Protein AF-0000000065923092 (afdb_homodimer)

Solvent-accessible surface area (backbone atoms only — not comparable to full-atom values): 33185 Å² total; per-residue (Å²): 132,82,70,46,32,33,22,30,41,27,70,40,55,56,29,47,23,50,46,35,48,32,35,73,61,62,29,48,36,31,28,31,28,88,49,64,67,55,29,46,29,29,58,73,66,19,21,47,64,90,73,34,79,93,42,71,47,54,75,78,42,38,46,36,75,44,67,52,71,42,37,71,68,36,48,34,37,33,41,34,46,55,70,88,48,45,65,62,51,51,54,52,44,68,72,51,46,84,55,50,18,37,37,31,40,52,51,65,46,61,24,73,88,78,59,45,56,33,67,61,52,52,52,55,73,48,56,94,51,77,45,68,68,45,60,33,33,52,35,35,25,66,56,31,70,48,46,59,68,57,30,48,29,44,29,31,31,24,14,82,40,58,67,57,14,46,54,50,27,64,57,51,40,60,98,28,36,38,53,41,62,34,54,50,45,48,20,31,39,43,30,46,22,49,33,32,34,49,4,21,52,37,15,34,42,56,62,67,65,44,54,62,29,33,49,23,40,48,55,25,52,45,52,34,42,45,47,53,59,16,45,75,65,66,24,52,76,53,40,53,53,30,34,18,19,38,9,25,33,50,43,39,39,71,30,82,84,26,64,27,13,45,46,17,28,39,21,53,77,63,65,29,36,64,62,33,54,69,68,45,91,61,91,49,68,16,60,59,37,22,49,43,49,40,51,37,26,62,74,68,66,45,82,58,64,58,50,46,48,53,30,34,23,62,75,64,62,40,61,63,65,52,50,79,76,46,54,75,55,86,68,71,73,113,132,83,72,47,34,34,22,29,40,28,71,41,55,56,29,47,22,50,45,35,47,32,36,73,62,61,29,48,36,30,27,30,28,88,49,63,68,54,30,46,29,29,59,73,67,18,21,48,63,90,74,34,79,95,43,70,47,54,76,76,42,38,47,36,74,43,68,52,70,42,36,70,69,38,48,35,38,33,41,34,45,55,70,88,49,45,65,61,50,51,54,52,44,67,71,50,47,82,54,52,18,34,36,30,39,54,50,66,44,59,24,72,86,77,58,46,56,33,67,60,51,53,53,53,73,48,55,93,50,77,43,67,69,44,62,33,33,52,33,34,24,66,56,31,70,48,44,58,67,56,29,49,28,43,28,32,31,22,14,84,40,58,68,58,14,47,55,49,28,65,58,51,40,60,96,28,36,38,52,41,61,34,53,51,46,47,20,32,39,45,30,48,23,49,33,31,35,48,4,22,51,34,15,34,40,56,62,67,63,44,53,62,30,34,50,23,40,47,56,26,52,44,51,33,42,46,46,54,58,15,46,75,65,68,23,52,76,52,42,53,54,29,35,18,18,38,10,24,33,51,43,39,39,70,30,82,84,26,63,27,13,46,46,17,27,38,21,53,76,64,66,29,34,63,63,33,53,69,69,44,91,62,90,49,69,17,60,59,38,22,49,44,49,40,52,36,26,61,74,69,66,46,81,58,64,58,50,46,49,52,30,35,22,63,72,64,62,41,61,64,65,53,49,78,76,46,56,76,56,87,67,72,71,114

Nearest PDB structures (foldseek):
  3k96-assembly1_B  TM=9.159E-01  e=2.584E-31  Coxiella burnetii RSA 493
  1z82-assembly1_B  TM=9.042E-01  e=8.616E-29  Thermotoga maritima MSB8
  6e90-assembly1_A  TM=8.801E-01  e=1.101E-26  Homo sapiens
  1n1e-assembly1_B  TM=8.848E-01  e=2.592E-25  Leishmania mexicana
  1txg-assembly1_B  TM=8.579E-01  e=2.770E-24  Archaeoglobus fulgidus

pLDDT: mean 95.69, std 4.14, range [61.91, 98.88]

Foldseek 3Di:
DDAFQEEEEELDLQSQLQQQLLVVVVHQYEYAYQDVVQQCCCQPVQDRCVHAPPFHGDNNYHYDNDPLVRQVRHAEYEYPDELVCLLVVLVSCLVRHDAAHAYEYEYQAADLVVLGRSQVVNVVSCPPGRHHDWYKYKAFDDDRNCSSVLAADETEIETCDQVVRVVVQVSRDDDRYGYDYDPQRLLLNLQSQQLLLLLLLLLQCVLVVVDPVVLVLSLQLSLQLSVLLSVVVPGDPVSCVDRSHNRNSCNQNPDPVHPSSVLSNQCQVVQWSVVSVVVDPDDRSNLVSLVSVVVSCVVVVGDDDQSVLSNCVNPVVDGSCVCVVGVNPPRDGD/DDAFQEEEEELDLQSQLQQQLLVVLVHQYEYAYQDPVQQCCCQPVQDRCVHAPPFHGDNNYHYDNDLLVRQVRHAEYEYPDELVCLLVVLVSCLVRHDAAHAYEYEYQAADLVVLGRSQVVNVVSCPPGRHHDWYKYKAFDCDRNCSSVLAADETEIETCDQVVRVVVQVSRDDDRYGYDYDNQRLLLNLQRQQLLLLLLLLLQCVLVVVDPVVNVLSLQLSLQLSVLLSVVVPGDPVSCVDRSHNRNSCNQNPDPVHPSSVLSNQCQVVQWSVVSVVVDPDDRSNLVSLVSVVVSCVVVVGDDDQSVLSNCCNPVVDGSCVCVVGVNPPRDGD

Structure (mmCIF, N/CA/C/O backbone):
data_AF-0000000065923092-model_v1
#
loop_
_entity.id
_entity.type
_entity.pdbx_description
1 polymer 'Glycerol-3-phosphate dehydrogenase'
#
loop_
_atom_site.group_PDB
_atom_site.id
_atom_site.type_symbol
_atom_site.label_atom_id
_atom_site.label_alt_id
_atom_site.label_comp_id
_atom_site.label_asym_id
_atom_site.label_entity_id
_atom_site.label_seq_id
_atom_site.pdbx_PDB_ins_code
_atom_site.Cartn_x
_atom_site.Cartn_y
_atom_site.Cartn_z
_atom_site.occupancy
_atom_site.B_iso_or_equiv
_atom_site.auth_seq_id
_atom_site.auth_comp_id
_atom_site.auth_asym_id
_atom_site.auth_atom_id
_atom_site.pdbx_PDB_model_num
ATOM 1 N N . MET A 1 1 ? 18.859 28.266 7.562 1 61.91 1 MET A N 1
ATOM 2 C CA . MET A 1 1 ? 17.734 29.031 7.047 1 61.91 1 MET A CA 1
ATOM 3 C C . MET A 1 1 ? 17.234 30.047 8.086 1 61.91 1 MET A C 1
ATOM 5 O O . MET A 1 1 ? 17.391 29.828 9.289 1 61.91 1 MET A O 1
ATOM 9 N N . SER A 1 2 ? 16.734 31.188 7.609 1 80.88 2 SER A N 1
ATOM 10 C CA . SER A 1 2 ? 16.25 32.219 8.508 1 80.88 2 SER A CA 1
ATOM 11 C C . SER A 1 2 ? 15.016 31.766 9.273 1 80.88 2 SER A C 1
ATOM 13 O O . SER A 1 2 ? 14.156 31.078 8.727 1 80.88 2 SER A O 1
ATOM 15 N N . LYS A 1 3 ? 14.938 32 10.461 1 93.12 3 LYS A N 1
ATOM 16 C CA . LYS A 1 3 ? 13.844 31.703 11.383 1 93.12 3 LYS A CA 1
ATOM 17 C C . LYS A 1 3 ? 12.531 32.312 10.883 1 93.12 3 LYS A C 1
ATOM 19 O O . LYS A 1 3 ? 12.516 33.438 10.398 1 93.12 3 LYS A O 1
ATOM 24 N N . LYS A 1 4 ? 11.523 31.484 10.859 1 97.88 4 LYS A N 1
ATOM 25 C CA . LYS A 1 4 ? 10.195 31.953 10.477 1 97.88 4 LYS A CA 1
ATOM 26 C C . LYS A 1 4 ? 9.289 32.094 11.695 1 97.88 4 LYS A C 1
ATOM 28 O O . LYS A 1 4 ? 9.477 31.406 12.695 1 97.88 4 LYS A O 1
ATOM 33 N N . ASN A 1 5 ? 8.43 33.094 11.648 1 98.56 5 ASN A N 1
ATOM 34 C CA . ASN A 1 5 ? 7.32 33.188 12.586 1 98.56 5 ASN A CA 1
ATOM 35 C C . ASN A 1 5 ? 6.117 32.375 12.094 1 98.56 5 ASN A C 1
ATOM 37 O O . ASN A 1 5 ? 5.473 32.75 11.117 1 98.56 5 ASN A O 1
ATOM 41 N N . ILE A 1 6 ? 5.809 31.297 12.836 1 98.81 6 ILE A N 1
ATOM 42 C CA . ILE A 1 6 ? 4.785 30.375 12.367 1 98.81 6 ILE A CA 1
ATOM 43 C C . ILE A 1 6 ? 3.627 30.344 13.367 1 98.81 6 ILE A C 1
ATOM 45 O O . ILE A 1 6 ? 3.842 30.156 14.562 1 98.81 6 ILE A O 1
ATOM 49 N N . THR A 1 7 ? 2.469 30.578 12.875 1 98.88 7 THR A N 1
ATOM 50 C CA . THR A 1 7 ? 1.257 30.438 13.672 1 98.88 7 THR A CA 1
ATOM 51 C C . THR A 1 7 ? 0.482 29.188 13.273 1 98.88 7 THR A C 1
ATOM 53 O O . THR A 1 7 ? 0.265 28.938 12.086 1 98.88 7 THR A O 1
ATOM 56 N N . ILE A 1 8 ? 0.073 28.391 14.211 1 98.88 8 ILE A N 1
ATOM 57 C CA . ILE A 1 8 ? -0.774 27.219 13.984 1 98.88 8 ILE A CA 1
ATOM 58 C C . ILE A 1 8 ? -2.146 27.453 14.617 1 98.88 8 ILE A C 1
ATOM 60 O O . ILE A 1 8 ? -2.256 27.672 15.82 1 98.88 8 ILE A O 1
ATOM 64 N N . ILE A 1 9 ? -3.109 27.453 13.758 1 98.69 9 ILE A N 1
ATOM 65 C CA . ILE A 1 9 ? -4.484 27.562 14.234 1 98.69 9 ILE A CA 1
ATOM 66 C C . ILE A 1 9 ? -4.984 26.188 14.68 1 98.69 9 ILE A C 1
ATOM 68 O O . ILE A 1 9 ? -5.156 25.297 13.859 1 98.69 9 ILE A O 1
ATOM 72 N N . GLY A 1 10 ? -5.25 26.016 15.953 1 97.69 10 GLY A N 1
ATOM 73 C CA . GLY A 1 10 ? -5.68 24.75 16.516 1 97.69 10 GLY A CA 1
ATOM 74 C C . GLY A 1 10 ? -4.641 24.125 17.422 1 97.69 10 GLY A C 1
ATOM 75 O O . GLY A 1 10 ? -3.475 23.984 17.047 1 97.69 10 GLY A O 1
ATOM 76 N N . THR A 1 11 ? -5.062 23.781 18.641 1 97.94 11 THR A N 1
ATOM 77 C CA . THR A 1 11 ? -4.203 23.078 19.594 1 97.94 11 THR A CA 1
ATOM 78 C C . THR A 1 11 ? -4.555 21.594 19.641 1 97.94 11 THR A C 1
ATOM 80 O O . THR A 1 11 ? -4.469 20.953 20.688 1 97.94 11 THR A O 1
ATOM 83 N N . GLY A 1 12 ? -5.008 21.078 18.5 1 96.19 12 GLY A N 1
ATOM 84 C CA . GLY A 1 12 ? -5.281 19.656 18.406 1 96.19 12 GLY A CA 1
ATOM 85 C C . GLY A 1 12 ? -4.02 18.812 18.312 1 96.19 12 GLY A C 1
ATOM 86 O O . GLY A 1 12 ? -2.908 19.344 18.359 1 96.19 12 GLY A O 1
ATOM 87 N N . ALA A 1 13 ? -4.199 17.516 18.203 1 95.88 13 ALA A N 1
ATOM 88 C CA . ALA A 1 13 ? -3.09 16.578 18.203 1 95.88 13 ALA A CA 1
ATOM 89 C C . ALA A 1 13 ? -2.119 16.875 17.062 1 95.88 13 ALA A C 1
ATOM 91 O O . ALA A 1 13 ? -0.913 17 17.281 1 95.88 13 ALA A O 1
ATOM 92 N N . TYR A 1 14 ? -2.656 17 15.844 1 97 14 TYR A N 1
ATOM 93 C CA . TYR A 1 14 ? -1.78 17.156 14.688 1 97 14 TYR A CA 1
ATOM 94 C C . TYR A 1 14 ? -1.131 18.547 14.688 1 97 14 TYR A C 1
ATOM 96 O O . TYR A 1 14 ? 0.041 18.688 14.328 1 97 14 TYR A O 1
ATOM 104 N N . GLY A 1 15 ? -1.931 19.562 15.023 1 98 15 GLY A N 1
ATOM 105 C CA . GLY A 1 15 ? -1.333 20.875 15.18 1 98 15 GLY A CA 1
ATOM 106 C C . GLY A 1 15 ? -0.168 20.891 16.156 1 98 15 GLY A C 1
ATOM 107 O O . GLY A 1 15 ? 0.873 21.484 15.875 1 98 15 GLY A O 1
ATOM 108 N N . THR A 1 16 ? -0.336 20.203 17.266 1 98.25 16 THR A N 1
ATOM 109 C CA . THR A 1 16 ? 0.713 20.109 18.266 1 98.25 16 THR A CA 1
ATOM 110 C C . THR A 1 16 ? 1.937 19.391 17.719 1 98.25 16 THR A C 1
ATOM 112 O O . THR A 1 16 ? 3.072 19.797 17.969 1 98.25 16 THR A O 1
ATOM 115 N N . ALA A 1 17 ? 1.703 18.344 16.984 1 98.31 17 ALA A N 1
ATOM 116 C CA . ALA A 1 17 ? 2.801 17.609 16.375 1 98.31 17 ALA A CA 1
ATOM 117 C C . ALA A 1 17 ? 3.605 18.484 15.43 1 98.31 17 ALA A C 1
ATOM 119 O O . ALA A 1 17 ? 4.84 18.484 15.469 1 98.31 17 ALA A O 1
ATOM 120 N N . LEU A 1 18 ? 2.914 19.234 14.609 1 98.69 18 LEU A N 1
ATOM 121 C CA . LEU A 1 18 ? 3.588 20.109 13.664 1 98.69 18 LEU A CA 1
ATOM 122 C C . LEU A 1 18 ? 4.332 21.219 14.391 1 98.69 18 LEU A C 1
ATOM 124 O O . LEU A 1 18 ? 5.418 21.625 13.969 1 98.69 18 LEU A O 1
ATOM 128 N N . ALA A 1 19 ? 3.725 21.719 15.461 1 98.75 19 ALA A N 1
ATOM 129 C CA . ALA A 1 19 ? 4.398 22.734 16.266 1 98.75 19 ALA A CA 1
ATOM 130 C C . ALA A 1 19 ? 5.75 22.234 16.766 1 98.75 19 ALA A C 1
ATOM 132 O O . ALA A 1 19 ? 6.742 22.953 16.734 1 98.75 19 ALA A O 1
ATOM 133 N N . ASN A 1 20 ? 5.73 21.047 17.203 1 98.44 20 ASN A N 1
ATOM 134 C CA . ASN A 1 20 ? 6.957 20.438 17.703 1 98.44 20 ASN A CA 1
ATOM 135 C C . ASN A 1 20 ? 8.023 20.328 16.625 1 98.44 20 ASN A C 1
ATOM 137 O O . ASN A 1 20 ? 9.188 20.656 16.859 1 98.44 20 ASN A O 1
ATOM 141 N N . VAL A 1 21 ? 7.656 19.875 15.445 1 98.56 21 VAL A N 1
ATOM 142 C CA . VAL A 1 21 ? 8.562 19.75 14.305 1 98.56 21 VAL A CA 1
ATOM 143 C C . VAL A 1 21 ? 9.18 21.109 13.984 1 98.56 21 VAL A C 1
ATOM 145 O O . VAL A 1 21 ? 10.398 21.234 13.844 1 98.56 21 VAL A O 1
ATOM 148 N N . LEU A 1 22 ? 8.336 22.109 13.883 1 98.81 22 LEU A N 1
ATOM 149 C CA . LEU A 1 22 ? 8.758 23.438 13.445 1 98.81 22 LEU A CA 1
ATOM 150 C C . LEU A 1 22 ? 9.609 24.125 14.516 1 98.81 22 LEU A C 1
ATOM 152 O O . LEU A 1 22 ? 10.57 24.828 14.195 1 98.81 22 LEU A O 1
ATOM 156 N N . ALA A 1 23 ? 9.242 23.891 15.781 1 98.69 23 ALA A N 1
ATOM 157 C CA . ALA A 1 23 ? 10.047 24.422 16.875 1 98.69 23 ALA A CA 1
ATOM 158 C C . ALA A 1 23 ? 11.414 23.75 16.938 1 98.69 23 ALA A C 1
ATOM 160 O O . ALA A 1 23 ? 12.422 24.391 17.219 1 98.69 23 ALA A O 1
ATOM 161 N N . ASP A 1 24 ? 11.422 22.469 16.719 1 98.25 24 ASP A N 1
ATOM 162 C CA . ASP A 1 24 ? 12.68 21.734 16.688 1 98.25 24 ASP A CA 1
ATOM 163 C C . ASP A 1 24 ? 13.602 22.266 15.594 1 98.25 24 ASP A C 1
ATOM 165 O O . ASP A 1 24 ? 14.82 22.109 15.672 1 98.25 24 ASP A O 1
ATOM 169 N N . ASN A 1 25 ? 12.992 22.875 14.602 1 98.25 25 ASN A N 1
ATOM 170 C CA . ASN A 1 25 ? 13.75 23.484 13.523 1 98.25 25 ASN A CA 1
ATOM 171 C C . ASN A 1 25 ? 14.086 24.938 13.82 1 98.25 25 ASN A C 1
ATOM 173 O O . ASN A 1 25 ? 14.414 25.703 12.914 1 98.25 25 ASN A O 1
ATOM 177 N N . ASP A 1 26 ? 13.883 25.375 15.031 1 97.62 26 ASP A N 1
ATOM 178 C CA . ASP A 1 26 ? 14.305 26.656 15.586 1 97.62 26 ASP A CA 1
ATOM 179 C C . ASP A 1 26 ? 13.422 27.797 15.086 1 97.62 26 ASP A C 1
ATOM 181 O O . ASP A 1 26 ? 13.836 28.969 15.078 1 97.62 26 ASP A O 1
ATOM 185 N N . ASN A 1 27 ? 12.219 27.5 14.562 1 98.62 27 ASN A N 1
ATOM 186 C CA . ASN A 1 27 ? 11.258 28.547 14.203 1 98.62 27 ASN A CA 1
ATOM 187 C C . ASN A 1 27 ? 10.539 29.078 15.43 1 98.62 27 ASN A C 1
ATOM 189 O O . ASN A 1 27 ? 10.547 28.453 16.484 1 98.62 27 ASN A O 1
ATOM 193 N N . ASN A 1 28 ? 10.07 30.312 15.336 1 98.5 28 ASN A N 1
ATOM 194 C CA . ASN A 1 28 ? 9.156 30.844 16.344 1 98.5 28 ASN A CA 1
ATOM 195 C C . ASN A 1 28 ? 7.73 30.344 16.125 1 98.5 28 ASN A C 1
ATOM 197 O O . ASN A 1 28 ? 7.086 30.719 15.148 1 98.5 28 ASN A O 1
ATOM 201 N N . VAL A 1 29 ? 7.23 29.547 17.094 1 98.81 29 VAL A N 1
ATOM 202 C CA . VAL A 1 29 ? 5.945 28.891 16.875 1 98.81 29 VAL A CA 1
ATOM 203 C C . VAL A 1 29 ? 4.941 29.359 17.922 1 98.81 29 VAL A C 1
ATOM 205 O O . VAL A 1 29 ? 5.215 29.297 19.125 1 98.81 29 VAL A O 1
ATOM 208 N N . ILE A 1 30 ? 3.838 29.859 17.484 1 98.81 30 ILE A N 1
ATOM 209 C CA . ILE A 1 30 ? 2.729 30.219 18.359 1 98.81 30 ILE A CA 1
ATOM 210 C C . ILE A 1 30 ? 1.47 29.469 17.938 1 98.81 30 ILE A C 1
ATOM 212 O O . ILE A 1 30 ? 1.119 29.453 16.75 1 98.81 30 ILE A O 1
ATOM 216 N N . MET A 1 31 ? 0.827 28.828 18.875 1 98.81 31 MET A N 1
ATOM 217 C CA . MET A 1 31 ? -0.431 28.141 18.609 1 98.81 31 MET A CA 1
ATOM 218 C C . MET A 1 31 ? -1.616 28.938 19.125 1 98.81 31 MET A C 1
ATOM 220 O O . MET A 1 31 ? -1.547 29.531 20.203 1 98.81 31 MET A O 1
ATOM 224 N N . TYR A 1 32 ? -2.643 28.953 18.297 1 98.75 32 TYR A N 1
ATOM 225 C CA . TYR A 1 32 ? -3.926 29.484 18.75 1 98.75 32 TYR A CA 1
ATOM 226 C C . TYR A 1 32 ? -4.863 28.359 19.172 1 98.75 32 TYR A C 1
ATOM 228 O O . TYR A 1 32 ? -5.113 27.438 18.391 1 98.75 32 TYR A O 1
ATOM 236 N N . GLY A 1 33 ? -5.336 28.422 20.359 1 97.75 33 GLY A N 1
ATOM 237 C CA . GLY A 1 33 ? -6.293 27.453 20.875 1 97.75 33 GLY A CA 1
ATOM 238 C C . GLY A 1 33 ? -7.477 28.109 21.578 1 97.75 33 GLY A C 1
ATOM 239 O O . GLY A 1 33 ? -7.336 29.156 22.188 1 97.75 33 GLY A O 1
ATOM 240 N N . ILE A 1 34 ? -8.57 27.359 21.578 1 96.25 34 ILE A N 1
ATOM 241 C CA . ILE A 1 34 ? -9.773 27.938 22.156 1 96.25 34 ILE A CA 1
ATOM 242 C C . ILE A 1 34 ? -10.023 27.344 23.531 1 96.25 34 ILE A C 1
ATOM 244 O O . ILE A 1 34 ? -10.82 27.875 24.312 1 96.25 34 ILE A O 1
ATOM 248 N N . VAL A 1 35 ? -9.383 26.281 23.828 1 96.56 35 VAL A N 1
ATOM 249 C CA . VAL A 1 35 ? -9.516 25.641 25.125 1 96.56 35 VAL A CA 1
ATOM 250 C C . VAL A 1 35 ? -8.414 26.125 26.062 1 96.56 35 VAL A C 1
ATOM 252 O O . VAL A 1 35 ? -7.242 25.781 25.875 1 96.56 35 VAL A O 1
ATOM 255 N N . GLU A 1 36 ? -8.781 26.781 27.109 1 96.75 36 GLU A N 1
ATOM 256 C CA . GLU A 1 36 ? -7.836 27.422 28.016 1 96.75 36 GLU A CA 1
ATOM 257 C C . GLU A 1 36 ? -6.891 26.406 28.641 1 96.75 36 GLU A C 1
ATOM 259 O O . GLU A 1 36 ? -5.695 26.656 28.781 1 96.75 36 GLU A O 1
ATOM 264 N N . GLN A 1 37 ? -7.438 25.312 28.969 1 96.19 37 GLN A N 1
ATOM 265 C CA . GLN A 1 37 ? -6.625 24.281 29.594 1 96.19 37 GLN A CA 1
ATOM 266 C C . GLN A 1 37 ? -5.504 23.812 28.672 1 96.19 37 GLN A C 1
ATOM 268 O O . GLN A 1 37 ? -4.387 23.562 29.125 1 96.19 37 GLN A O 1
ATOM 273 N N . GLN A 1 38 ? -5.781 23.703 27.406 1 97.25 38 GLN A N 1
ATOM 274 C CA . GLN A 1 38 ? -4.766 23.281 26.438 1 97.25 38 GLN A CA 1
ATOM 275 C C . GLN A 1 38 ? -3.695 24.359 26.266 1 97.25 38 GLN A C 1
ATOM 277 O O . GLN A 1 38 ? -2.506 24.047 26.172 1 97.25 38 GLN A O 1
ATOM 282 N N . VAL A 1 39 ? -4.109 25.609 26.25 1 98.06 39 VAL A N 1
ATOM 283 C CA . VAL A 1 39 ? -3.191 26.734 26.141 1 98.06 39 VAL A CA 1
ATOM 284 C C . VAL A 1 39 ? -2.252 26.766 27.344 1 98.06 39 VAL A C 1
ATOM 286 O O . VAL A 1 39 ? -1.036 26.891 27.188 1 98.06 39 VAL A O 1
ATOM 289 N N . ASP A 1 40 ? -2.826 26.562 28.516 1 97.69 40 ASP A N 1
ATOM 290 C CA . ASP A 1 40 ? -2.035 26.547 29.734 1 97.69 40 ASP A CA 1
ATOM 291 C C . ASP A 1 40 ? -1.065 25.375 29.766 1 97.69 40 ASP A C 1
ATOM 293 O O . ASP A 1 40 ? 0.095 25.516 30.141 1 97.69 40 ASP A O 1
ATOM 297 N N . ASP A 1 41 ? -1.552 24.25 29.359 1 97.44 41 ASP A N 1
ATOM 298 C CA . ASP A 1 41 ? -0.729 23.047 29.312 1 97.44 41 ASP A CA 1
ATOM 299 C C . ASP A 1 41 ? 0.523 23.266 28.469 1 97.44 41 ASP A C 1
ATOM 301 O O . ASP A 1 41 ? 1.624 22.891 28.859 1 97.44 41 ASP A O 1
ATOM 305 N N . ILE A 1 42 ? 0.331 23.906 27.359 1 98.25 42 ILE A N 1
ATOM 306 C CA . ILE A 1 42 ? 1.422 24.125 26.422 1 98.25 42 ILE A CA 1
ATOM 307 C C . ILE A 1 42 ? 2.396 25.156 26.984 1 98.25 42 ILE A C 1
ATOM 309 O O . ILE A 1 42 ? 3.613 24.953 26.938 1 98.25 42 ILE A O 1
ATOM 313 N N . ASN A 1 43 ? 1.9 26.219 27.609 1 98.38 43 ASN A N 1
ATOM 314 C CA . ASN A 1 43 ? 2.738 27.312 28.078 1 98.38 43 ASN A CA 1
ATOM 315 C C . ASN A 1 43 ? 3.467 26.953 29.375 1 98.38 43 ASN A C 1
ATOM 317 O O . ASN A 1 43 ? 4.617 27.344 29.578 1 98.38 43 ASN A O 1
ATOM 321 N N . ILE A 1 44 ? 2.809 26.188 30.203 1 97.88 44 ILE A N 1
ATOM 322 C CA . ILE A 1 44 ? 3.312 25.984 31.562 1 97.88 44 ILE A CA 1
ATOM 323 C C . ILE A 1 44 ? 4.066 24.656 31.625 1 97.88 44 ILE A C 1
ATOM 325 O O . ILE A 1 44 ? 5.168 24.594 32.188 1 97.88 44 ILE A O 1
ATOM 329 N N . TYR A 1 45 ? 3.492 23.641 31.031 1 97.25 45 TYR A N 1
ATOM 330 C CA . TYR A 1 45 ? 4.035 22.312 31.25 1 97.25 45 TYR A CA 1
ATOM 331 C C . TYR A 1 45 ? 4.734 21.797 29.984 1 97.25 45 TYR A C 1
ATOM 333 O O . TYR A 1 45 ? 5.375 20.75 30.016 1 97.25 45 TYR A O 1
ATOM 341 N N . HIS A 1 46 ? 4.625 22.578 28.891 1 98.12 46 HIS A N 1
ATOM 342 C CA . HIS A 1 46 ? 5.211 22.156 27.625 1 98.12 46 HIS A CA 1
ATOM 343 C C . HIS A 1 46 ? 4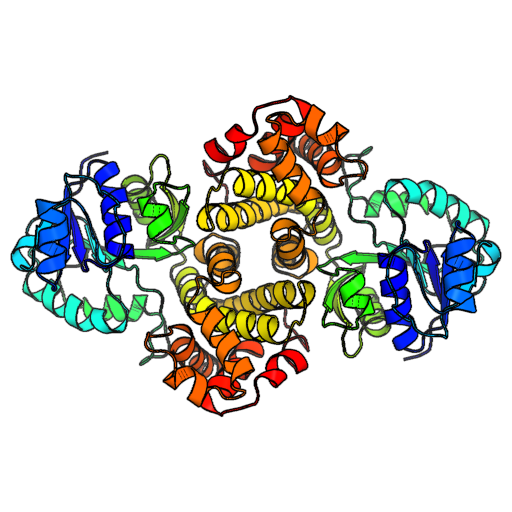.746 20.75 27.25 1 98.12 46 HIS A C 1
ATOM 345 O O . HIS A 1 46 ? 5.562 19.891 26.922 1 98.12 46 HIS A O 1
ATOM 351 N N . GLN A 1 47 ? 3.391 20.672 27.391 1 97.25 47 GLN A N 1
ATOM 352 C CA . GLN A 1 47 ? 2.686 19.453 27.047 1 97.25 47 GLN A CA 1
ATOM 353 C C . GLN A 1 47 ? 1.3 19.75 26.484 1 97.25 47 GLN A C 1
ATOM 355 O O . GLN A 1 47 ? 0.791 20.859 26.625 1 97.25 47 GLN A O 1
ATOM 360 N N . ASN A 1 48 ? 0.81 18.844 25.719 1 97.5 48 ASN A N 1
ATOM 361 C CA . ASN A 1 48 ? -0.612 18.781 25.406 1 97.5 48 ASN A CA 1
ATOM 362 C C . ASN A 1 48 ? -1.248 17.5 25.922 1 97.5 48 ASN A C 1
ATOM 364 O O . ASN A 1 48 ? -1.45 16.547 25.172 1 97.5 48 ASN A O 1
ATOM 368 N N . SER A 1 49 ? -1.685 17.484 27.141 1 95.94 49 SER A N 1
ATOM 369 C CA . SER A 1 49 ? -2.043 16.281 27.891 1 95.94 49 SER A CA 1
ATOM 370 C C . SER A 1 49 ? -3.367 15.703 27.406 1 95.94 49 SER A C 1
ATOM 372 O O . SER A 1 49 ? -3.658 14.523 27.625 1 95.94 49 SER A O 1
ATOM 374 N N . VAL A 1 50 ? -4.102 16.547 26.781 1 94.69 50 VAL A N 1
ATOM 375 C CA . VAL A 1 50 ? -5.383 16.078 26.266 1 94.69 50 VAL A CA 1
ATOM 376 C C . VAL A 1 50 ? -5.152 15.023 25.188 1 94.69 50 VAL A C 1
ATOM 378 O O . VAL A 1 50 ? -5.887 14.039 25.109 1 94.69 50 VAL A O 1
ATOM 381 N N . PHE A 1 51 ? -4.074 15.203 24.406 1 95.06 51 PHE A N 1
ATOM 382 C CA . PHE A 1 51 ? -3.896 14.344 23.25 1 95.06 51 PHE A CA 1
ATOM 383 C C . PHE A 1 51 ? -2.688 13.43 23.422 1 95.06 51 PHE A C 1
ATOM 385 O O . PHE A 1 51 ? -2.602 12.375 22.797 1 95.06 51 PHE A O 1
ATOM 392 N N . PHE A 1 52 ? -1.722 13.898 24.188 1 96.06 52 PHE A N 1
ATOM 393 C CA . PHE A 1 52 ? -0.485 13.148 24.359 1 96.06 52 PHE A CA 1
ATOM 394 C C . PHE A 1 52 ? -0.163 12.969 25.828 1 96.06 52 PHE A C 1
ATOM 396 O O . PHE A 1 52 ? 0.305 13.906 26.484 1 96.06 52 PHE A O 1
ATOM 403 N N . ASP A 1 53 ? -0.283 11.742 26.234 1 90.94 53 ASP A N 1
ATOM 404 C CA . ASP A 1 53 ? -0.054 11.469 27.656 1 90.94 53 ASP A CA 1
ATOM 405 C C . ASP A 1 53 ? 1.438 11.461 27.984 1 90.94 53 ASP A C 1
ATOM 407 O O . ASP A 1 53 ? 2.197 10.664 27.438 1 90.94 53 ASP A O 1
ATOM 411 N N . ASN A 1 54 ? 1.794 12.375 28.844 1 90.69 54 ASN A N 1
ATOM 412 C CA . ASN A 1 54 ? 3.129 12.422 29.422 1 90.69 54 ASN A CA 1
ATOM 413 C C . ASN A 1 54 ? 4.203 12.633 28.359 1 90.69 54 ASN A C 1
ATOM 415 O O . ASN A 1 54 ? 5.262 12.008 28.406 1 90.69 54 ASN A O 1
ATOM 419 N N . LYS A 1 55 ? 3.824 13.344 27.359 1 95.44 55 LYS A N 1
ATOM 420 C CA . LYS A 1 55 ? 4.816 13.719 26.359 1 95.44 55 LYS A CA 1
ATOM 421 C C . LYS A 1 55 ? 5.156 15.203 26.453 1 95.44 55 LYS A C 1
ATOM 423 O O . LYS A 1 55 ? 4.27 16.047 26.594 1 95.44 55 LYS A O 1
ATOM 428 N N . LYS A 1 56 ? 6.402 15.43 26.438 1 96.75 56 LYS A N 1
ATOM 429 C CA . LYS A 1 56 ? 6.848 16.828 26.422 1 96.75 56 LYS A CA 1
ATOM 430 C C . LYS A 1 56 ? 7.035 17.312 24.984 1 96.75 56 LYS A C 1
ATOM 432 O O . LYS A 1 56 ? 7.461 16.547 24.109 1 96.75 56 LYS A O 1
ATOM 437 N N . ILE A 1 57 ? 6.719 18.516 24.781 1 98 57 ILE A N 1
ATOM 438 C CA . ILE A 1 57 ? 6.977 19.156 23.5 1 98 57 ILE A CA 1
ATOM 439 C C . ILE A 1 57 ? 8.031 20.25 23.672 1 98 57 ILE A C 1
ATOM 441 O O . ILE A 1 57 ? 8.445 20.547 24.797 1 98 57 ILE A O 1
ATOM 445 N N . ASN A 1 58 ? 8.555 20.734 22.578 1 98.38 58 ASN A N 1
ATOM 446 C CA . ASN A 1 58 ? 9.586 21.766 22.594 1 98.38 58 ASN A CA 1
ATOM 447 C C . ASN A 1 58 ? 9.164 22.953 23.469 1 98.38 58 ASN A C 1
ATOM 449 O O . ASN A 1 58 ? 8.086 23.516 23.281 1 98.38 58 ASN A O 1
ATOM 453 N N . LYS A 1 59 ? 10 23.391 24.344 1 98.06 59 LYS A N 1
ATOM 454 C CA . LYS A 1 59 ? 9.68 24.375 25.391 1 98.06 59 LYS A CA 1
ATOM 455 C C . LYS A 1 59 ? 9.5 25.766 24.781 1 98.06 59 LYS A C 1
ATOM 457 O O . LYS A 1 59 ? 8.969 26.672 25.438 1 98.06 59 LYS A O 1
ATOM 462 N N . THR A 1 60 ? 9.938 25.953 23.609 1 98.38 60 THR A N 1
ATOM 463 C CA . THR A 1 60 ? 9.891 27.281 23 1 98.38 60 THR A CA 1
ATOM 464 C C . THR A 1 60 ? 8.516 27.547 22.406 1 98.38 60 THR A C 1
ATOM 466 O O . THR A 1 60 ? 8.195 28.688 22.062 1 98.38 60 THR A O 1
ATOM 469 N N . ILE A 1 61 ? 7.676 26.516 22.312 1 98.75 61 ILE A N 1
ATOM 470 C CA . ILE A 1 61 ? 6.34 26.672 21.734 1 98.75 61 ILE A CA 1
ATOM 471 C C . ILE A 1 61 ? 5.473 27.5 22.688 1 98.75 61 ILE A C 1
ATOM 473 O O . ILE A 1 61 ? 5.48 27.266 23.906 1 98.75 61 ILE A O 1
ATOM 477 N N . ARG A 1 62 ? 4.781 28.438 22.141 1 98.62 62 ARG A N 1
ATOM 478 C CA . ARG A 1 62 ? 3.826 29.219 22.906 1 98.62 62 ARG A CA 1
ATOM 479 C C . ARG A 1 62 ? 2.41 29.031 22.375 1 98.62 62 ARG A C 1
ATOM 481 O O . ARG A 1 62 ? 2.223 28.656 21.219 1 98.62 62 ARG A O 1
ATOM 488 N N . ALA A 1 63 ? 1.452 29.281 23.25 1 98.75 63 ALA A N 1
ATOM 489 C CA . ALA A 1 63 ? 0.045 29.203 22.875 1 98.75 63 ALA A CA 1
ATOM 490 C C . ALA A 1 63 ? -0.734 30.391 23.422 1 98.75 63 ALA A C 1
ATOM 492 O O . ALA A 1 63 ? -0.332 31 24.422 1 98.75 63 ALA A O 1
ATOM 493 N N . THR A 1 64 ? -1.771 30.812 22.75 1 98.75 64 THR A N 1
ATOM 494 C CA . THR A 1 64 ? -2.623 31.922 23.172 1 98.75 64 THR A CA 1
ATOM 495 C C . THR A 1 64 ? -4.062 31.703 22.719 1 98.75 64 THR A C 1
ATOM 497 O O . THR A 1 64 ? -4.316 30.906 21.797 1 98.75 64 THR A O 1
ATOM 500 N N . ASN A 1 65 ? -4.969 32.281 23.406 1 98.06 65 ASN A N 1
ATOM 501 C CA . ASN A 1 65 ? -6.367 32.281 22.984 1 98.06 65 ASN A CA 1
ATOM 502 C C . ASN A 1 65 ? -6.75 33.594 22.297 1 98.06 65 ASN A C 1
ATOM 504 O O . ASN A 1 65 ? -7.922 33.781 21.969 1 98.06 65 ASN A O 1
ATOM 508 N N . SER A 1 66 ? -5.816 34.406 22.062 1 98.06 66 SER A N 1
ATOM 509 C CA . SER A 1 66 ? -6.027 35.656 21.328 1 98.06 66 SER A CA 1
ATOM 510 C C . SER A 1 66 ? -5.582 35.531 19.875 1 98.06 66 SER A C 1
ATOM 512 O O . SER A 1 66 ? -4.387 35.375 19.594 1 98.06 66 SER A O 1
ATOM 514 N N . MET A 1 67 ? -6.539 35.625 19.016 1 97.81 67 MET A N 1
ATOM 515 C CA . MET A 1 67 ? -6.246 35.562 17.594 1 97.81 67 MET A CA 1
ATOM 516 C C . MET A 1 67 ? -5.32 36.688 17.156 1 97.81 67 MET A C 1
ATOM 518 O O . MET A 1 67 ? -4.387 36.469 16.375 1 97.81 67 MET A O 1
ATOM 522 N N . ALA A 1 68 ? -5.594 37.812 17.672 1 97.56 68 ALA A N 1
ATOM 523 C CA . ALA A 1 68 ? -4.781 39 17.344 1 97.56 68 ALA A CA 1
ATOM 524 C C . ALA A 1 68 ? -3.328 38.781 17.75 1 97.56 68 ALA A C 1
ATOM 526 O O . ALA A 1 68 ? -2.408 39.094 17 1 97.56 68 ALA A O 1
ATOM 527 N N . ALA A 1 69 ? -3.166 38.25 18.922 1 97.81 69 ALA A N 1
ATOM 528 C CA . ALA A 1 69 ? -1.82 38 19.422 1 97.81 69 ALA A CA 1
ATOM 529 C C . ALA A 1 69 ? -1.12 36.906 18.609 1 97.81 69 ALA A C 1
ATOM 531 O O . ALA A 1 69 ? 0.077 37 18.328 1 97.81 69 ALA A O 1
ATOM 532 N N . ALA A 1 70 ? -1.832 35.906 18.25 1 98.25 70 ALA A N 1
ATOM 533 C CA . ALA A 1 70 ? -1.271 34.812 17.5 1 98.25 70 ALA A CA 1
ATOM 534 C C . ALA A 1 70 ? -0.796 35.25 16.125 1 98.25 70 ALA A C 1
ATOM 536 O O . ALA A 1 70 ? 0.2 34.719 15.602 1 98.25 70 ALA A O 1
ATOM 537 N N . LEU A 1 71 ? -1.462 36.25 15.523 1 98.25 71 LEU A N 1
ATOM 538 C CA . LEU A 1 71 ? -1.249 36.594 14.117 1 98.25 71 LEU A CA 1
ATOM 539 C C . LEU A 1 71 ? -0.298 37.781 13.984 1 98.25 71 LEU A C 1
ATOM 541 O O . LEU A 1 71 ? 0.029 38.188 12.875 1 98.25 71 LEU A O 1
ATOM 545 N N . GLU A 1 72 ? 0.168 38.375 15.016 1 95.81 72 GLU A N 1
ATOM 546 C CA . GLU A 1 72 ? 0.879 39.656 15.039 1 95.81 72 GLU A CA 1
ATOM 547 C C . GLU A 1 72 ? 2.062 39.625 14.07 1 95.81 72 GLU A C 1
ATOM 549 O O . GLU A 1 72 ? 2.273 40.594 13.336 1 95.81 72 GLU A O 1
ATOM 554 N N . ASN A 1 73 ? 2.889 38.594 14 1 95 73 ASN A N 1
ATOM 555 C CA . ASN A 1 73 ? 4.086 38.531 13.172 1 95 73 ASN A CA 1
ATOM 556 C C . ASN A 1 73 ? 4.16 37.25 12.367 1 95 73 ASN A C 1
ATOM 558 O O . ASN A 1 73 ? 5.242 36.688 12.203 1 95 73 ASN A O 1
ATOM 562 N N . THR A 1 74 ? 3.1 36.875 11.812 1 97.94 74 THR A N 1
ATOM 563 C CA . THR A 1 74 ? 3.027 35.562 11.211 1 97.94 74 THR A CA 1
ATOM 564 C C . THR A 1 74 ? 3.551 35.594 9.773 1 97.94 74 THR A C 1
ATOM 566 O O . THR A 1 74 ? 3.068 36.344 8.945 1 97.94 74 THR A O 1
ATOM 569 N N . ASP A 1 75 ? 4.582 34.75 9.453 1 98 75 ASP A N 1
ATOM 570 C CA . ASP A 1 75 ? 5.055 34.5 8.094 1 98 75 ASP A CA 1
ATOM 571 C C . ASP A 1 75 ? 4.289 33.344 7.445 1 98 75 ASP A C 1
ATOM 573 O O . ASP A 1 75 ? 3.912 33.438 6.273 1 98 75 ASP A O 1
ATOM 577 N N . ILE A 1 76 ? 4.117 32.281 8.156 1 98.62 76 ILE A N 1
ATOM 578 C CA . ILE A 1 76 ? 3.439 31.062 7.723 1 98.62 76 ILE A CA 1
ATOM 579 C C . ILE A 1 76 ? 2.287 30.75 8.672 1 98.62 76 ILE A C 1
ATOM 581 O O . ILE A 1 76 ? 2.467 30.75 9.898 1 98.62 76 ILE A O 1
ATOM 585 N N . LEU A 1 77 ? 1.153 30.562 8.133 1 98.75 77 LEU A N 1
ATOM 586 C CA . LEU A 1 77 ? -0.03 30.203 8.906 1 98.75 77 LEU A CA 1
ATOM 587 C C . LEU A 1 77 ? -0.49 28.797 8.562 1 98.75 77 LEU A C 1
ATOM 589 O O . LEU A 1 77 ? -0.791 28.5 7.406 1 98.75 77 LEU A O 1
ATOM 593 N N . ILE A 1 78 ? -0.574 27.906 9.586 1 98.81 78 ILE A N 1
ATOM 594 C CA . ILE A 1 78 ? -1.01 26.531 9.406 1 98.81 78 ILE A CA 1
ATOM 595 C C . ILE A 1 78 ? -2.426 26.359 9.953 1 98.81 78 ILE A C 1
ATOM 597 O O . ILE A 1 78 ? -2.68 26.625 11.125 1 98.81 78 ILE A O 1
ATOM 601 N N . LEU A 1 79 ? -3.275 25.984 9.07 1 98.56 79 LEU A N 1
ATOM 602 C CA . LEU A 1 79 ? -4.633 25.641 9.492 1 98.56 79 LEU A CA 1
ATOM 603 C C . LEU A 1 79 ? -4.691 24.219 10.039 1 98.56 79 LEU A C 1
ATOM 605 O O . LEU A 1 79 ? -4.879 23.266 9.281 1 98.56 79 LEU A O 1
ATOM 609 N N . GLY A 1 80 ? -4.633 24.078 11.328 1 97.69 80 GLY A N 1
ATOM 610 C CA . GLY A 1 80 ? -4.656 22.781 11.992 1 97.69 80 GLY A CA 1
ATOM 611 C C . GLY A 1 80 ? -6.012 22.438 12.57 1 97.69 80 GLY A C 1
ATOM 612 O O . GLY A 1 80 ? -6.102 21.906 13.68 1 97.69 80 GLY A O 1
ATOM 613 N N . VAL A 1 81 ? -7.07 22.812 11.914 1 95.69 81 VAL A N 1
ATOM 614 C CA . VAL A 1 81 ? -8.438 22.578 12.375 1 95.69 81 VAL A CA 1
ATOM 615 C C . VAL A 1 81 ? -9.172 21.688 11.391 1 95.69 81 VAL A C 1
ATOM 617 O O . VAL A 1 81 ? -8.766 21.562 10.227 1 95.69 81 VAL A O 1
ATOM 620 N N . PRO A 1 82 ? -10.211 21.031 11.781 1 91.12 82 PRO A N 1
ATOM 621 C CA . PRO A 1 82 ? -11.008 20.203 10.867 1 91.12 82 PRO A CA 1
ATOM 622 C C . PRO A 1 82 ? -11.688 21.031 9.773 1 91.12 82 PRO A C 1
ATOM 624 O O . PRO A 1 82 ? -11.836 22.25 9.914 1 91.12 82 PRO A O 1
ATOM 627 N N . THR A 1 83 ? -12.07 20.328 8.797 1 91.38 83 THR A N 1
ATOM 628 C CA . THR A 1 83 ? -12.68 20.953 7.633 1 91.38 83 THR A CA 1
ATOM 629 C C . THR A 1 83 ? -13.859 21.828 8.047 1 91.38 83 THR A C 1
ATOM 631 O O . THR A 1 83 ? -14.023 22.938 7.539 1 91.38 83 THR A O 1
ATOM 634 N N . ALA A 1 84 ? -14.633 21.406 9.008 1 88.5 84 ALA A N 1
ATOM 635 C CA . ALA A 1 84 ? -15.867 22.078 9.398 1 88.5 84 ALA A CA 1
ATOM 636 C C . ALA A 1 84 ? -15.578 23.422 10.047 1 88.5 84 ALA A C 1
ATOM 638 O O . ALA A 1 84 ? -16.422 24.328 10.031 1 88.5 84 ALA A O 1
ATOM 639 N N . ALA A 1 85 ? -14.422 23.641 10.555 1 93.56 85 ALA A N 1
ATOM 640 C CA . ALA A 1 85 ? -14.086 24.844 11.297 1 93.56 85 ALA A CA 1
ATOM 641 C C . ALA A 1 85 ? -13.391 25.875 10.398 1 93.56 85 ALA A C 1
ATOM 643 O O . ALA A 1 85 ? -13.25 27.031 10.766 1 93.56 85 ALA A O 1
ATOM 644 N N . ILE A 1 86 ? -13.031 25.562 9.203 1 96.19 86 ILE A N 1
ATOM 645 C CA . ILE A 1 86 ? -12.117 26.344 8.375 1 96.19 86 ILE A CA 1
ATOM 646 C C . ILE A 1 86 ? -12.766 27.672 8.016 1 96.19 86 ILE A C 1
ATOM 648 O O . ILE A 1 86 ? -12.117 28.719 8.102 1 96.19 86 ILE A O 1
ATOM 652 N N . LYS A 1 87 ? -14.023 27.656 7.68 1 95.81 87 LYS A N 1
ATOM 653 C CA . LYS A 1 87 ? -14.672 28.906 7.27 1 95.81 87 LYS A CA 1
ATOM 654 C C . LYS A 1 87 ? -14.625 29.938 8.383 1 95.81 87 LYS A C 1
ATOM 656 O O . LYS A 1 87 ? -14.25 31.094 8.156 1 95.81 87 LYS A O 1
ATOM 661 N N . HIS A 1 88 ? -15.023 29.469 9.516 1 96.62 88 HIS A N 1
ATOM 662 C CA . HIS A 1 88 ? -15.055 30.359 10.664 1 96.62 88 HIS A CA 1
ATOM 663 C C . HIS A 1 88 ? -13.656 30.891 10.977 1 96.62 88 HIS A C 1
ATOM 665 O O . HIS A 1 88 ? -13.492 32.094 11.25 1 96.62 88 HIS A O 1
ATOM 671 N N . VAL A 1 89 ? -12.711 30.094 10.945 1 96.94 89 VAL A N 1
ATOM 672 C CA . VAL A 1 89 ? -11.328 30.438 11.266 1 96.94 89 VAL A CA 1
ATOM 673 C C . VAL A 1 89 ? -10.789 31.438 10.242 1 96.94 89 VAL A C 1
ATOM 675 O O . VAL A 1 89 ? -10.109 32.406 10.594 1 96.94 89 VAL A O 1
ATOM 678 N N . VAL A 1 90 ? -11.086 31.156 8.992 1 97.62 90 VAL A N 1
ATOM 679 C CA . VAL A 1 90 ? -10.609 32.031 7.93 1 97.62 90 VAL A CA 1
ATOM 680 C C . VAL A 1 90 ? -11.188 33.438 8.117 1 97.62 90 VAL A C 1
ATOM 682 O O . VAL A 1 90 ? -10.492 34.438 7.93 1 97.62 90 VAL A O 1
ATOM 685 N N . ASN A 1 91 ? -12.453 33.5 8.508 1 97.19 91 ASN A N 1
ATOM 686 C CA . ASN A 1 91 ? -13.07 34.812 8.781 1 97.19 91 ASN A CA 1
ATOM 687 C C . ASN A 1 91 ? -12.328 35.562 9.891 1 97.19 91 ASN A C 1
ATOM 689 O O . ASN A 1 91 ? -12.094 36.75 9.781 1 97.19 91 ASN A O 1
ATOM 693 N N . ASP A 1 92 ? -12 34.844 10.906 1 97.38 92 ASP A N 1
ATOM 694 C CA . ASP A 1 92 ? -11.266 35.438 12.016 1 97.38 92 ASP A CA 1
ATOM 695 C C . ASP A 1 92 ? -9.875 35.906 11.57 1 97.38 92 ASP A C 1
ATOM 697 O O . ASP A 1 92 ? -9.406 36.969 11.984 1 97.38 92 ASP A O 1
ATOM 701 N N . ILE A 1 93 ? -9.242 35.125 10.781 1 97.88 93 ILE A N 1
ATOM 702 C CA . ILE A 1 93 ? -7.906 35.438 10.281 1 97.88 93 ILE A CA 1
ATOM 703 C C . ILE A 1 93 ? -7.957 36.75 9.469 1 97.88 93 ILE A C 1
ATOM 705 O O . ILE A 1 93 ? -7.117 37.625 9.656 1 97.88 93 ILE A O 1
ATOM 709 N N . ILE A 1 94 ? -8.898 36.844 8.578 1 97.25 94 ILE A N 1
ATOM 710 C CA . ILE A 1 94 ? -9.047 38 7.73 1 97.25 94 ILE A CA 1
ATOM 711 C C . ILE A 1 94 ? -9.266 39.25 8.594 1 97.25 94 ILE A C 1
ATOM 713 O O . ILE A 1 94 ? -8.727 40.312 8.305 1 97.25 94 ILE A O 1
ATOM 717 N N . LYS A 1 95 ? -9.969 39.094 9.688 1 96.56 95 LYS A N 1
ATOM 718 C CA . LYS A 1 95 ? -10.312 40.188 10.578 1 96.56 95 LYS A CA 1
ATOM 719 C C . LYS A 1 95 ? -9.07 40.719 11.305 1 96.56 95 LYS A C 1
ATOM 721 O O . LYS A 1 95 ? -8.945 41.906 11.523 1 96.56 95 LYS A O 1
ATOM 726 N N . TYR A 1 96 ? -8.156 39.812 11.625 1 96.94 96 TYR A N 1
ATOM 727 C CA . TYR A 1 96 ? -7.125 40.219 12.586 1 96.94 96 TYR A CA 1
ATOM 728 C C . TYR A 1 96 ? -5.758 40.281 11.922 1 96.94 96 TYR A C 1
ATOM 730 O O . TYR A 1 96 ? -4.828 40.906 12.453 1 96.94 96 TYR A O 1
ATOM 738 N N . ALA A 1 97 ? -5.594 39.656 10.797 1 95.38 97 ALA A N 1
ATOM 739 C CA . ALA A 1 97 ? -4.281 39.594 10.156 1 95.38 97 ALA A CA 1
ATOM 740 C C . ALA A 1 97 ? -3.869 40.969 9.633 1 95.38 97 ALA A C 1
ATOM 742 O O . ALA A 1 97 ? -4.703 41.719 9.125 1 95.38 97 ALA A O 1
ATOM 743 N N . LYS A 1 98 ? -2.564 41.281 9.664 1 91.56 98 LYS A N 1
ATOM 744 C CA . LYS A 1 98 ? -2.078 42.594 9.297 1 91.56 98 LYS A CA 1
ATOM 745 C C . LYS A 1 98 ? -1.205 42.531 8.047 1 91.56 98 LYS A C 1
ATOM 747 O O . LYS A 1 98 ? -0.868 43.594 7.469 1 91.56 98 LYS A O 1
ATOM 752 N N . LYS A 1 99 ? -0.742 41.406 7.664 1 94.56 99 LYS A N 1
ATOM 753 C CA . LYS A 1 99 ? 0.113 41.25 6.492 1 94.56 99 LYS A CA 1
ATOM 754 C C . LYS A 1 99 ? -0.197 39.938 5.77 1 94.56 99 LYS A C 1
ATOM 756 O O . LYS A 1 99 ? -0.835 39.031 6.336 1 94.56 99 LYS A O 1
ATOM 761 N N . PRO A 1 100 ? 0.295 39.875 4.535 1 96.44 100 PRO A N 1
ATOM 762 C CA . PRO A 1 100 ? 0.129 38.594 3.824 1 96.44 100 PRO A CA 1
ATOM 763 C C . PRO A 1 100 ? 0.969 37.469 4.422 1 96.44 100 PRO A C 1
ATOM 765 O O . PRO A 1 100 ? 2.09 37.719 4.879 1 96.44 100 PRO A O 1
ATOM 768 N N . MET A 1 101 ? 0.386 36.281 4.406 1 97.38 101 MET A N 1
ATOM 769 C CA . MET A 1 101 ? 1.069 35.125 4.957 1 97.38 101 MET A CA 1
ATOM 770 C C . MET A 1 101 ? 0.931 33.906 4.031 1 97.38 101 MET A C 1
ATOM 772 O O . MET A 1 101 ? 0.007 33.875 3.217 1 97.38 101 MET A O 1
ATOM 776 N N . ASP A 1 102 ? 1.881 33 4.094 1 97.81 102 ASP A N 1
ATOM 777 C CA . ASP A 1 102 ? 1.748 31.688 3.434 1 97.81 102 ASP A CA 1
ATOM 778 C C . ASP A 1 102 ? 0.805 30.766 4.211 1 97.81 102 ASP A C 1
ATOM 780 O O . ASP A 1 102 ? 1.042 30.484 5.383 1 97.81 102 ASP A O 1
ATOM 784 N N . ILE A 1 103 ? -0.246 30.297 3.537 1 98.38 103 ILE A N 1
ATOM 785 C CA . ILE A 1 103 ? -1.247 29.469 4.188 1 98.38 103 ILE A CA 1
ATOM 786 C C . ILE A 1 103 ? -0.946 28 3.912 1 98.38 103 ILE A C 1
ATOM 788 O O . ILE A 1 103 ? -0.714 27.609 2.764 1 98.38 103 ILE A O 1
ATOM 792 N N . ILE A 1 104 ? -0.927 27.188 4.949 1 98.75 104 ILE A N 1
ATOM 793 C CA . ILE A 1 104 ? -0.765 25.75 4.812 1 98.75 104 ILE A CA 1
ATOM 794 C C . ILE A 1 104 ? -1.956 25.031 5.449 1 98.75 104 ILE A C 1
ATOM 796 O O . ILE A 1 104 ? -2.182 25.141 6.656 1 98.75 104 ILE A O 1
ATOM 800 N N . ASN A 1 105 ? -2.705 24.344 4.668 1 98.44 105 ASN A N 1
ATOM 801 C CA . ASN A 1 105 ? -3.832 23.562 5.164 1 98.44 105 ASN A CA 1
ATOM 802 C C . ASN A 1 105 ? -3.406 22.141 5.559 1 98.44 105 ASN A C 1
ATOM 804 O O . ASN A 1 105 ? -2.574 21.531 4.883 1 98.44 105 ASN A O 1
ATOM 808 N N . THR A 1 106 ? -4.027 21.609 6.648 1 97.88 106 THR A N 1
ATOM 809 C CA . THR A 1 106 ? -3.719 20.25 7.066 1 97.88 106 THR A CA 1
ATOM 810 C C . THR A 1 106 ? -4.977 19.375 7.043 1 97.88 106 THR A C 1
ATOM 812 O O . THR A 1 106 ? -4.898 18.156 7.238 1 97.88 106 THR A O 1
ATOM 815 N N . ALA A 1 107 ? -6.129 20.016 6.82 1 95.19 107 ALA A N 1
ATOM 816 C CA . ALA A 1 107 ? -7.375 19.266 6.785 1 95.19 107 ALA A CA 1
ATOM 817 C C . ALA A 1 107 ? -7.43 18.359 5.559 1 95.19 107 ALA A C 1
ATOM 819 O O . ALA A 1 107 ? -6.992 18.75 4.473 1 95.19 107 ALA A O 1
ATOM 820 N N . LYS A 1 108 ? -7.938 17.141 5.766 1 92.88 108 LYS A N 1
ATOM 821 C CA . LYS A 1 108 ? -8.047 16.156 4.699 1 92.88 108 LYS A CA 1
ATOM 822 C C . LYS A 1 108 ? -9.5 15.906 4.324 1 92.88 108 LYS A C 1
ATOM 824 O O . LYS A 1 108 ? -10.188 15.102 4.957 1 92.88 108 LYS A O 1
ATOM 829 N N . GLY A 1 109 ? -9.984 16.719 3.385 1 93.44 109 GLY A N 1
ATOM 830 C CA . GLY A 1 109 ? -11.367 16.609 2.955 1 93.44 109 GLY A CA 1
ATOM 831 C C . GLY A 1 109 ? -11.617 17.203 1.578 1 93.44 109 GLY A C 1
ATOM 832 O O . GLY A 1 109 ? -10.672 17.531 0.858 1 93.44 109 GLY A O 1
ATOM 833 N N . LEU A 1 110 ? -12.883 17.172 1.249 1 96.38 110 LEU A N 1
ATOM 834 C CA . LEU A 1 110 ? -13.328 17.719 -0.026 1 96.38 110 LEU A CA 1
ATOM 835 C C . LEU A 1 110 ? -14.398 18.781 0.187 1 96.38 110 LEU A C 1
ATOM 837 O O . LEU A 1 110 ? -14.852 19 1.312 1 96.38 110 LEU A O 1
ATOM 841 N N . ASP A 1 111 ? -14.672 19.531 -0.851 1 96.25 111 ASP A N 1
ATOM 842 C CA . ASP A 1 111 ? -15.734 20.531 -0.827 1 96.25 111 ASP A CA 1
ATOM 843 C C . ASP A 1 111 ? -17.109 19.891 -1.01 1 96.25 111 ASP A C 1
ATOM 845 O O . ASP A 1 111 ? -17.5 19.562 -2.131 1 96.25 111 ASP A O 1
ATOM 849 N N . GLU A 1 112 ? -17.859 19.75 0.055 1 93.12 112 GLU A N 1
ATOM 850 C CA . GLU A 1 112 ? -19.141 19.062 0.021 1 93.12 112 GLU A CA 1
ATOM 851 C C . GLU A 1 112 ? -20.188 19.906 -0.7 1 93.12 112 GLU A C 1
ATOM 853 O O . GLU A 1 112 ? -21.141 19.359 -1.271 1 93.12 112 GLU A O 1
ATOM 858 N N . GLU A 1 113 ? -20.062 21.141 -0.606 1 93.38 113 GLU A N 1
ATOM 859 C CA . GLU A 1 113 ? -21.062 22.031 -1.183 1 93.38 113 GLU A CA 1
ATOM 860 C C . GLU A 1 113 ? -20.922 22.109 -2.701 1 93.38 113 GLU A C 1
ATOM 862 O O . GLU A 1 113 ? -21.922 22 -3.422 1 93.38 113 GLU A O 1
ATOM 867 N N . ASN A 1 114 ? -19.734 22.234 -3.172 1 95.38 114 ASN A N 1
ATOM 868 C CA . ASN A 1 114 ? -19.516 22.406 -4.602 1 95.38 114 ASN A CA 1
ATOM 869 C C . ASN A 1 114 ? -19.031 21.125 -5.258 1 95.38 114 ASN A C 1
ATOM 871 O O . ASN A 1 114 ? -18.812 21.078 -6.473 1 95.38 114 ASN A O 1
ATOM 875 N N . LEU A 1 115 ? -18.891 20.078 -4.484 1 96.19 115 LEU A N 1
ATOM 876 C CA . LEU A 1 115 ? -18.453 18.781 -4.973 1 96.19 115 LEU A CA 1
ATOM 877 C C . LEU A 1 115 ? -17.125 18.891 -5.719 1 96.19 115 LEU A C 1
ATOM 879 O O . LEU A 1 115 ? -17.016 18.453 -6.867 1 96.19 115 LEU A O 1
ATOM 883 N N . GLY A 1 116 ? -16.141 19.531 -5.027 1 96.38 116 GLY A N 1
ATOM 884 C CA . GLY A 1 116 ? -14.828 19.766 -5.59 1 96.38 116 GLY A CA 1
ATOM 885 C C . GLY A 1 116 ? -13.719 19.703 -4.551 1 96.38 116 GLY A C 1
ATOM 886 O O . GLY A 1 116 ? -13.852 19.031 -3.531 1 96.38 116 GLY A O 1
ATOM 887 N N . LEU A 1 117 ? -12.664 20.406 -4.887 1 97.62 117 LEU A N 1
ATOM 888 C CA . LEU A 1 117 ? -11.484 20.375 -4.031 1 97.62 117 LEU A CA 1
ATOM 889 C C . LEU A 1 117 ? -11.641 21.328 -2.857 1 97.62 117 LEU A C 1
ATOM 891 O O . LEU A 1 117 ? -12.164 22.438 -3.018 1 97.62 117 LEU A O 1
ATOM 895 N N . LEU A 1 118 ? -11.227 20.891 -1.687 1 97.25 118 LEU A N 1
ATOM 896 C CA . LEU A 1 118 ? -11.227 21.719 -0.49 1 97.25 118 LEU A CA 1
ATOM 897 C C . LEU A 1 118 ? -10.305 22.922 -0.667 1 97.25 118 LEU A C 1
ATOM 899 O O . LEU A 1 118 ? -10.594 24.016 -0.162 1 97.25 118 LEU A O 1
ATOM 903 N N . SER A 1 119 ? -9.164 22.719 -1.327 1 97.94 119 SER A N 1
ATOM 904 C CA . SER A 1 119 ? -8.211 23.797 -1.58 1 97.94 119 SER A CA 1
ATOM 905 C C . SER A 1 119 ? -8.867 24.953 -2.314 1 97.94 119 SER A C 1
ATOM 907 O O . SER A 1 119 ? -8.641 26.125 -1.972 1 97.94 119 SER A O 1
ATOM 909 N N . ASP A 1 120 ? -9.656 24.641 -3.301 1 97.19 120 ASP A N 1
ATOM 910 C CA . ASP A 1 120 ? -10.367 25.672 -4.039 1 97.19 120 ASP A CA 1
ATOM 911 C C . ASP A 1 120 ? -11.32 26.453 -3.123 1 97.19 120 ASP A C 1
ATOM 913 O O . ASP A 1 120 ? -11.414 27.672 -3.211 1 97.19 120 ASP A O 1
ATOM 917 N N . LYS A 1 121 ? -11.969 25.703 -2.318 1 97.38 121 LYS A N 1
ATOM 918 C CA . LYS A 1 121 ? -12.914 26.312 -1.38 1 97.38 121 LYS A CA 1
ATOM 919 C C . LYS A 1 121 ? -12.195 27.234 -0.398 1 97.38 121 LYS A C 1
ATOM 921 O O . LYS A 1 121 ? -12.656 28.344 -0.139 1 97.38 121 LYS A O 1
ATOM 926 N N . ILE A 1 122 ? -11.086 26.812 0.135 1 97.69 122 ILE A N 1
ATOM 927 C CA . ILE A 1 122 ? -10.328 27.594 1.104 1 97.69 122 ILE A CA 1
ATOM 928 C C . ILE A 1 122 ? -9.789 28.859 0.438 1 97.69 122 ILE A C 1
ATOM 930 O O . ILE A 1 122 ? -9.875 29.953 1.005 1 97.69 122 ILE A O 1
ATOM 934 N N . LYS A 1 123 ? -9.234 28.734 -0.746 1 96.94 123 LYS A N 1
ATOM 935 C CA . LYS A 1 123 ? -8.75 29.891 -1.485 1 96.94 123 LYS A CA 1
ATOM 936 C C . LYS A 1 123 ? -9.867 30.906 -1.708 1 96.94 123 LYS A C 1
ATOM 938 O O . LYS A 1 123 ? -9.641 32.125 -1.611 1 96.94 123 LYS A O 1
ATOM 943 N N . LYS A 1 124 ? -11.016 30.375 -1.966 1 96.44 124 LYS A N 1
ATOM 944 C CA . LYS A 1 124 ? -12.164 31.25 -2.186 1 96.44 124 LYS A CA 1
ATOM 945 C C . LYS A 1 124 ? -12.523 32.031 -0.917 1 96.44 124 LYS A C 1
ATOM 947 O O . LYS A 1 124 ? -12.93 33.188 -0.985 1 96.44 124 LYS A O 1
ATOM 952 N N . TYR A 1 125 ? -12.43 31.359 0.23 1 96.62 125 TYR A N 1
ATOM 953 C CA . TYR A 1 125 ? -12.703 32.031 1.493 1 96.62 125 TYR A CA 1
ATOM 954 C C . TYR A 1 125 ? -11.805 33.25 1.671 1 96.62 125 TYR A C 1
ATOM 956 O O . TYR A 1 125 ? -12.203 34.25 2.287 1 96.62 125 TYR A O 1
ATOM 964 N N . PHE A 1 126 ? -10.562 33.188 1.141 1 96.62 126 PHE A N 1
ATOM 965 C CA . PHE A 1 126 ? -9.586 34.25 1.338 1 96.62 126 PHE A CA 1
ATOM 966 C C . PHE A 1 126 ? -9.68 35.281 0.223 1 96.62 126 PHE A C 1
ATOM 968 O O . PHE A 1 126 ? -9 36.312 0.262 1 96.62 126 PHE A O 1
ATOM 975 N N . GLU A 1 127 ? -10.453 34.938 -0.772 1 93.81 127 GLU A N 1
ATOM 976 C CA . GLU A 1 127 ? -10.531 35.812 -1.932 1 93.81 127 GLU A CA 1
ATOM 977 C C . GLU A 1 127 ? -10.922 37.219 -1.521 1 93.81 127 GLU A C 1
ATOM 979 O O . GLU A 1 127 ? -11.828 37.406 -0.708 1 93.81 127 GLU A O 1
ATOM 984 N N . GLY A 1 128 ? -10.281 38.156 -2.123 1 91.56 128 GLY A N 1
ATOM 985 C CA . GLY A 1 128 ? -10.57 39.562 -1.848 1 91.56 128 GLY A CA 1
ATOM 986 C C . GLY A 1 128 ? -9.859 40.062 -0.615 1 91.56 128 GLY A C 1
ATOM 987 O O . GLY A 1 128 ? -9.875 41.281 -0.345 1 91.56 128 GLY A O 1
ATOM 988 N N . SER A 1 129 ? -9.273 39.062 0.039 1 90.5 129 SER A N 1
ATOM 989 C CA . SER A 1 129 ? -8.492 39.5 1.199 1 90.5 129 SER A CA 1
ATOM 990 C C . SER A 1 129 ? -7.035 39.719 0.828 1 90.5 129 SER A C 1
ATOM 992 O O . SER A 1 129 ? -6.582 39.312 -0.236 1 90.5 129 SER A O 1
ATOM 994 N N . ASN A 1 130 ? -6.328 40.625 1.453 1 91.38 130 ASN A N 1
ATOM 995 C CA . ASN A 1 130 ? -4.91 40.875 1.22 1 91.38 130 ASN A CA 1
ATOM 996 C C . ASN A 1 130 ? -4.043 40.125 2.232 1 91.38 130 ASN A C 1
ATOM 998 O O . ASN A 1 130 ? -2.904 40.5 2.49 1 91.38 130 ASN A O 1
ATOM 1002 N N . VAL A 1 131 ? -4.598 38.906 2.666 1 95.19 131 VAL A N 1
ATOM 1003 C CA . VAL A 1 131 ? -3.871 38.312 3.783 1 95.19 131 VAL A CA 1
ATOM 1004 C C . VAL A 1 131 ? -3.229 37 3.344 1 95.19 131 VAL A C 1
ATOM 1006 O O . VAL A 1 131 ? -2.502 36.375 4.117 1 95.19 131 VAL A O 1
ATOM 1009 N N . ILE A 1 132 ? -3.461 36.531 2.133 1 95.25 132 ILE A N 1
ATOM 1010 C CA . ILE A 1 132 ? -2.889 35.281 1.647 1 95.25 132 ILE A CA 1
ATOM 1011 C C . ILE A 1 132 ? -1.827 35.594 0.59 1 95.25 132 ILE A C 1
ATOM 1013 O O . ILE A 1 132 ? -2.086 36.312 -0.374 1 95.25 132 ILE A O 1
ATOM 1017 N N . SER A 1 133 ? -0.66 35.062 0.788 1 96 133 SER A N 1
ATOM 1018 C CA . SER A 1 133 ? 0.411 35.156 -0.2 1 96 133 SER A CA 1
ATOM 1019 C C . SER A 1 133 ? 0.44 33.906 -1.084 1 96 133 SER A C 1
ATOM 1021 O O . SER A 1 133 ? 0.543 34 -2.309 1 96 133 SER A O 1
ATOM 1023 N N . THR A 1 134 ? 0.442 32.75 -0.512 1 97 134 THR A N 1
ATOM 1024 C CA . THR A 1 134 ? 0.421 31.453 -1.201 1 97 134 THR A CA 1
ATOM 1025 C C . THR A 1 134 ? -0.438 30.453 -0.441 1 97 134 THR A C 1
ATOM 1027 O O . THR A 1 134 ? -0.728 30.641 0.742 1 97 134 THR A O 1
ATOM 1030 N N . TYR A 1 135 ? -0.906 29.469 -1.173 1 98 135 TYR A N 1
ATOM 1031 C CA . TYR A 1 135 ? -1.615 28.344 -0.571 1 98 135 TYR A CA 1
ATOM 1032 C C . TYR A 1 135 ? -0.833 27.062 -0.748 1 98 135 TYR A C 1
ATOM 1034 O O . TYR A 1 135 ? -0.362 26.75 -1.847 1 98 135 TYR A O 1
ATOM 1042 N N . SER A 1 136 ? -0.65 26.312 0.293 1 98.69 136 SER A N 1
ATOM 1043 C CA . SER A 1 136 ? -0.058 24.984 0.318 1 98.69 136 SER A CA 1
ATOM 1044 C C . SER A 1 136 ? -0.83 24.047 1.248 1 98.69 136 SER A C 1
ATOM 1046 O O . SER A 1 136 ? -1.76 24.484 1.934 1 98.69 136 SER A O 1
ATOM 1048 N N . ALA A 1 137 ? -0.538 22.797 1.159 1 98.69 137 ALA A N 1
ATOM 1049 C CA . ALA A 1 137 ?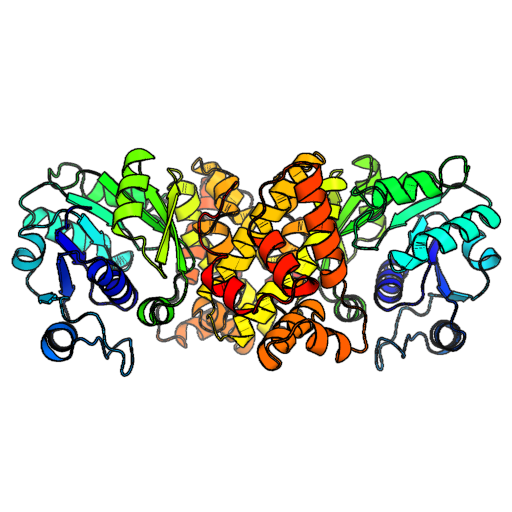 -1.187 21.812 2.025 1 98.69 137 ALA A CA 1
ATOM 1050 C C . ALA A 1 137 ? -0.264 20.625 2.301 1 98.69 137 ALA A C 1
ATOM 1052 O O . ALA A 1 137 ? 0.611 20.312 1.489 1 98.69 137 ALA A O 1
ATOM 1053 N N . LEU A 1 138 ? -0.465 20 3.455 1 98.56 138 LEU A N 1
ATOM 1054 C CA . LEU A 1 138 ? 0.317 18.844 3.875 1 98.56 138 LEU A CA 1
ATOM 1055 C C . LEU A 1 138 ? -0.491 17.562 3.729 1 98.56 138 LEU A C 1
ATOM 1057 O O . LEU A 1 138 ? -1.664 17.516 4.105 1 98.56 138 LEU A O 1
ATOM 1061 N N . TYR A 1 139 ? 0.172 16.609 3.117 1 98 139 TYR A N 1
ATOM 1062 C CA . TYR A 1 139 ? -0.479 15.312 2.938 1 98 139 TYR A CA 1
ATOM 1063 C C . TYR A 1 139 ? 0.502 14.172 3.176 1 98 139 TYR A C 1
ATOM 1065 O O . TYR A 1 139 ? 1.689 14.289 2.861 1 98 139 TYR A O 1
ATOM 1073 N N . GLY A 1 140 ? -0.019 13.055 3.701 1 97.25 140 GLY A N 1
ATOM 1074 C CA . GLY A 1 140 ? 0.827 11.883 3.852 1 97.25 140 GLY A CA 1
ATOM 1075 C C . GLY A 1 140 ? 0.649 11.188 5.188 1 97.25 140 GLY A C 1
ATOM 1076 O O . GLY A 1 140 ? -0.068 11.68 6.062 1 97.25 140 GLY A O 1
ATOM 1077 N N . PRO A 1 141 ? 1.256 10.055 5.324 1 96.12 141 PRO A N 1
ATOM 1078 C CA . PRO A 1 141 ? 1.173 9.289 6.57 1 96.12 141 PRO A CA 1
ATOM 1079 C C . PRO A 1 141 ? 1.93 9.953 7.719 1 96.12 141 PRO A C 1
ATOM 1081 O O . PRO A 1 141 ? 3.164 9.969 7.727 1 96.12 141 PRO A O 1
ATOM 1084 N N . SER A 1 142 ? 1.139 10.492 8.727 1 95.75 142 SER A N 1
ATOM 1085 C CA . SER A 1 142 ? 1.781 11.234 9.797 1 95.75 142 SER A CA 1
ATOM 1086 C C . SER A 1 142 ? 0.932 11.227 11.062 1 95.75 142 SER A C 1
ATOM 1088 O O . SER A 1 142 ? 0.566 12.281 11.586 1 95.75 142 SER A O 1
ATOM 1090 N N . ILE A 1 143 ? 0.856 10.023 11.602 1 94.69 143 ILE A N 1
ATOM 1091 C CA . ILE A 1 143 ? 0.195 9.922 12.898 1 94.69 143 ILE A CA 1
ATOM 1092 C C . ILE A 1 143 ? 0.853 10.875 13.891 1 94.69 143 ILE A C 1
ATOM 1094 O O . ILE A 1 143 ? 2.072 10.844 14.07 1 94.69 143 ILE A O 1
ATOM 1098 N N . ALA A 1 144 ? 0.073 11.617 14.633 1 95.75 144 ALA A N 1
ATOM 1099 C CA . ALA A 1 144 ? 0.549 12.75 15.43 1 95.75 144 ALA A CA 1
ATOM 1100 C C . ALA A 1 144 ? 1.466 12.273 16.547 1 95.75 144 ALA A C 1
ATOM 1102 O O . ALA A 1 144 ? 2.533 12.852 16.781 1 95.75 144 ALA A O 1
ATOM 1103 N N . ILE A 1 145 ? 1.099 11.242 17.281 1 95.38 145 ILE A N 1
ATOM 1104 C CA . ILE A 1 145 ? 1.863 10.797 18.438 1 95.38 145 ILE A CA 1
ATOM 1105 C C . ILE A 1 145 ? 3.244 10.32 18 1 95.38 145 ILE A C 1
ATOM 1107 O O . ILE A 1 145 ? 4.234 10.523 18.703 1 95.38 145 ILE A O 1
ATOM 1111 N N . GLU A 1 146 ? 3.326 9.727 16.828 1 95.12 146 GLU A N 1
ATOM 1112 C CA . GLU A 1 146 ? 4.617 9.266 16.328 1 95.12 146 GLU A CA 1
ATOM 1113 C C . GLU A 1 146 ? 5.5 10.438 15.914 1 95.12 146 GLU A C 1
ATOM 1115 O O . GLU A 1 146 ? 6.723 10.383 16.062 1 95.12 146 GLU A O 1
ATOM 1120 N N . VAL A 1 147 ? 4.871 11.477 15.43 1 96.81 147 VAL A N 1
ATOM 1121 C CA . VAL A 1 147 ? 5.609 12.688 15.078 1 96.81 147 VAL A CA 1
ATOM 1122 C C . VAL A 1 147 ? 6.137 13.359 16.344 1 96.81 147 VAL A C 1
ATOM 1124 O O . VAL A 1 147 ? 7.293 13.789 16.391 1 96.81 147 VAL A O 1
ATOM 1127 N N . VAL A 1 148 ? 5.312 13.414 17.359 1 97.44 148 VAL A N 1
ATOM 1128 C CA . VAL A 1 148 ? 5.711 14.016 18.625 1 97.44 148 VAL A CA 1
ATOM 1129 C C . VAL A 1 148 ? 6.871 13.219 19.234 1 97.44 148 VAL A C 1
ATOM 1131 O O . VAL A 1 148 ? 7.766 13.797 19.859 1 97.44 148 VAL A O 1
ATOM 1134 N N . ASP A 1 149 ? 6.852 11.938 18.984 1 96.12 149 ASP A N 1
ATOM 1135 C CA . ASP A 1 149 ? 7.906 11.055 19.484 1 96.12 149 ASP A CA 1
ATOM 1136 C C . ASP A 1 149 ? 9.141 11.125 18.578 1 96.12 149 ASP A C 1
ATOM 1138 O O . ASP A 1 149 ? 10.094 10.367 18.781 1 96.12 149 ASP A O 1
ATOM 1142 N N . ARG A 1 150 ? 9.094 11.969 17.594 1 96 150 ARG A N 1
ATOM 1143 C CA . ARG A 1 150 ? 10.203 12.219 16.672 1 96 150 ARG A CA 1
ATOM 1144 C C . ARG A 1 150 ? 10.586 10.945 15.93 1 96 150 ARG A C 1
ATOM 1146 O O . ARG A 1 150 ? 11.773 10.656 15.758 1 96 150 ARG A O 1
ATOM 1153 N N . GLN A 1 151 ? 9.586 10.148 15.625 1 94.94 151 GLN A N 1
ATOM 1154 C CA . GLN A 1 151 ? 9.781 8.984 14.773 1 94.94 151 GLN A CA 1
ATOM 1155 C C . GLN A 1 151 ? 9.852 9.383 13.297 1 94.94 151 GLN A C 1
ATOM 1157 O O . GLN A 1 151 ? 9.234 10.375 12.891 1 94.94 151 GLN A O 1
ATOM 1162 N N . PRO A 1 152 ? 10.555 8.602 12.477 1 94.94 152 PRO A N 1
ATOM 1163 C CA . PRO A 1 152 ? 10.68 8.953 11.062 1 94.94 152 PRO A CA 1
ATOM 1164 C C . PRO A 1 152 ? 9.328 9.078 10.359 1 94.94 152 PRO A C 1
ATOM 1166 O O . PRO A 1 152 ? 8.5 8.164 10.445 1 94.94 152 PRO A O 1
ATOM 1169 N N . THR A 1 153 ? 9.148 10.203 9.703 1 95.94 153 THR A N 1
ATOM 1170 C CA . THR A 1 153 ? 7.902 10.523 9.023 1 95.94 153 THR A CA 1
ATOM 1171 C C . THR A 1 153 ? 8.18 11.258 7.711 1 95.94 153 THR A C 1
ATOM 1173 O O . THR A 1 153 ? 8.906 12.25 7.688 1 95.94 153 THR A O 1
ATOM 1176 N N . ALA A 1 154 ? 7.684 10.703 6.609 1 96.62 154 ALA A N 1
ATOM 1177 C CA . ALA A 1 154 ? 7.805 11.359 5.312 1 96.62 154 ALA A CA 1
ATOM 1178 C C . ALA A 1 154 ? 6.438 11.742 4.762 1 96.62 154 ALA A C 1
ATOM 1180 O O . ALA A 1 154 ? 5.516 10.922 4.727 1 96.62 154 ALA A O 1
ATOM 1181 N N . ILE A 1 155 ? 6.281 13.008 4.398 1 96.94 155 ILE A N 1
ATOM 1182 C CA . ILE A 1 155 ? 4.996 13.445 3.859 1 96.94 155 ILE A CA 1
ATOM 1183 C C . ILE A 1 155 ? 5.227 14.43 2.713 1 96.94 155 ILE A C 1
ATOM 1185 O O . ILE A 1 155 ? 6.367 14.789 2.418 1 96.94 155 ILE A O 1
ATOM 1189 N N . MET A 1 156 ? 4.156 14.742 2.021 1 98.12 156 MET A N 1
ATOM 1190 C CA . MET A 1 156 ? 4.203 15.672 0.894 1 98.12 156 MET A CA 1
ATOM 1191 C C . MET A 1 156 ? 3.762 17.062 1.319 1 98.12 156 MET A C 1
ATOM 1193 O O . MET A 1 156 ? 2.879 17.219 2.166 1 98.12 156 MET A O 1
ATOM 1197 N N . ILE A 1 157 ? 4.352 18.031 0.759 1 98.56 157 ILE A N 1
ATOM 1198 C CA . ILE A 1 157 ? 3.791 19.375 0.76 1 98.56 157 ILE A CA 1
ATOM 1199 C C . ILE A 1 157 ? 3.434 19.781 -0.667 1 98.56 157 ILE A C 1
ATOM 1201 O O . ILE A 1 157 ? 4.273 19.719 -1.566 1 98.56 157 ILE A O 1
ATOM 1205 N N . ALA A 1 158 ? 2.199 20.125 -0.897 1 98.62 158 ALA A N 1
ATOM 1206 C CA . ALA A 1 158 ? 1.696 20.531 -2.207 1 98.62 158 ALA A CA 1
ATOM 1207 C C . ALA A 1 158 ? 1.457 22.047 -2.26 1 98.62 158 ALA A C 1
ATOM 1209 O O . ALA A 1 158 ? 0.806 22.609 -1.376 1 98.62 158 ALA A O 1
ATOM 1210 N N . SER A 1 159 ? 2.031 22.703 -3.256 1 98.38 159 SER A N 1
ATOM 1211 C CA . SER A 1 159 ? 1.857 24.141 -3.457 1 98.38 159 SER A CA 1
ATOM 1212 C C . SER A 1 159 ? 1.583 24.469 -4.922 1 98.38 159 SER A C 1
ATOM 1214 O O . SER A 1 159 ? 1.601 23.578 -5.773 1 98.38 159 SER A O 1
ATOM 1216 N N . GLU A 1 160 ? 1.3 25.719 -5.125 1 96.31 160 GLU A N 1
ATOM 1217 C CA . GLU A 1 160 ? 0.985 26.172 -6.477 1 96.31 160 GLU A CA 1
ATOM 1218 C C . GLU A 1 160 ? 2.227 26.156 -7.367 1 96.31 160 GLU A C 1
ATOM 1220 O O . GLU A 1 160 ? 2.129 25.938 -8.578 1 96.31 160 GLU A O 1
ATOM 1225 N N . THR A 1 161 ? 3.359 26.438 -6.812 1 97.88 161 THR A N 1
ATOM 1226 C CA . THR A 1 161 ? 4.621 26.375 -7.547 1 97.88 161 THR A CA 1
ATOM 1227 C C . THR A 1 161 ? 5.602 25.438 -6.855 1 97.88 161 THR A C 1
ATOM 1229 O O . THR A 1 161 ? 5.566 25.281 -5.633 1 97.88 161 THR A O 1
ATOM 1232 N N . ILE A 1 162 ? 6.43 24.844 -7.668 1 98.31 162 ILE A N 1
ATOM 1233 C CA . ILE A 1 162 ? 7.402 23.906 -7.129 1 98.31 162 ILE A CA 1
ATOM 1234 C C . ILE A 1 162 ? 8.422 24.641 -6.266 1 98.31 162 ILE A C 1
ATOM 1236 O O . ILE A 1 162 ? 8.906 24.109 -5.27 1 98.31 162 ILE A O 1
ATOM 1240 N N . GLU A 1 163 ? 8.703 25.859 -6.598 1 98.31 163 GLU A N 1
ATOM 1241 C CA . GLU A 1 163 ? 9.641 26.688 -5.836 1 98.31 163 GLU A CA 1
ATOM 1242 C C . GLU A 1 163 ? 9.141 26.922 -4.418 1 98.31 163 GLU A C 1
ATOM 1244 O O . GLU A 1 163 ? 9.891 26.781 -3.451 1 98.31 163 GLU A O 1
ATOM 1249 N N . LYS A 1 164 ? 7.902 27.25 -4.336 1 98.19 164 LYS A N 1
ATOM 1250 C CA . LYS A 1 164 ? 7.316 27.469 -3.016 1 98.19 164 LYS A CA 1
ATOM 1251 C C . LYS A 1 164 ? 7.281 26.188 -2.207 1 98.19 164 LYS A C 1
ATOM 1253 O O . LYS A 1 164 ? 7.582 26.188 -1.011 1 98.19 164 LYS A O 1
ATOM 1258 N N . ALA A 1 165 ? 6.867 25.125 -2.848 1 98.56 165 ALA A N 1
ATOM 1259 C CA . ALA A 1 165 ? 6.852 23.828 -2.172 1 98.56 165 ALA A CA 1
ATOM 1260 C C . ALA A 1 165 ? 8.227 23.484 -1.611 1 98.56 165 ALA A C 1
ATOM 1262 O O . ALA A 1 165 ? 8.352 23.047 -0.466 1 98.56 165 ALA A O 1
ATOM 1263 N N . LYS A 1 166 ? 9.242 23.719 -2.396 1 98.19 166 LYS A N 1
ATOM 1264 C CA . LYS A 1 166 ? 10.617 23.422 -1.978 1 98.19 166 LYS A CA 1
ATOM 1265 C C . LYS A 1 166 ? 11.031 24.328 -0.817 1 98.19 166 LYS A C 1
ATOM 1267 O O . LYS A 1 166 ? 11.711 23.875 0.11 1 98.19 166 LYS A O 1
ATOM 1272 N N . GLU A 1 167 ? 10.695 25.547 -0.917 1 97.81 167 GLU A N 1
ATOM 1273 C CA . GLU A 1 167 ? 10.984 26.469 0.174 1 97.81 167 GLU A CA 1
ATOM 1274 C C . GLU A 1 167 ? 10.391 25.984 1.489 1 97.81 167 GLU A C 1
ATOM 1276 O O . GLU A 1 167 ? 11.062 25.984 2.523 1 97.81 167 GLU A O 1
ATOM 1281 N N . LEU A 1 168 ? 9.18 25.562 1.391 1 98.12 168 LEU A N 1
ATOM 1282 C CA . LEU A 1 168 ? 8.492 25.109 2.592 1 98.12 168 LEU A CA 1
ATOM 1283 C C . LEU A 1 168 ? 9.078 23.797 3.092 1 98.12 168 LEU A C 1
ATOM 1285 O O . LEU A 1 168 ? 9.109 23.547 4.297 1 98.12 168 LEU A O 1
ATOM 1289 N N . CYS A 1 169 ? 9.523 22.938 2.184 1 97.5 169 CYS A N 1
ATOM 1290 C CA . CYS A 1 169 ? 10.219 21.734 2.594 1 97.5 169 CYS A CA 1
ATOM 1291 C C . CYS A 1 169 ? 11.391 22.062 3.514 1 97.5 169 CYS A C 1
ATOM 1293 O O . CYS A 1 169 ? 11.609 21.375 4.512 1 97.5 169 CYS A O 1
ATOM 1295 N N . ASN A 1 170 ? 12.078 23.094 3.189 1 97.31 170 ASN A N 1
ATOM 1296 C CA . ASN A 1 170 ? 13.242 23.484 3.98 1 97.31 170 ASN A CA 1
ATOM 1297 C C . ASN A 1 170 ? 12.836 23.953 5.375 1 97.31 170 ASN A C 1
ATOM 1299 O O . ASN A 1 170 ? 13.594 23.797 6.332 1 97.31 170 ASN A O 1
ATOM 1303 N N . VAL A 1 171 ? 11.68 24.438 5.484 1 98.12 171 VAL A N 1
ATOM 1304 C CA . VAL A 1 171 ? 11.172 24.938 6.754 1 98.12 171 VAL A CA 1
ATOM 1305 C C . VAL A 1 171 ? 10.828 23.766 7.676 1 98.12 171 VAL A C 1
ATOM 1307 O O . VAL A 1 171 ? 11.062 23.844 8.883 1 98.12 171 VAL A O 1
ATOM 1310 N N . PHE A 1 172 ? 10.367 22.656 7.137 1 98 172 PHE A N 1
ATOM 1311 C CA . PHE A 1 172 ? 9.789 21.578 7.926 1 98 172 PHE A CA 1
ATOM 1312 C C . PHE A 1 172 ? 10.805 20.453 8.133 1 98 172 PHE A C 1
ATOM 1314 O O . PHE A 1 172 ? 10.797 19.797 9.172 1 98 172 PHE A O 1
ATOM 1321 N N . SER A 1 173 ? 11.664 20.234 7.172 1 97 173 SER A N 1
ATOM 1322 C CA . SER A 1 173 ? 12.477 19.016 7.156 1 97 173 SER A CA 1
ATOM 1323 C C . SER A 1 173 ? 13.539 19.047 8.258 1 97 173 SER A C 1
ATOM 1325 O O . SER A 1 173 ? 14.125 20.094 8.523 1 97 173 SER A O 1
ATOM 1327 N N . ASN A 1 174 ? 13.789 17.969 8.852 1 96.44 174 ASN A N 1
ATOM 1328 C CA . ASN A 1 174 ? 14.852 17.781 9.836 1 96.44 174 ASN A CA 1
ATOM 1329 C C . ASN A 1 174 ? 15.242 16.312 9.945 1 96.44 174 ASN A C 1
ATOM 1331 O O . ASN A 1 174 ? 15.195 15.57 8.961 1 96.44 174 ASN A O 1
ATOM 1335 N N . GLU A 1 175 ? 15.672 15.844 11.094 1 94.44 175 GLU A N 1
ATOM 1336 C CA . GLU A 1 175 ? 16.266 14.516 11.219 1 94.44 175 GLU A CA 1
ATOM 1337 C C . GLU A 1 175 ? 15.211 13.422 11.234 1 94.44 175 GLU A C 1
ATOM 1339 O O . GLU A 1 175 ? 15.508 12.25 11 1 94.44 175 GLU A O 1
ATOM 1344 N N . TYR A 1 176 ? 13.906 13.805 11.523 1 95.12 176 TYR A N 1
ATOM 1345 C CA . TYR A 1 176 ? 12.906 12.75 11.656 1 95.12 176 TYR A CA 1
ATOM 1346 C C . TYR A 1 176 ? 11.672 13.07 10.828 1 95.12 176 TYR A C 1
ATOM 1348 O O . TYR A 1 176 ? 10.781 12.227 10.68 1 95.12 176 TYR A O 1
ATOM 1356 N N . PHE A 1 177 ? 11.602 14.25 10.32 1 97 177 PHE A N 1
ATOM 1357 C CA . PHE A 1 177 ? 10.461 14.695 9.523 1 97 177 PHE A CA 1
ATOM 1358 C C . PHE A 1 177 ? 10.914 15.102 8.125 1 97 177 PHE A C 1
ATOM 1360 O O . PHE A 1 177 ? 11.469 16.188 7.934 1 97 177 PHE A O 1
ATOM 1367 N N . TYR A 1 178 ? 10.594 14.25 7.129 1 96.69 178 TYR A N 1
ATOM 1368 C CA . TYR A 1 178 ? 11.062 14.422 5.762 1 96.69 178 TYR A CA 1
ATOM 1369 C C . TYR A 1 178 ? 9.953 14.953 4.863 1 96.69 178 TYR A C 1
ATOM 1371 O O . TYR A 1 178 ? 8.906 14.312 4.715 1 96.69 178 TYR A O 1
ATOM 1379 N N . MET A 1 179 ? 10.195 16.109 4.328 1 96.94 179 MET A N 1
ATOM 1380 C CA . MET A 1 179 ? 9.188 16.734 3.471 1 96.94 179 MET A CA 1
ATOM 1381 C C . MET A 1 179 ? 9.586 16.625 2.002 1 96.94 179 MET A C 1
ATOM 1383 O O . MET A 1 179 ? 10.75 16.812 1.654 1 96.94 179 MET A O 1
ATOM 1387 N N . TYR A 1 180 ? 8.633 16.328 1.167 1 97.69 180 TYR A N 1
ATOM 1388 C CA . TYR A 1 180 ? 8.836 16.234 -0.275 1 97.69 180 TYR A CA 1
ATOM 1389 C C . TYR A 1 180 ? 7.855 17.141 -1.016 1 97.69 180 TYR A C 1
ATOM 1391 O O . TYR A 1 180 ? 6.672 17.188 -0.68 1 97.69 180 TYR A O 1
ATOM 1399 N N . PRO A 1 181 ? 8.336 17.859 -2.031 1 97.88 181 PRO A N 1
ATOM 1400 C CA . PRO A 1 181 ? 7.523 18.891 -2.693 1 97.88 181 PRO A CA 1
ATOM 1401 C C . PRO A 1 181 ? 6.727 18.328 -3.871 1 97.88 181 PRO A C 1
ATOM 1403 O O . PRO A 1 181 ? 7.18 17.406 -4.543 1 97.88 181 PRO A O 1
ATOM 1406 N N . THR A 1 182 ? 5.551 18.859 -4.117 1 98.38 182 THR A N 1
ATOM 1407 C CA . THR A 1 182 ? 4.754 18.578 -5.309 1 98.38 182 THR A CA 1
ATOM 1408 C C . THR A 1 182 ? 3.871 19.766 -5.664 1 98.38 182 THR A C 1
ATOM 1410 O O . THR A 1 182 ? 3.686 20.672 -4.848 1 98.38 182 THR A O 1
ATOM 1413 N N . THR A 1 183 ? 3.469 19.844 -6.895 1 98.5 183 THR A N 1
ATOM 1414 C CA . THR A 1 183 ? 2.52 20.875 -7.32 1 98.5 183 THR A CA 1
ATOM 1415 C C . THR A 1 183 ? 1.136 20.266 -7.539 1 98.5 183 THR A C 1
ATOM 1417 O O . THR A 1 183 ? 0.204 20.969 -7.938 1 98.5 183 THR A O 1
ATOM 1420 N N . ASP A 1 184 ? 1.014 18.953 -7.285 1 98.5 184 ASP A N 1
ATOM 1421 C CA . ASP A 1 184 ? -0.23 18.25 -7.586 1 98.5 184 ASP A CA 1
ATOM 1422 C C . ASP A 1 184 ? -1.183 18.281 -6.391 1 98.5 184 ASP A C 1
ATOM 1424 O O . ASP A 1 184 ? -1.512 17.25 -5.82 1 98.5 184 ASP A O 1
ATOM 1428 N N . ILE A 1 185 ? -1.762 19.406 -6.117 1 98.38 185 ILE A N 1
ATOM 1429 C CA . ILE A 1 185 ? -2.658 19.594 -4.984 1 98.38 185 ILE A CA 1
ATOM 1430 C C . ILE A 1 185 ? -3.891 18.703 -5.145 1 98.38 185 ILE A C 1
ATOM 1432 O O . ILE A 1 185 ? -4.32 18.062 -4.188 1 98.38 185 ILE A O 1
ATOM 1436 N N . ALA A 1 186 ? -4.402 18.656 -6.301 1 98.31 186 ALA A N 1
ATOM 1437 C CA . ALA A 1 186 ? -5.625 17.891 -6.559 1 98.31 186 ALA A CA 1
ATOM 1438 C C . ALA A 1 186 ? -5.43 16.422 -6.219 1 98.31 186 ALA A C 1
ATOM 1440 O O . ALA A 1 186 ? -6.254 15.828 -5.52 1 98.31 186 ALA A O 1
ATOM 1441 N N . GLY A 1 187 ? -4.332 15.805 -6.762 1 98.38 187 GLY A N 1
ATOM 1442 C CA . GLY A 1 187 ? -4.059 14.406 -6.484 1 98.38 187 GLY A CA 1
ATOM 1443 C C . GLY A 1 187 ? -3.879 14.109 -5.008 1 98.38 187 GLY A C 1
ATOM 1444 O O . GLY A 1 187 ? -4.426 13.133 -4.488 1 98.38 187 GLY A O 1
ATOM 1445 N N . CYS A 1 188 ? -3.15 14.977 -4.344 1 98.56 188 CYS A N 1
ATOM 1446 C CA . CYS A 1 188 ? -2.896 14.797 -2.916 1 98.56 188 CYS A CA 1
ATOM 1447 C C . CYS A 1 188 ? -4.188 14.914 -2.115 1 98.56 188 CYS A C 1
ATOM 1449 O O . CYS A 1 188 ? -4.445 14.102 -1.224 1 98.56 188 CYS A O 1
ATOM 1451 N N . GLU A 1 189 ? -4.938 15.883 -2.451 1 98.19 189 GLU A N 1
ATOM 1452 C CA . GLU A 1 189 ? -6.164 16.172 -1.713 1 98.19 189 GLU A CA 1
ATOM 1453 C C . GLU A 1 189 ? -7.188 15.055 -1.891 1 98.19 189 GLU A C 1
ATOM 1455 O O . GLU A 1 189 ? -7.797 14.602 -0.919 1 98.19 189 GLU A O 1
ATOM 1460 N N . ILE A 1 190 ? -7.395 14.609 -3.111 1 98.12 190 ILE A N 1
ATOM 1461 C CA . ILE A 1 190 ? -8.32 13.531 -3.412 1 98.12 190 ILE A CA 1
ATOM 1462 C C . ILE A 1 190 ? -7.902 12.266 -2.664 1 98.12 190 ILE A C 1
ATOM 1464 O O . ILE A 1 190 ? -8.734 11.602 -2.041 1 98.12 190 ILE A O 1
ATOM 1468 N N . SER A 1 191 ? -6.656 11.953 -2.729 1 97.94 191 SER A N 1
ATOM 1469 C CA . SER A 1 191 ? -6.137 10.758 -2.068 1 97.94 191 SER A CA 1
ATOM 1470 C C . SER A 1 191 ? -6.348 10.828 -0.559 1 97.94 191 SER A C 1
ATOM 1472 O O . SER A 1 191 ? -6.809 9.867 0.054 1 97.94 191 SER A O 1
ATOM 1474 N N . ALA A 1 192 ? -6.027 11.961 -0.014 1 97.06 192 ALA A N 1
ATOM 1475 C CA . ALA A 1 192 ? -6.105 12.148 1.433 1 97.06 192 ALA A CA 1
ATOM 1476 C C . ALA A 1 192 ? -7.547 12.047 1.921 1 97.06 192 ALA A C 1
ATOM 1478 O O . ALA A 1 192 ? -7.805 11.562 3.025 1 97.06 192 ALA A O 1
ATOM 1479 N N . ALA A 1 193 ? -8.445 12.477 1.139 1 96.94 193 ALA A N 1
ATOM 1480 C CA . ALA A 1 193 ? -9.852 12.484 1.533 1 96.94 193 ALA A CA 1
ATOM 1481 C C . ALA A 1 193 ? -10.477 11.102 1.374 1 96.94 193 ALA A C 1
ATOM 1483 O O . ALA A 1 193 ? -11.125 10.594 2.295 1 96.94 193 ALA A O 1
ATOM 1484 N N . LEU A 1 194 ? -10.203 10.453 0.262 1 98 194 LEU A N 1
ATOM 1485 C CA . LEU A 1 194 ? -10.945 9.25 -0.112 1 98 194 LEU A CA 1
ATOM 1486 C C . LEU A 1 194 ? -10.414 8.031 0.636 1 98 194 LEU A C 1
ATOM 1488 O O . LEU A 1 194 ? -11.125 7.031 0.784 1 98 194 LEU A O 1
ATOM 1492 N N . LYS A 1 195 ? -9.195 8.141 1.111 1 97.75 195 LYS A N 1
ATOM 1493 C CA . LYS A 1 195 ? -8.594 7 1.799 1 97.75 195 LYS A CA 1
ATOM 1494 C C . LYS A 1 195 ? -9.422 6.582 3.01 1 97.75 195 LYS A C 1
ATOM 1496 O O . LYS A 1 195 ? -9.438 5.41 3.385 1 97.75 195 LYS A O 1
ATOM 1501 N N . ASN A 1 196 ? -10.133 7.555 3.617 1 96 196 ASN A N 1
ATOM 1502 C CA . ASN A 1 196 ? -10.922 7.293 4.82 1 96 196 ASN A CA 1
ATOM 1503 C C . ASN A 1 196 ? -12.078 6.34 4.539 1 96 196 ASN A C 1
ATOM 1505 O O . ASN A 1 196 ? -12.406 5.492 5.371 1 96 196 ASN A O 1
ATOM 1509 N N . ALA A 1 197 ? -12.656 6.48 3.395 1 97.44 197 ALA A N 1
ATOM 1510 C CA . ALA A 1 197 ? -13.727 5.566 3.01 1 97.44 197 ALA A CA 1
ATOM 1511 C C . ALA A 1 197 ? -13.188 4.164 2.746 1 97.44 197 ALA A C 1
ATOM 1513 O O . ALA A 1 197 ? -13.828 3.168 3.08 1 97.44 197 ALA A O 1
ATOM 1514 N N . ILE A 1 198 ? -12.047 4.082 2.148 1 97.81 198 ILE A N 1
ATOM 1515 C CA . ILE A 1 198 ? -11.422 2.795 1.856 1 97.81 198 ILE A CA 1
ATOM 1516 C C . ILE A 1 198 ? -11.109 2.066 3.16 1 97.81 198 ILE A C 1
ATOM 1518 O O . ILE A 1 198 ? -11.258 0.845 3.25 1 97.81 198 ILE A O 1
ATOM 1522 N N . ALA A 1 199 ? -10.734 2.861 4.172 1 97.69 199 ALA A N 1
ATOM 1523 C CA . ALA A 1 199 ? -10.43 2.287 5.48 1 97.69 199 ALA A CA 1
ATOM 1524 C C . ALA A 1 199 ? -11.656 1.624 6.094 1 97.69 199 ALA A C 1
ATOM 1526 O O . ALA A 1 199 ? -11.547 0.612 6.789 1 97.69 199 ALA A O 1
ATOM 1527 N N . ILE A 1 200 ? -12.805 2.172 5.863 1 97.38 200 ILE A N 1
ATOM 1528 C CA . ILE A 1 200 ? -14.039 1.539 6.324 1 97.38 200 ILE A CA 1
ATOM 1529 C C . ILE A 1 200 ? -14.188 0.167 5.672 1 97.38 200 ILE A C 1
ATOM 1531 O O . ILE A 1 200 ? -14.516 -0.815 6.344 1 97.38 200 ILE A O 1
ATOM 1535 N N . GLY A 1 201 ? -13.938 0.141 4.363 1 97.5 201 GLY A N 1
ATOM 1536 C CA . GLY A 1 201 ? -13.953 -1.135 3.664 1 97.5 201 GLY A CA 1
ATOM 1537 C C . GLY A 1 201 ? -12.977 -2.143 4.234 1 97.5 201 GLY A C 1
ATOM 1538 O O . GLY A 1 201 ? -13.289 -3.33 4.34 1 97.5 201 GLY A O 1
ATOM 1539 N N . GLY A 1 202 ? -11.812 -1.688 4.559 1 96.75 202 GLY A N 1
ATOM 1540 C CA . GLY A 1 202 ? -10.836 -2.557 5.199 1 96.75 202 GLY A CA 1
ATOM 1541 C C . GLY A 1 202 ? -11.336 -3.17 6.492 1 96.75 202 GLY A C 1
ATOM 1542 O O . GLY A 1 202 ? -11.164 -4.367 6.727 1 96.75 202 GLY A O 1
ATOM 1543 N N . GLY A 1 203 ? -11.953 -2.35 7.34 1 96.69 203 GLY A N 1
ATOM 1544 C CA . GLY A 1 203 ? -12.547 -2.84 8.578 1 96.69 203 GLY A CA 1
ATOM 1545 C C . GLY A 1 203 ? -13.625 -3.879 8.352 1 96.69 203 GLY A C 1
ATOM 1546 O O . GLY A 1 203 ? -13.711 -4.863 9.086 1 96.69 203 GLY A O 1
ATOM 1547 N N . ILE A 1 204 ? -14.414 -3.662 7.34 1 97.19 204 ILE A N 1
ATOM 1548 C CA . ILE A 1 204 ? -15.484 -4.598 7.004 1 97.19 204 ILE A CA 1
ATOM 1549 C C . ILE A 1 204 ? -14.883 -5.949 6.613 1 97.19 204 ILE A C 1
ATOM 1551 O O . ILE A 1 204 ? -15.297 -6.992 7.125 1 97.19 204 ILE A O 1
ATOM 1555 N N . LEU A 1 205 ? -13.906 -5.945 5.758 1 96.06 205 LEU A N 1
ATOM 1556 C CA . LEU A 1 205 ? -13.273 -7.184 5.32 1 96.06 205 LEU A CA 1
ATOM 1557 C C . LEU A 1 205 ? -12.641 -7.914 6.5 1 96.06 205 LEU A C 1
ATOM 1559 O O . LEU A 1 205 ? -12.742 -9.141 6.605 1 96.06 205 LEU A O 1
ATOM 1563 N N . LYS A 1 206 ? -12.016 -7.156 7.328 1 94.62 206 LYS A N 1
ATOM 1564 C CA . LYS A 1 206 ? -11.375 -7.75 8.5 1 94.62 206 LYS A CA 1
ATOM 1565 C C . LYS A 1 206 ? -12.398 -8.445 9.391 1 94.62 206 LYS A C 1
ATOM 1567 O O . LYS A 1 206 ? -12.164 -9.57 9.852 1 94.62 206 LYS A O 1
ATOM 1572 N N . ALA A 1 207 ? -13.453 -7.801 9.641 1 96.06 207 ALA A N 1
ATOM 1573 C CA . ALA A 1 207 ? -14.477 -8.328 10.539 1 96.06 207 ALA A CA 1
ATOM 1574 C C . ALA A 1 207 ? -15.109 -9.594 9.961 1 96.06 207 ALA A C 1
ATOM 1576 O O . ALA A 1 207 ? -15.539 -10.477 10.703 1 96.06 207 ALA A O 1
ATOM 1577 N N . TYR A 1 208 ? -15.117 -9.758 8.641 1 95.81 208 TYR A N 1
ATOM 1578 C CA . TYR A 1 208 ? -15.633 -10.953 7.98 1 95.81 208 TYR A CA 1
ATOM 1579 C C . TYR A 1 208 ? -14.555 -12.016 7.852 1 95.81 208 TYR A C 1
ATOM 1581 O O . TYR A 1 208 ? -14.766 -13.055 7.223 1 95.81 208 TYR A O 1
ATOM 1589 N N . ASN A 1 209 ? -13.367 -11.734 8.305 1 93.69 209 ASN A N 1
ATOM 1590 C CA . ASN A 1 209 ? -12.234 -12.641 8.195 1 93.69 209 ASN A CA 1
ATOM 1591 C C . ASN A 1 209 ? -11.945 -13.016 6.746 1 93.69 209 ASN A C 1
ATOM 1593 O O . ASN A 1 209 ? -11.766 -14.195 6.434 1 93.69 209 ASN A O 1
ATOM 1597 N N . ALA A 1 210 ? -12.055 -12.062 5.801 1 91.94 210 ALA A N 1
ATOM 1598 C CA . ALA A 1 210 ? -11.883 -12.305 4.371 1 91.94 210 ALA A CA 1
ATOM 1599 C C . ALA A 1 210 ? -10.438 -12.656 4.043 1 91.94 210 ALA A C 1
ATOM 1601 O O . ALA A 1 210 ? -10.148 -13.195 2.973 1 91.94 210 ALA A O 1
ATOM 1602 N N . GLY A 1 211 ? -9.469 -12.5 4.965 1 90.56 211 GLY A N 1
ATOM 1603 C CA . GLY A 1 211 ? -8.078 -12.883 4.77 1 90.56 211 GLY A CA 1
ATOM 1604 C C . GLY A 1 211 ? -7.211 -11.742 4.277 1 90.56 211 GLY A C 1
ATOM 1605 O O . GLY A 1 211 ? -7.711 -10.648 3.984 1 90.56 211 GLY A O 1
ATOM 1606 N N . ASP A 1 212 ? -5.914 -11.961 4.129 1 92.94 212 ASP A N 1
ATOM 1607 C CA . ASP A 1 212 ? -4.922 -10.961 3.744 1 92.94 212 ASP A CA 1
ATOM 1608 C C . ASP A 1 212 ? -4.973 -10.688 2.244 1 92.94 212 ASP A C 1
ATOM 1610 O O . ASP A 1 212 ? -4.719 -9.562 1.806 1 92.94 212 ASP A O 1
ATOM 1614 N N . ASN A 1 213 ? -5.328 -11.719 1.426 1 94.62 213 ASN A N 1
ATOM 1615 C CA . ASN A 1 213 ? -5.457 -11.516 -0.013 1 94.62 213 ASN A CA 1
ATOM 1616 C C . ASN A 1 213 ? -6.504 -10.453 -0.339 1 94.62 213 ASN A C 1
ATOM 1618 O O . ASN A 1 213 ? -6.254 -9.555 -1.143 1 94.62 213 ASN A O 1
ATOM 1622 N N . ALA A 1 214 ? -7.602 -10.586 0.358 1 94.56 214 ALA A N 1
ATOM 1623 C CA . ALA A 1 214 ? -8.711 -9.664 0.113 1 94.56 214 ALA A CA 1
ATOM 1624 C C . ALA A 1 214 ? -8.352 -8.242 0.535 1 94.56 214 ALA A C 1
ATOM 1626 O O . ALA A 1 214 ? -8.711 -7.281 -0.145 1 94.56 214 ALA A O 1
ATOM 1627 N N . HIS A 1 215 ? -7.703 -8.125 1.646 1 94.62 215 HIS A N 1
ATOM 1628 C CA . HIS A 1 215 ? -7.316 -6.805 2.137 1 94.62 215 HIS A CA 1
ATOM 1629 C C . HIS A 1 215 ? -6.367 -6.109 1.168 1 94.62 215 HIS A C 1
ATOM 1631 O O . HIS A 1 215 ? -6.547 -4.934 0.847 1 94.62 215 HIS A O 1
ATOM 1637 N N . ALA A 1 216 ? -5.312 -6.816 0.701 1 94.81 216 ALA A N 1
ATOM 1638 C CA . ALA A 1 216 ? -4.375 -6.273 -0.28 1 94.81 216 ALA A CA 1
ATOM 1639 C C . ALA A 1 216 ? -5.098 -5.871 -1.562 1 94.81 216 ALA A C 1
ATOM 1641 O O . ALA A 1 216 ? -4.793 -4.836 -2.156 1 94.81 216 ALA A O 1
ATOM 1642 N N . THR A 1 217 ? -6.039 -6.66 -1.927 1 94.81 217 THR A N 1
ATOM 1643 C CA . THR A 1 217 ? -6.824 -6.402 -3.127 1 94.81 217 THR A CA 1
ATOM 1644 C C . THR A 1 217 ? -7.668 -5.141 -2.961 1 94.81 217 THR A C 1
ATOM 1646 O O . THR A 1 217 ? -7.742 -4.312 -3.871 1 94.81 217 THR A O 1
ATOM 1649 N N . LEU A 1 218 ? -8.234 -5.012 -1.832 1 96.06 218 LEU A N 1
ATOM 1650 C CA . LEU A 1 218 ? -9.07 -3.846 -1.561 1 96.06 218 LEU A CA 1
ATOM 1651 C C . LEU A 1 218 ? -8.25 -2.561 -1.652 1 96.06 218 LEU A C 1
ATOM 1653 O O . LEU A 1 218 ? -8.695 -1.582 -2.258 1 96.06 218 LEU A O 1
ATOM 1657 N N . LEU A 1 219 ? -7.098 -2.572 -1.023 1 96.62 219 LEU A N 1
ATOM 1658 C CA . LEU A 1 219 ? -6.254 -1.384 -1.056 1 96.62 219 LEU A CA 1
ATOM 1659 C C . LEU A 1 219 ? -5.848 -1.043 -2.486 1 96.62 219 LEU A C 1
ATOM 1661 O O . LEU A 1 219 ? -5.824 0.131 -2.865 1 96.62 219 LEU A O 1
ATOM 1665 N N . THR A 1 220 ? -5.574 -2.061 -3.25 1 97.25 220 THR A N 1
ATOM 1666 C CA . THR A 1 220 ? -5.145 -1.867 -4.633 1 97.25 220 THR A CA 1
ATOM 1667 C C . THR A 1 220 ? -6.285 -1.296 -5.473 1 97.25 220 THR A C 1
ATOM 1669 O O . THR A 1 220 ? -6.102 -0.302 -6.18 1 97.25 220 THR A O 1
ATOM 1672 N N . LEU A 1 221 ? -7.441 -1.914 -5.379 1 96.75 221 LEU A N 1
ATOM 1673 C CA . LEU A 1 221 ? -8.57 -1.43 -6.168 1 96.75 221 LEU A CA 1
ATOM 1674 C C . LEU A 1 221 ? -9.023 -0.055 -5.684 1 96.75 221 LEU A C 1
ATOM 1676 O O . LEU A 1 221 ? -9.422 0.79 -6.484 1 96.75 221 LEU A O 1
ATOM 1680 N N . GLY A 1 222 ? -9 0.13 -4.336 1 96.69 222 GLY A N 1
ATOM 1681 C CA . GLY A 1 222 ? -9.336 1.435 -3.789 1 96.69 222 GLY A CA 1
ATOM 1682 C C . GLY A 1 222 ? -8.461 2.551 -4.324 1 96.69 222 GLY A C 1
ATOM 1683 O O . GLY A 1 222 ? -8.953 3.623 -4.672 1 96.69 222 GLY A O 1
ATOM 1684 N N . LEU A 1 223 ? -7.184 2.287 -4.379 1 97.62 223 LEU A N 1
ATOM 1685 C CA . LEU A 1 223 ? -6.242 3.275 -4.891 1 97.62 223 LEU A CA 1
ATOM 1686 C C . LEU A 1 223 ? -6.52 3.582 -6.359 1 97.62 223 LEU A C 1
ATOM 1688 O O . LEU A 1 223 ? -6.391 4.727 -6.793 1 97.62 223 LEU A O 1
ATOM 1692 N N . ASN A 1 224 ? -6.852 2.588 -7.145 1 97.25 224 ASN A N 1
ATOM 1693 C CA . ASN A 1 224 ? -7.18 2.783 -8.555 1 97.25 224 ASN A CA 1
ATOM 1694 C C . ASN A 1 224 ? -8.43 3.639 -8.727 1 97.25 224 ASN A C 1
ATOM 1696 O O . ASN A 1 224 ? -8.469 4.523 -9.586 1 97.25 224 ASN A O 1
ATOM 1700 N N . GLU A 1 225 ? -9.398 3.361 -7.914 1 96.38 225 GLU A N 1
ATOM 1701 C CA . GLU A 1 225 ? -10.609 4.168 -8 1 96.38 225 GLU A CA 1
ATOM 1702 C C . GLU A 1 225 ? -10.352 5.602 -7.551 1 96.38 225 GLU A C 1
ATOM 1704 O O . GLU A 1 225 ? -10.93 6.543 -8.094 1 96.38 225 GLU A O 1
ATOM 1709 N N . MET A 1 226 ? -9.523 5.734 -6.527 1 97 226 MET A N 1
ATOM 1710 C CA . MET A 1 226 ? -9.109 7.07 -6.102 1 97 226 MET A CA 1
ATOM 1711 C C . MET A 1 226 ? -8.523 7.855 -7.273 1 97 226 MET A C 1
ATOM 1713 O O . MET A 1 226 ? -8.828 9.039 -7.441 1 97 226 MET A O 1
ATOM 1717 N N . TYR A 1 227 ? -7.688 7.188 -8.031 1 97.38 227 TYR A N 1
ATOM 1718 C CA . TYR A 1 227 ? -7.066 7.855 -9.164 1 97.38 227 TYR A CA 1
ATOM 1719 C C . TYR A 1 227 ? -8.109 8.289 -10.188 1 97.38 227 TYR A C 1
ATOM 1721 O O . TYR A 1 227 ? -7.98 9.352 -10.805 1 97.38 227 TYR A O 1
ATOM 1729 N N . GLU A 1 228 ? -9.164 7.477 -10.398 1 96.75 228 GLU A N 1
ATOM 1730 C CA . GLU A 1 228 ? -10.227 7.863 -11.32 1 96.75 228 GLU A CA 1
ATOM 1731 C C . GLU A 1 228 ? -10.867 9.188 -10.914 1 96.75 228 GLU A C 1
ATOM 1733 O O . GLU A 1 228 ? -11.172 10.023 -11.766 1 96.75 228 GLU A O 1
ATOM 1738 N N . PHE A 1 229 ? -11.055 9.375 -9.625 1 97.56 229 PHE A N 1
ATOM 1739 C CA . PHE A 1 229 ? -11.57 10.641 -9.125 1 97.56 229 PHE A CA 1
ATOM 1740 C C . PHE A 1 229 ? -10.555 11.758 -9.352 1 97.56 229 PHE A C 1
ATOM 1742 O O . PHE A 1 229 ? -10.914 12.844 -9.812 1 97.56 229 PHE A O 1
ATOM 1749 N N . GLY A 1 230 ? -9.273 11.484 -8.938 1 97.69 230 GLY A N 1
ATOM 1750 C CA . GLY A 1 230 ? -8.227 12.484 -9.086 1 97.69 230 GLY A CA 1
ATOM 1751 C C . GLY A 1 230 ? -8.055 12.953 -10.523 1 97.69 230 GLY A C 1
ATOM 1752 O O . GLY A 1 230 ? -7.855 14.141 -10.773 1 97.69 230 GLY A O 1
ATOM 1753 N N . LYS A 1 231 ? -8.164 12 -11.43 1 97.06 231 LYS A N 1
ATOM 1754 C CA . LYS A 1 231 ? -7.977 12.273 -12.852 1 97.06 231 LYS A CA 1
ATOM 1755 C C . LYS A 1 231 ? -8.953 13.344 -13.336 1 97.06 231 LYS A C 1
ATOM 1757 O O . LYS A 1 231 ? -8.602 14.195 -14.141 1 97.06 231 LYS A O 1
ATOM 1762 N N . HIS A 1 232 ? -10.109 13.297 -12.859 1 96.62 232 HIS A N 1
ATOM 1763 C CA . HIS A 1 232 ? -11.133 14.273 -13.227 1 96.62 232 HIS A CA 1
ATOM 1764 C C . HIS A 1 232 ? -10.703 15.688 -12.844 1 96.62 232 HIS A C 1
ATOM 1766 O O . HIS A 1 232 ? -11.031 16.656 -13.539 1 96.62 232 HIS A O 1
ATOM 1772 N N . PHE A 1 233 ? -9.938 15.812 -11.766 1 97.31 233 PHE A N 1
ATOM 1773 C CA . PHE A 1 233 ? -9.539 17.125 -11.25 1 97.31 233 PHE A CA 1
ATOM 1774 C C . PHE A 1 233 ? -8.125 17.469 -11.688 1 97.31 233 PHE A C 1
ATOM 1776 O O . PHE A 1 233 ? -7.516 18.406 -11.164 1 97.31 233 PHE A O 1
ATOM 1783 N N . GLY A 1 234 ? -7.59 16.641 -12.578 1 97.62 234 GLY A N 1
ATOM 1784 C CA . GLY A 1 234 ? -6.301 16.953 -13.172 1 97.62 234 GLY A CA 1
ATOM 1785 C C . GLY A 1 234 ? -5.133 16.359 -12.398 1 97.62 234 GLY A C 1
ATOM 1786 O O . GLY A 1 234 ? -3.984 16.75 -12.609 1 97.62 234 GLY A O 1
ATOM 1787 N N . ALA A 1 235 ? -5.379 15.422 -11.555 1 98.12 235 ALA A N 1
ATOM 1788 C CA . ALA A 1 235 ? -4.336 14.789 -10.75 1 98.12 235 ALA A CA 1
ATOM 1789 C C . ALA A 1 235 ? -3.402 13.961 -11.625 1 98.12 235 ALA A C 1
ATOM 1791 O O . ALA A 1 235 ? -3.809 13.461 -12.68 1 98.12 235 ALA A O 1
ATOM 1792 N N . LYS A 1 236 ? -2.168 13.859 -11.172 1 97.75 236 LYS A N 1
ATOM 1793 C CA . LYS A 1 236 ? -1.172 13.023 -11.836 1 97.75 236 LYS A CA 1
ATOM 1794 C C . LYS A 1 236 ? -1.145 11.617 -11.242 1 97.75 236 LYS A C 1
ATOM 1796 O O . LYS A 1 236 ? -1.282 11.453 -10.023 1 97.75 236 LYS A O 1
ATOM 1801 N N . LEU A 1 237 ? -0.94 10.633 -12.102 1 97.19 237 LEU A N 1
ATOM 1802 C CA . LEU A 1 237 ? -0.884 9.242 -11.672 1 97.19 237 LEU A CA 1
ATOM 1803 C C . LEU A 1 237 ? 0.21 9.039 -10.633 1 97.19 237 LEU A C 1
ATOM 1805 O O . LEU A 1 237 ? 0.04 8.258 -9.695 1 97.19 237 LEU A O 1
ATOM 1809 N N . GLU A 1 238 ? 1.325 9.734 -10.727 1 97.19 238 GLU A N 1
ATOM 1810 C CA . GLU A 1 238 ? 2.492 9.609 -9.859 1 97.19 238 GLU A CA 1
ATOM 1811 C C . GLU A 1 238 ? 2.139 9.914 -8.406 1 97.19 238 GLU A C 1
ATOM 1813 O O . GLU A 1 238 ? 2.719 9.336 -7.484 1 97.19 238 GLU A O 1
ATOM 1818 N N . THR A 1 239 ? 1.154 10.773 -8.227 1 97.94 239 THR A N 1
ATOM 1819 C CA . THR A 1 239 ? 0.757 11.188 -6.887 1 97.94 239 THR A CA 1
ATOM 1820 C C . THR A 1 239 ? 0.184 10.008 -6.105 1 97.94 239 THR A C 1
ATOM 1822 O O . THR A 1 239 ? 0.349 9.922 -4.887 1 97.94 239 THR A O 1
ATOM 1825 N N . PHE A 1 240 ? -0.338 9.047 -6.754 1 97.94 240 PHE A N 1
ATOM 1826 C CA . PHE A 1 240 ? -0.976 7.91 -6.109 1 97.94 240 PHE A CA 1
ATOM 1827 C C . PHE A 1 240 ? 0.056 6.852 -5.734 1 97.94 240 PHE A C 1
ATOM 1829 O O . PHE A 1 240 ? -0.26 5.887 -5.035 1 97.94 240 PHE A O 1
ATOM 1836 N N . LEU A 1 241 ? 1.315 7.133 -6.121 1 97.12 241 LEU A N 1
ATOM 1837 C CA . LEU A 1 241 ? 2.426 6.273 -5.723 1 97.12 241 LEU A CA 1
ATOM 1838 C C . LEU A 1 241 ? 3.287 6.953 -4.664 1 97.12 241 LEU A C 1
ATOM 1840 O O . LEU A 1 241 ? 4.273 6.379 -4.199 1 97.12 241 LEU A O 1
ATOM 1844 N N . ASN A 1 242 ? 2.977 8.18 -4.297 1 97.69 242 ASN A N 1
ATOM 1845 C CA . ASN A 1 242 ? 3.816 8.867 -3.322 1 97.69 242 ASN A CA 1
ATOM 1846 C C . ASN A 1 242 ? 3.203 8.82 -1.924 1 97.69 242 ASN A C 1
ATOM 1848 O O . ASN A 1 242 ? 2.336 7.992 -1.648 1 97.69 242 ASN A O 1
ATOM 1852 N N . PHE A 1 243 ? 3.674 9.641 -1.031 1 97.88 243 PHE A N 1
ATOM 1853 C CA . PHE A 1 243 ? 3.299 9.555 0.375 1 97.88 243 PHE A CA 1
ATOM 1854 C C . PHE A 1 243 ? 1.861 10.016 0.583 1 97.88 243 PHE A C 1
ATOM 1856 O O . PHE A 1 243 ? 1.156 9.492 1.449 1 97.88 243 PHE A O 1
ATOM 1863 N N . ALA A 1 244 ? 1.394 10.93 -0.228 1 97.88 244 ALA A N 1
ATOM 1864 C CA . ALA A 1 244 ? 0.036 11.453 -0.098 1 97.88 244 ALA A CA 1
ATOM 1865 C C . ALA A 1 244 ? -0.996 10.414 -0.529 1 97.88 244 ALA A C 1
ATOM 1867 O O . ALA A 1 244 ? -2.086 10.344 0.044 1 97.88 244 ALA A O 1
ATOM 1868 N N . GLY A 1 245 ? -0.67 9.688 -1.529 1 97.5 245 GLY A N 1
ATOM 1869 C CA . GLY A 1 245 ? -1.586 8.688 -2.049 1 97.5 245 GLY A CA 1
ATOM 1870 C C . GLY A 1 245 ? -1.414 7.324 -1.396 1 97.5 245 GLY A C 1
ATOM 1871 O O . GLY A 1 245 ? -2.152 6.977 -0.471 1 97.5 245 GLY A O 1
ATOM 1872 N N . LEU A 1 246 ? -0.392 6.668 -1.765 1 97.5 246 LEU A N 1
ATOM 1873 C CA . LEU A 1 246 ? -0.131 5.297 -1.344 1 97.5 246 LEU A CA 1
ATOM 1874 C C . LEU A 1 246 ? 0.196 5.238 0.144 1 97.5 246 LEU A C 1
ATOM 1876 O O . LEU A 1 246 ? -0.41 4.461 0.887 1 97.5 246 LEU A O 1
ATOM 1880 N N . GLY A 1 247 ? 1.12 6.027 0.536 1 96.81 247 GLY A N 1
ATOM 1881 C CA . GLY A 1 247 ? 1.566 5.98 1.919 1 96.81 247 GLY A CA 1
ATOM 1882 C C . GLY A 1 247 ? 0.439 6.172 2.916 1 96.81 247 GLY A C 1
ATOM 1883 O O . GLY A 1 247 ? 0.279 5.375 3.842 1 96.81 247 GLY A O 1
ATOM 1884 N N . ASP A 1 248 ? -0.287 7.191 2.676 1 97 248 ASP A N 1
ATOM 1885 C CA . ASP A 1 248 ? -1.36 7.527 3.607 1 97 248 ASP A CA 1
ATOM 1886 C C . ASP A 1 248 ? -2.473 6.484 3.562 1 97 248 ASP A C 1
ATOM 1888 O O . ASP A 1 248 ? -3.117 6.211 4.578 1 97 248 ASP A O 1
ATOM 1892 N N . LEU A 1 249 ? -2.707 5.926 2.414 1 97.5 249 LEU A N 1
ATOM 1893 C CA . LEU A 1 249 ? -3.717 4.883 2.283 1 97.5 249 LEU A CA 1
ATOM 1894 C C . LEU A 1 249 ? -3.338 3.654 3.105 1 97.5 249 LEU A C 1
ATOM 1896 O O . LEU A 1 249 ? -4.168 3.117 3.842 1 97.5 249 LEU A O 1
ATOM 1900 N N . ILE A 1 250 ? -2.115 3.242 2.967 1 95.94 250 ILE A N 1
ATOM 1901 C CA . ILE A 1 250 ? -1.642 2.062 3.686 1 95.94 250 ILE A CA 1
ATOM 1902 C C . ILE A 1 250 ? -1.783 2.285 5.188 1 95.94 250 ILE A C 1
ATOM 1904 O O . ILE A 1 250 ? -2.318 1.432 5.902 1 95.94 250 ILE A O 1
ATOM 1908 N N . LEU A 1 251 ? -1.378 3.4 5.648 1 94 251 LEU A N 1
ATOM 1909 C CA . LEU A 1 251 ? -1.413 3.723 7.07 1 94 251 LEU A CA 1
ATOM 1910 C C . LEU A 1 251 ? -2.842 3.691 7.598 1 94 251 LEU A C 1
ATOM 1912 O O . LEU A 1 251 ? -3.107 3.102 8.648 1 94 251 LEU A O 1
ATOM 1916 N N . THR A 1 252 ? -3.756 4.25 6.895 1 94.56 252 THR A N 1
ATOM 1917 C CA . THR A 1 252 ? -5.113 4.473 7.383 1 94.56 252 THR A CA 1
ATOM 1918 C C . THR A 1 252 ? -5.953 3.211 7.23 1 94.56 252 THR A C 1
ATOM 1920 O O . THR A 1 252 ? -6.801 2.918 8.078 1 94.56 252 THR A O 1
ATOM 1923 N N . ALA A 1 253 ? -5.688 2.455 6.188 1 94.12 253 ALA A N 1
ATOM 1924 C CA . ALA A 1 253 ? -6.57 1.338 5.863 1 94.12 253 ALA A CA 1
ATOM 1925 C C . ALA A 1 253 ? -6.02 0.025 6.414 1 94.12 253 ALA A C 1
ATOM 1927 O O . ALA A 1 253 ? -6.586 -1.043 6.168 1 94.12 253 ALA A O 1
ATOM 1928 N N . SER A 1 254 ? -4.93 0.056 7.199 1 88.5 254 SER A N 1
ATOM 1929 C CA . SER A 1 254 ? -4.352 -1.176 7.727 1 88.5 254 SER A CA 1
ATOM 1930 C C . SER A 1 254 ? -4.242 -1.128 9.25 1 88.5 254 SER A C 1
ATOM 1932 O O . SER A 1 254 ? -3.803 -2.096 9.875 1 88.5 254 SER A O 1
ATOM 1934 N N . SER A 1 255 ? -4.645 -0.08 9.828 1 82.94 255 SER A N 1
ATOM 1935 C CA . SER A 1 255 ? -4.391 0.087 11.258 1 82.94 255 SER A CA 1
ATOM 1936 C C . SER A 1 255 ? -5.695 0.157 12.047 1 82.94 255 SER A C 1
ATOM 1938 O O . SER A 1 255 ? -6.621 0.869 11.656 1 82.94 255 SER A O 1
ATOM 1940 N N . LYS A 1 256 ? -5.691 -0.532 13.164 1 83.5 256 LYS A N 1
ATOM 1941 C CA . LYS A 1 256 ? -6.832 -0.447 14.07 1 83.5 256 LYS A CA 1
ATOM 1942 C C . LYS A 1 256 ? -6.875 0.906 14.773 1 83.5 256 LYS A C 1
ATOM 1944 O O . LYS A 1 256 ? -7.895 1.271 15.367 1 83.5 256 LYS A O 1
ATOM 1949 N N . LYS A 1 257 ? -5.883 1.702 14.586 1 79.81 257 LYS A N 1
ATOM 1950 C CA . LYS A 1 257 ? -5.863 3.049 15.148 1 79.81 257 LYS A CA 1
ATOM 1951 C C . LYS A 1 257 ? -6.77 3.988 14.359 1 79.81 257 LYS A C 1
ATOM 1953 O O . LYS A 1 257 ? -7.164 5.047 14.859 1 79.81 257 LYS A O 1
ATOM 1958 N N . SER A 1 258 ? -7.023 3.564 13.195 1 88.94 258 SER A N 1
ATOM 1959 C CA . SER A 1 258 ? -7.91 4.352 12.352 1 88.94 258 SER A CA 1
ATOM 1960 C C . SER A 1 258 ? -9.367 4.215 12.797 1 88.94 258 SER A C 1
ATOM 1962 O O . SER A 1 258 ? -9.914 3.113 12.805 1 88.94 258 SER A O 1
ATOM 1964 N N . ARG A 1 259 ? -10.031 5.336 13.07 1 89.94 259 ARG A N 1
ATOM 1965 C CA . ARG A 1 259 ? -11.438 5.348 13.445 1 89.94 259 ARG A CA 1
ATOM 1966 C C . ARG A 1 259 ? -12.312 4.832 12.305 1 89.94 259 ARG A C 1
ATOM 1968 O O . ARG A 1 259 ? -13.344 4.191 12.547 1 89.94 259 ARG A O 1
ATOM 1975 N N . ASN A 1 260 ? -11.898 5.102 11.109 1 94.19 260 ASN A N 1
ATOM 1976 C CA . ASN A 1 260 ? -12.625 4.621 9.938 1 94.19 260 ASN A CA 1
ATOM 1977 C C . ASN A 1 260 ? -12.602 3.096 9.852 1 94.19 260 ASN A C 1
ATOM 1979 O O . ASN A 1 260 ? -13.633 2.471 9.586 1 94.19 260 ASN A O 1
ATOM 1983 N N . PHE A 1 261 ? -11.453 2.506 10.102 1 94.88 261 PHE A N 1
ATOM 1984 C CA . PHE A 1 261 ? -11.281 1.058 10.078 1 94.88 261 PHE A CA 1
ATOM 1985 C C . PHE A 1 261 ? -12.148 0.395 11.141 1 94.88 261 PHE A C 1
ATOM 1987 O O . PHE A 1 261 ? -12.852 -0.579 10.859 1 94.88 261 PHE A O 1
ATOM 1994 N N . ARG A 1 262 ? -12.203 0.978 12.289 1 94.62 262 ARG A N 1
ATOM 1995 C CA . ARG A 1 262 ? -12.977 0.444 13.406 1 94.62 262 ARG A CA 1
ATOM 1996 C C . ARG A 1 262 ? -14.477 0.538 13.125 1 94.62 262 ARG A C 1
ATOM 1998 O O . ARG A 1 262 ? -15.242 -0.329 13.539 1 94.62 262 ARG A O 1
ATOM 2005 N N . LEU A 1 263 ? -14.797 1.575 12.5 1 95.56 263 LEU A N 1
ATOM 2006 C CA . LEU A 1 263 ? -16.203 1.691 12.125 1 95.56 263 LEU A CA 1
ATOM 2007 C C . LEU A 1 263 ? -16.609 0.539 11.211 1 95.56 263 LEU A C 1
ATOM 2009 O O . LEU A 1 263 ? -17.688 -0.03 11.383 1 95.56 263 LEU A O 1
ATOM 2013 N N . GLY A 1 264 ? -15.742 0.237 10.25 1 96.38 264 GLY A N 1
ATOM 2014 C CA . GLY A 1 264 ? -16.031 -0.896 9.383 1 96.38 264 GLY A CA 1
ATOM 2015 C C . GLY A 1 264 ? -16.266 -2.188 10.148 1 96.38 264 GLY A C 1
ATOM 2016 O O . GLY A 1 264 ? -17.203 -2.926 9.859 1 96.38 264 GLY A O 1
ATOM 2017 N N . GLU A 1 265 ? -15.438 -2.434 11.125 1 96.69 265 GLU A N 1
ATOM 2018 C CA . GLU A 1 265 ? -15.586 -3.623 11.961 1 96.69 265 GLU A CA 1
ATOM 2019 C C . GLU A 1 265 ? -16.922 -3.613 12.703 1 96.69 265 GLU A C 1
ATOM 2021 O O . GLU A 1 265 ? -17.609 -4.629 12.758 1 96.69 265 GLU A O 1
ATOM 2026 N N . ARG A 1 266 ? -17.25 -2.455 13.242 1 95.62 266 ARG A N 1
ATOM 2027 C CA . ARG A 1 266 ? -18.469 -2.311 14.031 1 95.62 266 ARG A CA 1
ATOM 2028 C C . ARG A 1 266 ? -19.703 -2.512 13.172 1 95.62 266 ARG A C 1
ATOM 2030 O O . ARG A 1 266 ? -20.703 -3.055 13.633 1 95.62 266 ARG A O 1
ATOM 2037 N N . ILE A 1 267 ? -19.641 -2.057 11.961 1 96.81 267 ILE A N 1
ATOM 2038 C CA . ILE A 1 267 ? -20.75 -2.203 11.039 1 96.81 267 ILE A CA 1
ATOM 2039 C C . ILE A 1 267 ? -21.062 -3.684 10.836 1 96.81 267 ILE A C 1
ATOM 2041 O O . ILE A 1 267 ? -22.234 -4.082 10.812 1 96.81 267 ILE A O 1
ATOM 2045 N N . VAL A 1 268 ? -20.062 -4.508 10.703 1 97.19 268 VAL A N 1
ATOM 2046 C CA . VAL A 1 268 ? -20.25 -5.941 10.516 1 97.19 268 VAL A CA 1
ATOM 2047 C C . VAL A 1 268 ? -20.766 -6.574 11.805 1 97.19 268 VAL A C 1
ATOM 2049 O O . VAL A 1 268 ? -21.672 -7.406 11.773 1 97.19 268 VAL A O 1
ATOM 2052 N N . GLU A 1 269 ? -20.203 -6.203 12.953 1 96.62 269 GLU A N 1
ATOM 2053 C CA . GLU A 1 269 ? -20.609 -6.734 14.25 1 96.62 269 GLU A CA 1
ATOM 2054 C C . GLU A 1 269 ? -22.094 -6.52 14.5 1 96.62 269 GLU A C 1
ATOM 2056 O O . GLU A 1 269 ? -22.781 -7.406 15.016 1 96.62 269 GLU A O 1
ATOM 2061 N N . LEU A 1 270 ? -22.578 -5.348 14.141 1 95.62 270 LEU A N 1
ATOM 2062 C CA . LEU A 1 270 ? -23.969 -4.992 14.406 1 95.62 270 LEU A CA 1
ATOM 2063 C C . LEU A 1 270 ? -24.844 -5.281 13.195 1 95.62 270 LEU A C 1
ATOM 2065 O O . LEU A 1 270 ? -26.078 -5.23 13.289 1 95.62 270 LEU A O 1
ATOM 2069 N N . ASN A 1 271 ? -24.219 -5.578 12.117 1 95.56 271 ASN A N 1
ATOM 2070 C CA . ASN A 1 271 ? -24.859 -5.805 10.828 1 95.56 271 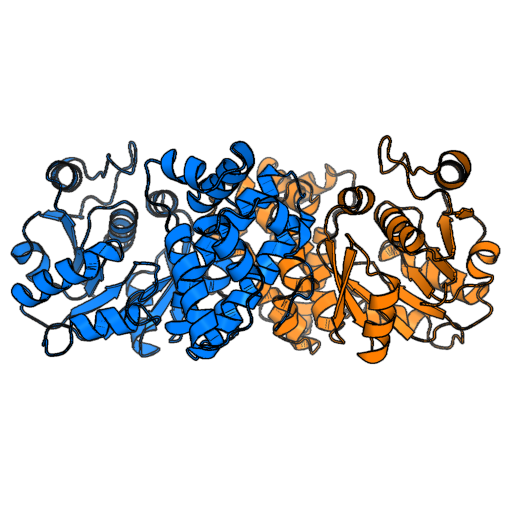ASN A CA 1
ATOM 2071 C C . ASN A 1 271 ? -25.828 -4.672 10.477 1 95.56 271 ASN A C 1
ATOM 2073 O O . ASN A 1 271 ? -26.922 -4.91 9.961 1 95.56 271 ASN A O 1
ATOM 2077 N N . ASP A 1 272 ? -25.375 -3.484 10.906 1 94 272 ASP A N 1
ATOM 2078 C CA . ASP A 1 272 ? -26.188 -2.281 10.742 1 94 272 ASP A CA 1
ATOM 2079 C C . ASP A 1 272 ? -25.328 -1.024 10.805 1 94 272 ASP A C 1
ATOM 2081 O O . ASP A 1 272 ? -24.812 -0.675 11.867 1 94 272 ASP A O 1
ATOM 2085 N N . ALA A 1 273 ? -25.266 -0.364 9.68 1 94.38 273 ALA A N 1
ATOM 2086 C CA . ALA A 1 273 ? -24.391 0.809 9.625 1 94.38 273 ALA A CA 1
ATOM 2087 C C . ALA A 1 273 ? -24.922 1.937 10.5 1 94.38 273 ALA A C 1
ATOM 2089 O O . ALA A 1 273 ? -24.156 2.654 11.141 1 94.38 273 ALA A O 1
ATOM 2090 N N . LYS A 1 274 ? -26.188 2.143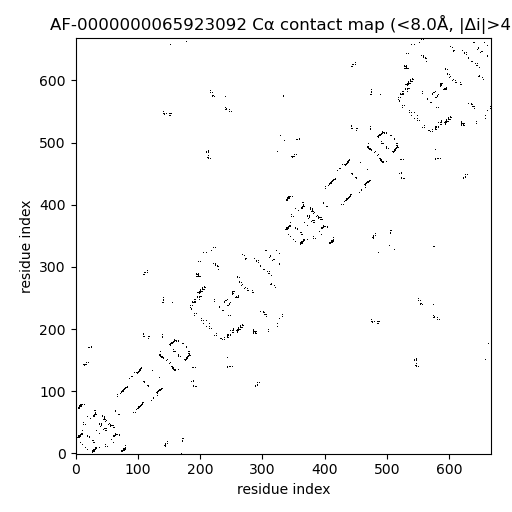 10.508 1 92.81 274 LYS A N 1
ATOM 2091 C CA . LYS A 1 274 ? -26.812 3.197 11.305 1 92.81 274 LYS A CA 1
ATOM 2092 C C . LYS A 1 274 ? -26.547 2.984 12.789 1 92.81 274 LYS A C 1
ATOM 2094 O O . LYS A 1 274 ? -26.141 3.912 13.492 1 92.81 274 LYS A O 1
ATOM 2099 N N . LYS A 1 275 ? -26.781 1.774 13.242 1 94 275 LYS A N 1
ATOM 2100 C CA . LYS A 1 275 ? -26.531 1.445 14.641 1 94 275 LYS A CA 1
ATOM 2101 C C . LYS A 1 275 ? -25.062 1.607 14.984 1 94 275 LYS A C 1
ATOM 2103 O O . LYS A 1 275 ? -24.719 2.051 16.094 1 94 275 LYS A O 1
ATOM 2108 N N . ALA A 1 276 ? -24.219 1.187 14.055 1 94.62 276 ALA A N 1
ATOM 2109 C CA . ALA A 1 276 ? -22.781 1.316 14.273 1 94.62 276 ALA A CA 1
ATOM 2110 C C . ALA A 1 276 ? -22.375 2.779 14.438 1 94.62 276 ALA A C 1
ATOM 2112 O O . ALA A 1 276 ? -21.594 3.117 15.32 1 94.62 276 ALA A O 1
ATOM 2113 N N . LEU A 1 277 ? -22.938 3.648 13.617 1 91.75 277 LEU A N 1
ATOM 2114 C CA . LEU A 1 277 ? -22.625 5.07 13.648 1 91.75 277 LEU A CA 1
ATOM 2115 C C . LEU A 1 277 ? -23.109 5.707 14.945 1 91.75 277 LEU A C 1
ATOM 2117 O O . LEU A 1 277 ? -22.438 6.57 15.516 1 91.75 277 LEU A O 1
ATOM 2121 N N . GLU A 1 278 ? -24.188 5.305 15.383 1 90.56 278 GLU A N 1
ATOM 2122 C CA . GLU A 1 278 ? -24.75 5.82 16.625 1 90.56 278 GLU A CA 1
ATOM 2123 C C . GLU A 1 278 ? -23.906 5.422 17.828 1 90.56 278 GLU A C 1
ATOM 2125 O O . GLU A 1 278 ? -23.859 6.145 18.828 1 90.56 278 GLU A O 1
ATOM 2130 N N . SER A 1 279 ? -23.297 4.352 17.672 1 87.19 279 SER A N 1
ATOM 2131 C CA . SER A 1 279 ? -22.516 3.836 18.797 1 87.19 279 SER A CA 1
ATOM 2132 C C . SER A 1 279 ? -21.156 4.512 18.859 1 87.19 279 SER A C 1
ATOM 2134 O O . SER A 1 279 ? -20.469 4.441 19.891 1 87.19 279 SER A O 1
ATOM 2136 N N . PHE A 1 280 ? -20.75 5.121 17.734 1 82.19 280 PHE A N 1
ATOM 2137 C CA . PHE A 1 280 ? -19.469 5.809 17.688 1 82.19 280 PHE A CA 1
ATOM 2138 C C . PHE A 1 280 ? -19.594 7.227 18.234 1 82.19 280 PHE A C 1
ATOM 2140 O O . PHE A 1 280 ? -20.516 7.957 17.875 1 82.19 280 PHE A O 1
ATOM 2147 N N . ASN A 1 281 ? -19 7.547 19.266 1 74.44 281 ASN A N 1
ATOM 2148 C CA . ASN A 1 281 ? -19.047 8.867 19.875 1 74.44 281 ASN A CA 1
ATOM 2149 C C . ASN A 1 281 ? -18.125 9.859 19.172 1 74.44 281 ASN A C 1
ATOM 2151 O O . ASN A 1 281 ? -18.109 11.039 19.5 1 74.44 281 ASN A O 1
ATOM 2155 N N . LEU A 1 282 ? -17.375 9.422 18.25 1 73.88 282 LEU A N 1
ATOM 2156 C CA . LEU A 1 282 ? -16.406 10.305 17.609 1 73.88 282 LEU A CA 1
ATOM 2157 C C . LEU A 1 282 ? -16.719 10.453 16.125 1 73.88 282 LEU A C 1
ATOM 2159 O O . LEU A 1 282 ? -17.328 9.57 15.516 1 73.88 282 LEU A O 1
ATOM 2163 N N . THR A 1 283 ? -16.375 11.586 15.664 1 76.06 283 THR A N 1
ATOM 2164 C CA . THR A 1 283 ? -16.562 11.844 14.242 1 76.06 283 THR A CA 1
ATOM 2165 C C . THR A 1 283 ? -15.695 10.891 13.406 1 76.06 283 THR A C 1
ATOM 2167 O O . THR A 1 283 ? -14.531 10.656 13.734 1 76.06 283 THR A O 1
ATOM 2170 N N . VAL A 1 284 ? -16.359 10.242 12.383 1 86.69 284 VAL A N 1
ATOM 2171 C CA . VAL A 1 284 ? -15.672 9.375 11.43 1 86.69 284 VAL A CA 1
ATOM 2172 C C . VAL A 1 284 ? -15.664 10.023 10.047 1 86.69 284 VAL A C 1
ATOM 2174 O O . VAL A 1 284 ? -16.688 10.055 9.367 1 86.69 284 VAL A O 1
ATOM 2177 N N . GLU A 1 285 ? -14.547 10.461 9.586 1 87.75 285 GLU A N 1
ATOM 2178 C CA . GLU A 1 285 ? -14.398 11.258 8.375 1 87.75 285 GLU A CA 1
ATOM 2179 C C . GLU A 1 285 ? -14.828 10.469 7.137 1 87.75 285 GLU A C 1
ATOM 2181 O O . GLU A 1 285 ? -15.344 11.047 6.18 1 87.75 285 GLU A O 1
ATOM 2186 N N . GLY A 1 286 ? -14.648 9.18 7.184 1 93 286 GLY A N 1
ATOM 2187 C CA . GLY A 1 286 ? -14.938 8.328 6.043 1 93 286 GLY A CA 1
ATOM 2188 C C . GLY A 1 286 ? -16.406 8.305 5.668 1 93 286 GLY A C 1
ATOM 2189 O O . GLY A 1 286 ? -16.766 8.023 4.52 1 93 286 GLY A O 1
ATOM 2190 N N . VAL A 1 287 ? -17.234 8.57 6.645 1 94.44 287 VAL A N 1
ATOM 2191 C CA . VAL A 1 287 ? -18.688 8.547 6.406 1 94.44 287 VAL A CA 1
ATOM 2192 C C . VAL A 1 287 ? -19.078 9.688 5.473 1 94.44 287 VAL A C 1
ATOM 2194 O O . VAL A 1 287 ? -19.688 9.461 4.43 1 94.44 287 VAL A O 1
ATOM 2197 N N . GLU A 1 288 ? -18.688 10.844 5.828 1 93.12 288 GLU A N 1
ATOM 2198 C CA . GLU A 1 288 ? -19 12.008 5 1 93.12 288 GLU A CA 1
ATOM 2199 C C . GLU A 1 288 ? -18.266 11.93 3.658 1 93.12 288 GLU A C 1
ATOM 2201 O O . GLU A 1 288 ? -18.828 12.32 2.627 1 93.12 288 GLU A O 1
ATOM 2206 N N . THR A 1 289 ? -17.109 11.469 3.695 1 95.25 289 THR A N 1
ATOM 2207 C CA . THR A 1 289 ? -16.312 11.359 2.473 1 95.25 289 THR A CA 1
ATOM 2208 C C . THR A 1 289 ? -16.969 10.406 1.484 1 95.25 289 THR A C 1
ATOM 2210 O O . THR A 1 289 ? -16.953 10.641 0.275 1 95.25 289 THR A O 1
ATOM 2213 N N . ALA A 1 290 ? -17.5 9.336 1.979 1 96.81 290 ALA A N 1
ATOM 2214 C CA . ALA A 1 290 ? -18.188 8.383 1.117 1 96.81 290 ALA A CA 1
ATOM 2215 C C . ALA A 1 290 ? -19.375 9.047 0.412 1 96.81 290 ALA A C 1
ATOM 2217 O O . ALA A 1 290 ? -19.609 8.805 -0.775 1 96.81 290 ALA A O 1
ATOM 2218 N N . ARG A 1 291 ? -20.094 9.82 1.181 1 97.06 291 ARG A N 1
ATOM 2219 C CA . ARG A 1 291 ? -21.219 10.539 0.596 1 97.06 291 ARG A CA 1
ATOM 2220 C C . ARG A 1 291 ? -20.75 11.5 -0.49 1 97.06 291 ARG A C 1
ATOM 2222 O O . ARG A 1 291 ? -21.297 11.508 -1.597 1 97.06 291 ARG A O 1
ATOM 2229 N N . ILE A 1 292 ? -19.766 12.305 -0.176 1 97.06 292 ILE A N 1
ATOM 2230 C CA . ILE A 1 292 ? -19.25 13.305 -1.107 1 97.06 292 ILE A CA 1
ATOM 2231 C C . ILE A 1 292 ? -18.703 12.609 -2.355 1 97.06 292 ILE A C 1
ATOM 2233 O O . ILE A 1 292 ? -18.953 13.062 -3.479 1 97.06 292 ILE A O 1
ATOM 2237 N N . ALA A 1 293 ? -17.984 11.523 -2.189 1 97.56 293 ALA A N 1
ATOM 2238 C CA . ALA A 1 293 ? -17.438 10.766 -3.311 1 97.56 293 ALA A CA 1
ATOM 2239 C C . ALA A 1 293 ? -18.547 10.25 -4.223 1 97.56 293 ALA A C 1
ATOM 2241 O O . ALA A 1 293 ? -18.438 10.328 -5.449 1 97.56 293 ALA A O 1
ATOM 2242 N N . HIS A 1 294 ? -19.562 9.734 -3.607 1 98 294 HIS A N 1
ATOM 2243 C CA . HIS A 1 294 ? -20.688 9.234 -4.387 1 98 294 HIS A CA 1
ATOM 2244 C C . HIS A 1 294 ? -21.312 10.352 -5.215 1 98 294 HIS A C 1
ATOM 2246 O O . HIS A 1 294 ? -21.578 10.172 -6.406 1 98 294 HIS A O 1
ATOM 2252 N N . GLU A 1 295 ? -21.531 11.422 -4.605 1 98.19 295 GLU A N 1
ATOM 2253 C CA . GLU A 1 295 ? -22.156 12.555 -5.293 1 98.19 295 GLU A CA 1
ATOM 2254 C C . GLU A 1 295 ? -21.25 13.07 -6.414 1 98.19 295 GLU A C 1
ATOM 2256 O O . GLU A 1 295 ? -21.734 13.398 -7.5 1 98.19 295 GLU A O 1
ATOM 2261 N N . ILE A 1 296 ? -19.984 13.156 -6.168 1 98 296 ILE A N 1
ATOM 2262 C CA . ILE A 1 296 ? -19.031 13.562 -7.195 1 98 296 ILE A CA 1
ATOM 2263 C C . ILE A 1 296 ? -19.062 12.57 -8.352 1 98 296 ILE A C 1
ATOM 2265 O O . ILE A 1 296 ? -19.094 12.961 -9.516 1 98 296 ILE A O 1
ATOM 2269 N N . GLY A 1 297 ? -18.984 11.281 -7.996 1 97.62 297 GLY A N 1
ATOM 2270 C CA . GLY A 1 297 ? -19.031 10.242 -9.016 1 97.62 297 GLY A CA 1
ATOM 2271 C C . GLY A 1 297 ? -20.266 10.336 -9.906 1 97.62 297 GLY A C 1
ATOM 2272 O O . GLY A 1 297 ? -20.156 10.195 -11.125 1 97.62 297 GLY A O 1
ATOM 2273 N N . VAL A 1 298 ? -21.375 10.594 -9.297 1 97.44 298 VAL A N 1
ATOM 2274 C CA . VAL A 1 298 ? -22.625 10.703 -10.039 1 97.44 298 VAL A CA 1
ATOM 2275 C C . VAL A 1 298 ? -22.594 11.953 -10.906 1 97.44 298 VAL A C 1
ATOM 2277 O O . VAL A 1 298 ? -22.891 11.891 -12.109 1 97.44 298 VAL A O 1
ATOM 2280 N N . LYS A 1 299 ? -22.219 13.016 -10.305 1 97.31 299 LYS A N 1
ATOM 2281 C CA . LYS A 1 299 ? -22.219 14.297 -11 1 97.31 299 LYS A CA 1
ATOM 2282 C C . LYS A 1 299 ? -21.328 14.258 -12.234 1 97.31 299 LYS A C 1
ATOM 2284 O O . LYS A 1 299 ? -21.703 14.75 -13.305 1 97.31 299 LYS A O 1
ATOM 2289 N N . TYR A 1 300 ? -20.203 13.695 -12.094 1 97.19 300 TYR A N 1
ATOM 2290 C CA . TYR A 1 300 ? -19.219 13.773 -13.164 1 97.19 300 TYR A CA 1
ATOM 2291 C C . TYR A 1 300 ? -19.109 12.445 -13.898 1 97.19 300 TYR A C 1
ATOM 2293 O O . TYR A 1 300 ? -18.203 12.258 -14.727 1 97.19 300 TYR A O 1
ATOM 2301 N N . GLN A 1 301 ? -19.922 11.438 -13.555 1 96.81 301 GLN A N 1
ATOM 2302 C CA . GLN A 1 301 ? -19.984 10.133 -14.203 1 96.81 301 GLN A CA 1
ATOM 2303 C C . GLN A 1 301 ? -18.656 9.391 -14.109 1 96.81 301 GLN A C 1
ATOM 2305 O O . GLN A 1 301 ? -18.141 8.898 -15.109 1 96.81 301 GLN A O 1
ATOM 2310 N N . ILE A 1 302 ? -18.125 9.445 -12.984 1 95.75 302 ILE A N 1
ATOM 2311 C CA . ILE A 1 302 ? -16.891 8.703 -12.703 1 95.75 302 ILE A CA 1
ATOM 2312 C C . ILE A 1 302 ? -17.234 7.254 -12.367 1 95.75 302 ILE A C 1
ATOM 2314 O O . ILE A 1 302 ? -18.141 6.992 -11.57 1 95.75 302 ILE A O 1
ATOM 2318 N N . SER A 1 303 ? -16.531 6.309 -13.039 1 91 303 SER A N 1
ATOM 2319 C CA . SER A 1 303 ? -16.703 4.895 -12.719 1 91 303 SER A CA 1
ATOM 2320 C C . SER A 1 303 ? -16.234 4.59 -11.297 1 91 303 SER A C 1
ATOM 2322 O O . SER A 1 303 ? -15.078 4.855 -10.945 1 91 303 SER A O 1
ATOM 2324 N N . MET A 1 304 ? -17.156 4.168 -10.484 1 93.62 304 MET A N 1
ATOM 2325 C CA . MET A 1 304 ? -16.812 3.836 -9.102 1 93.62 304 MET A CA 1
ATOM 2326 C C . MET A 1 304 ? -17.594 2.621 -8.625 1 93.62 304 MET A C 1
ATOM 2328 O O . MET A 1 304 ? -18.828 2.637 -8.617 1 93.62 304 MET A O 1
ATOM 2332 N N . ASN A 1 305 ? -16.953 1.607 -8.352 1 94.81 305 ASN A N 1
ATOM 2333 C CA . ASN A 1 305 ? -17.594 0.413 -7.809 1 94.81 305 ASN A CA 1
ATOM 2334 C C . ASN A 1 305 ? -17.5 0.367 -6.285 1 94.81 305 ASN A C 1
ATOM 2336 O O . ASN A 1 305 ? -18.5 0.182 -5.598 1 94.81 305 ASN A O 1
ATOM 2340 N N . PHE A 1 306 ? -16.344 0.554 -5.824 1 97.25 306 PHE A N 1
ATOM 2341 C CA . PHE A 1 306 ? -16.109 0.489 -4.387 1 97.25 306 PHE A CA 1
ATOM 2342 C C . PHE A 1 306 ? -16.875 1.588 -3.664 1 97.25 306 PHE A C 1
ATOM 2344 O O . PHE A 1 306 ? -17.625 1.315 -2.715 1 97.25 306 PHE A O 1
ATOM 2351 N N . PHE A 1 307 ? -16.719 2.836 -4.055 1 97.62 307 PHE A N 1
ATOM 2352 C CA . PHE A 1 307 ? -17.312 3.969 -3.354 1 97.62 307 PHE A CA 1
ATOM 2353 C C . PHE A 1 307 ? -18.828 3.904 -3.408 1 97.62 307 PHE A C 1
ATOM 2355 O O . PHE A 1 307 ? -19.5 4.32 -2.467 1 97.62 307 PHE A O 1
ATOM 2362 N N . GLU A 1 308 ? -19.312 3.322 -4.449 1 97.12 308 GLU A N 1
ATOM 2363 C CA . GLU A 1 308 ? -20.766 3.121 -4.535 1 97.12 308 GLU A CA 1
ATOM 2364 C C . GLU A 1 308 ? -21.234 2.115 -3.492 1 97.12 308 GLU A C 1
ATOM 2366 O O . GLU A 1 308 ? -22.25 2.334 -2.836 1 97.12 308 GLU A O 1
ATOM 2371 N N . ILE A 1 309 ? -20.516 1.042 -3.355 1 97.44 309 ILE A N 1
ATOM 2372 C CA . ILE A 1 309 ? -20.875 0.004 -2.396 1 97.44 309 ILE A CA 1
ATOM 2373 C C . ILE A 1 309 ? -20.844 0.573 -0.98 1 97.44 309 ILE A C 1
ATOM 2375 O O . ILE A 1 309 ? -21.766 0.372 -0.196 1 97.44 309 ILE A O 1
ATOM 2379 N N . ILE A 1 310 ? -19.797 1.309 -0.647 1 98 310 ILE A N 1
ATOM 2380 C CA . ILE A 1 310 ? -19.641 1.866 0.691 1 98 310 ILE A CA 1
ATOM 2381 C C . ILE A 1 310 ? -20.75 2.879 0.967 1 98 310 ILE A C 1
ATOM 2383 O O . ILE A 1 310 ? -21.297 2.92 2.068 1 98 310 ILE A O 1
ATOM 2387 N N . TYR A 1 311 ? -21.047 3.705 -0.064 1 98.06 311 TYR A N 1
ATOM 2388 C CA . TYR A 1 311 ? -22.141 4.656 0.073 1 98.06 311 TYR A CA 1
ATOM 2389 C C . TYR A 1 311 ? -23.438 3.938 0.405 1 98.06 311 TYR A C 1
ATOM 2391 O O . TYR A 1 311 ? -24.172 4.348 1.313 1 98.06 311 TYR A O 1
ATOM 2399 N N . ASN A 1 312 ? -23.719 2.867 -0.279 1 97.88 312 ASN A N 1
ATOM 2400 C CA . ASN A 1 312 ? -24.969 2.135 -0.08 1 97.88 312 ASN A CA 1
ATOM 2401 C C . ASN A 1 312 ? -25.016 1.456 1.285 1 97.88 312 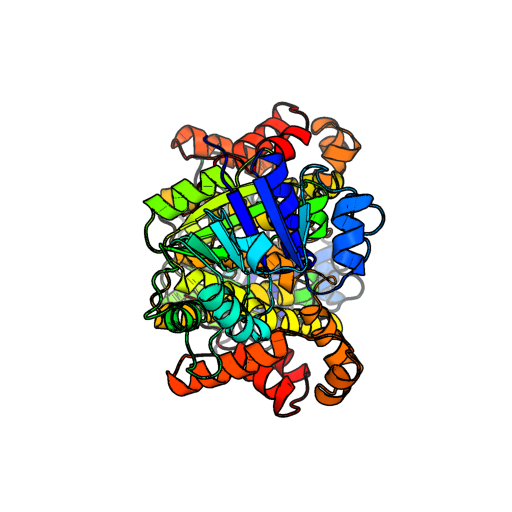ASN A C 1
ATOM 2403 O O . ASN A 1 312 ? -26.078 1.364 1.907 1 97.88 312 ASN A O 1
ATOM 2407 N N . ILE A 1 313 ? -23.906 0.991 1.746 1 97.75 313 ILE A N 1
ATOM 2408 C CA . ILE A 1 313 ? -23.828 0.378 3.068 1 97.75 313 ILE A CA 1
ATOM 2409 C C . ILE A 1 313 ? -24.109 1.43 4.141 1 97.75 313 ILE A C 1
ATOM 2411 O O . ILE A 1 313 ? -24.906 1.197 5.055 1 97.75 313 ILE A O 1
ATOM 2415 N N . LEU A 1 314 ? -23.562 2.631 3.99 1 97.06 314 LEU A N 1
ATOM 2416 C CA . LEU A 1 314 ? -23.594 3.656 5.027 1 97.06 314 LEU A CA 1
ATOM 2417 C C . LEU A 1 314 ? -24.922 4.402 5.008 1 97.06 314 LEU A C 1
ATOM 2419 O O . LEU A 1 314 ? -25.438 4.781 6.059 1 97.06 314 LEU A O 1
ATOM 2423 N N . TYR A 1 315 ? -25.484 4.586 3.809 1 96.69 315 TYR A N 1
ATOM 2424 C CA . TYR A 1 315 ? -26.578 5.547 3.713 1 96.69 315 TYR A CA 1
ATOM 2425 C C . TYR A 1 315 ? -27.875 4.863 3.27 1 96.69 315 TYR A C 1
ATOM 2427 O O . TYR A 1 315 ? -28.969 5.414 3.438 1 96.69 315 TYR A O 1
ATOM 2435 N N . ASN A 1 316 ? -27.719 3.658 2.719 1 95.88 316 ASN A N 1
ATOM 2436 C CA . ASN A 1 316 ? -28.922 2.953 2.264 1 95.88 316 ASN A CA 1
ATOM 2437 C C . ASN A 1 316 ? -29.125 1.646 3.023 1 95.88 316 ASN A C 1
ATOM 2439 O O . ASN A 1 316 ? -29.938 0.814 2.631 1 95.88 316 ASN A O 1
ATOM 2443 N N . ASN A 1 317 ? -28.297 1.41 4.016 1 90.75 317 ASN A N 1
ATOM 2444 C CA . ASN A 1 317 ? -28.391 0.285 4.938 1 90.75 317 ASN A CA 1
ATOM 2445 C C . ASN A 1 317 ? -28.266 -1.05 4.211 1 90.75 317 ASN A C 1
ATOM 2447 O O . ASN A 1 317 ? -28.938 -2.018 4.551 1 90.75 317 ASN A O 1
ATOM 2451 N N . VAL A 1 318 ? -27.594 -1.017 3.121 1 95.5 318 VAL A N 1
ATOM 2452 C CA . VAL A 1 318 ? -27.234 -2.279 2.482 1 95.5 318 VAL A CA 1
ATOM 2453 C C . VAL A 1 318 ? -26.328 -3.09 3.408 1 95.5 318 VAL A C 1
ATOM 2455 O O . VAL A 1 318 ? -25.484 -2.529 4.117 1 95.5 318 VAL A O 1
ATOM 2458 N N . LYS A 1 319 ? -26.547 -4.438 3.455 1 96.5 319 LYS A N 1
ATOM 2459 C CA . LYS A 1 319 ? -25.75 -5.301 4.32 1 96.5 319 LYS A CA 1
ATOM 2460 C C . LYS A 1 319 ? -24.266 -5.238 3.945 1 96.5 319 LYS A C 1
ATOM 2462 O O . LYS A 1 319 ? -23.922 -5.191 2.764 1 96.5 319 LYS A O 1
ATOM 2467 N N . PRO A 1 320 ? -23.453 -5.199 4.949 1 97.12 320 PRO A N 1
ATOM 2468 C CA . PRO A 1 320 ? -22.016 -5.023 4.684 1 97.12 320 PRO A CA 1
ATOM 2469 C C . PRO A 1 320 ? -21.422 -6.18 3.887 1 97.12 320 PRO A C 1
ATOM 2471 O O . PRO A 1 320 ? -20.391 -6.016 3.23 1 97.12 320 PRO A O 1
ATOM 2474 N N . ILE A 1 321 ? -22.047 -7.316 3.865 1 95.12 321 ILE A N 1
ATOM 2475 C CA . ILE A 1 321 ? -21.531 -8.484 3.148 1 95.12 321 ILE A CA 1
ATOM 2476 C C . ILE A 1 321 ? -21.484 -8.188 1.651 1 95.12 321 ILE A C 1
ATOM 2478 O O . ILE A 1 321 ? -20.766 -8.852 0.905 1 95.12 321 ILE A O 1
ATOM 2482 N N . SER A 1 322 ? -22.219 -7.207 1.217 1 94.44 322 SER A N 1
ATOM 2483 C CA . SER A 1 322 ? -22.234 -6.805 -0.185 1 94.44 322 SER A CA 1
ATOM 2484 C C . SER A 1 322 ? -20.844 -6.395 -0.657 1 94.44 322 SER A C 1
ATOM 2486 O O . SER A 1 322 ? -20.516 -6.551 -1.833 1 94.44 322 SER A O 1
ATOM 2488 N N . LEU A 1 323 ? -20.047 -5.82 0.235 1 94.44 323 LEU A N 1
ATOM 2489 C CA . LEU A 1 323 ? -18.688 -5.453 -0.125 1 94.44 323 LEU A CA 1
ATOM 2490 C C . LEU A 1 323 ? -17.891 -6.68 -0.547 1 94.44 323 LEU A C 1
ATOM 2492 O O . LEU A 1 323 ? -17.25 -6.68 -1.604 1 94.44 323 LEU A O 1
ATOM 2496 N N . LEU A 1 324 ? -17.953 -7.688 0.261 1 90.88 324 LEU A N 1
ATOM 2497 C CA . LEU A 1 324 ? -17.219 -8.922 0.015 1 90.88 324 LEU A CA 1
ATOM 2498 C C . LEU A 1 324 ? -17.672 -9.578 -1.287 1 90.88 324 LEU A C 1
ATOM 2500 O O . LEU A 1 324 ? -16.859 -10.102 -2.043 1 90.88 324 LEU A O 1
ATOM 2504 N N . ASN A 1 325 ? -18.922 -9.453 -1.609 1 89.69 325 ASN A N 1
ATOM 2505 C CA . ASN A 1 325 ? -19.516 -10.18 -2.721 1 89.69 325 ASN A CA 1
ATOM 2506 C C . ASN A 1 325 ? -19.297 -9.461 -4.047 1 89.69 325 ASN A C 1
ATOM 2508 O O . ASN A 1 325 ? -19.328 -10.078 -5.109 1 89.69 325 ASN A O 1
ATOM 2512 N N . ASN A 1 326 ? -18.953 -8.141 -3.965 1 90.38 326 ASN A N 1
ATOM 2513 C CA . ASN A 1 326 ? -19.094 -7.398 -5.211 1 90.38 326 ASN A CA 1
ATOM 2514 C C . ASN A 1 326 ? -17.828 -6.602 -5.523 1 90.38 326 ASN A C 1
ATOM 2516 O O . ASN A 1 326 ? -17.609 -6.199 -6.668 1 90.38 326 ASN A O 1
ATOM 2520 N N . VAL A 1 327 ? -17.016 -6.379 -4.605 1 89.88 327 VAL A N 1
ATOM 2521 C CA . VAL A 1 327 ? -16 -5.336 -4.758 1 89.88 327 VAL A CA 1
ATOM 2522 C C . VAL A 1 327 ? -14.883 -5.832 -5.668 1 89.88 327 VAL A C 1
ATOM 2524 O O . VAL A 1 327 ? -14.211 -5.035 -6.332 1 89.88 327 VAL A O 1
ATOM 2527 N N . PHE A 1 328 ? -14.695 -7.117 -5.805 1 90.5 328 PHE A N 1
ATOM 2528 C CA . PHE A 1 328 ? -13.539 -7.652 -6.516 1 90.5 328 PHE A CA 1
ATOM 2529 C C . PHE A 1 328 ? -13.891 -7.945 -7.973 1 90.5 328 PHE A C 1
ATOM 2531 O O . PHE A 1 328 ? -13.016 -8.281 -8.773 1 90.5 328 PHE A O 1
ATOM 2538 N N . ARG A 1 329 ? -15.109 -7.703 -8.273 1 86.19 329 ARG A N 1
ATOM 2539 C CA . ARG A 1 329 ? -15.57 -7.973 -9.633 1 86.19 329 ARG A CA 1
ATOM 2540 C C . ARG A 1 329 ? -15.406 -6.742 -10.523 1 86.19 329 ARG A C 1
ATOM 2542 O O . ARG A 1 329 ? -15.633 -5.613 -10.078 1 86.19 329 ARG A O 1
ATOM 2549 N N . ASP A 1 330 ? -14.891 -6.98 -11.672 1 82.5 330 ASP A N 1
ATOM 2550 C CA . ASP A 1 330 ? -14.82 -5.961 -12.719 1 82.5 330 ASP A CA 1
ATOM 2551 C C . ASP A 1 330 ? -14.023 -4.75 -12.25 1 82.5 330 ASP A C 1
ATOM 2553 O O . ASP A 1 330 ? -14.469 -3.609 -12.391 1 82.5 330 ASP A O 1
ATOM 2557 N N . VAL A 1 331 ? -12.984 -5.062 -11.609 1 87.56 331 VAL A N 1
ATOM 2558 C CA . VAL A 1 331 ? -12.109 -3.99 -11.148 1 87.56 331 VAL A CA 1
ATOM 2559 C C . VAL A 1 331 ? -11.414 -3.338 -12.336 1 87.56 331 VAL A C 1
ATOM 2561 O O . VAL A 1 331 ? -10.891 -4.031 -13.211 1 87.56 331 VAL A O 1
ATOM 2564 N N . LYS A 1 332 ? -11.547 -2.02 -12.406 1 87.12 332 LYS A N 1
ATOM 2565 C CA . LYS A 1 332 ? -10.836 -1.254 -13.422 1 87.12 332 LYS A CA 1
ATOM 2566 C C . LYS A 1 332 ? -9.461 -0.818 -12.922 1 87.12 332 LYS A C 1
ATOM 2568 O O . LYS A 1 332 ? -9.359 0.014 -12.023 1 87.12 332 LYS A O 1
ATOM 2573 N N . LEU A 1 333 ? -8.438 -1.378 -13.461 1 92.75 333 LEU A N 1
ATOM 2574 C CA . LEU A 1 333 ? -7.066 -1.003 -13.141 1 92.75 333 LEU A CA 1
ATOM 2575 C C . LEU A 1 333 ? -6.562 0.086 -14.078 1 92.75 333 LEU A C 1
ATOM 2577 O O . LEU A 1 333 ? -6.945 0.123 -15.25 1 92.75 333 LEU A O 1
ATOM 2581 N N . VAL A 1 334 ? -5.777 0.997 -13.664 1 90.25 334 VAL A N 1
ATOM 2582 C CA . VAL A 1 334 ? -5.266 2.107 -14.461 1 90.25 334 VAL A CA 1
ATOM 2583 C C . VAL A 1 334 ? -4.445 1.569 -15.633 1 90.25 334 VAL A C 1
ATOM 2585 O O . VAL A 1 334 ? -3.9 0.466 -15.562 1 90.25 334 VAL A O 1
ATOM 2588 N N . MET B 1 1 ? -16.906 -22.281 -21.234 1 62.53 1 MET B N 1
ATOM 2589 C CA . MET B 1 1 ? -15.633 -22.484 -21.922 1 62.53 1 MET B CA 1
ATOM 2590 C C . MET B 1 1 ? -15.273 -23.969 -21.969 1 62.53 1 MET B C 1
ATOM 2592 O O . MET B 1 1 ? -15.688 -24.734 -21.109 1 62.53 1 MET B O 1
ATOM 2596 N N . SER B 1 2 ? -14.57 -24.375 -23.047 1 81.25 2 SER B N 1
ATOM 2597 C CA . SER B 1 2 ? -14.188 -25.766 -23.219 1 81.25 2 SER B CA 1
ATOM 2598 C C . SER B 1 2 ? -13.18 -26.203 -22.156 1 81.25 2 SER B C 1
ATOM 2600 O O . SER B 1 2 ? -12.305 -25.422 -21.766 1 81.25 2 SER B O 1
ATOM 2602 N N . LYS B 1 3 ? -13.328 -27.281 -21.609 1 93.31 3 LYS B N 1
ATOM 2603 C CA . LYS B 1 3 ? -12.469 -27.906 -20.609 1 93.31 3 LYS B CA 1
ATOM 2604 C C . LYS B 1 3 ? -11.031 -28.031 -21.109 1 93.31 3 LYS B C 1
ATOM 2606 O O . LYS B 1 3 ? -10.805 -28.375 -22.266 1 93.31 3 LYS B O 1
ATOM 2611 N N . LYS B 1 4 ? -10.117 -27.578 -20.281 1 97.88 4 LYS B N 1
ATOM 2612 C CA . LYS B 1 4 ? -8.703 -27.703 -20.609 1 97.88 4 LYS B CA 1
ATOM 2613 C C . LYS B 1 4 ? -8.047 -28.828 -19.812 1 97.88 4 LYS B C 1
ATOM 2615 O O . LYS B 1 4 ? -8.5 -29.141 -18.703 1 97.88 4 LYS B O 1
ATOM 2620 N N . ASN B 1 5 ? -7.109 -29.5 -20.438 1 98.56 5 ASN B N 1
ATOM 2621 C CA . ASN B 1 5 ? -6.203 -30.391 -19.703 1 98.56 5 ASN B CA 1
ATOM 2622 C C . ASN B 1 5 ? -5.008 -29.625 -19.156 1 98.56 5 ASN B C 1
ATOM 2624 O O . ASN B 1 5 ? -4.148 -29.172 -19.906 1 98.56 5 ASN B O 1
ATOM 2628 N N . ILE B 1 6 ? -4.957 -29.547 -17.812 1 98.81 6 ILE B N 1
ATOM 2629 C CA . ILE B 1 6 ? -3.951 -28.703 -17.172 1 98.81 6 ILE B CA 1
ATOM 2630 C C . ILE B 1 6 ? -3.025 -29.562 -16.312 1 98.81 6 ILE B C 1
ATOM 2632 O O . ILE B 1 6 ? -3.49 -30.359 -15.492 1 98.81 6 ILE B O 1
ATOM 2636 N N . THR B 1 7 ? -1.771 -29.438 -16.578 1 98.88 7 THR B N 1
ATOM 2637 C CA . THR B 1 7 ? -0.76 -30.094 -15.75 1 98.88 7 THR B CA 1
ATOM 2638 C C . THR B 1 7 ? -0.045 -29.078 -14.867 1 98.88 7 THR B C 1
ATOM 2640 O O . THR B 1 7 ? 0.381 -28.016 -15.352 1 98.88 7 THR B O 1
ATOM 2643 N N . ILE B 1 8 ? 0.083 -29.344 -13.594 1 98.88 8 ILE B N 1
ATOM 2644 C CA . ILE B 1 8 ? 0.842 -28.516 -12.664 1 98.88 8 ILE B CA 1
ATOM 2645 C C . ILE B 1 8 ? 2.08 -29.266 -12.188 1 98.88 8 ILE B C 1
ATOM 2647 O O . ILE B 1 8 ? 1.968 -30.359 -11.609 1 98.88 8 ILE B O 1
ATOM 2651 N N . ILE B 1 9 ? 3.189 -28.703 -12.516 1 98.69 9 ILE B N 1
ATOM 2652 C CA . ILE B 1 9 ? 4.445 -29.266 -12.039 1 98.69 9 ILE B CA 1
ATOM 2653 C C . ILE B 1 9 ? 4.715 -28.797 -10.609 1 98.69 9 ILE B C 1
ATOM 2655 O O . ILE B 1 9 ? 4.969 -27.625 -10.375 1 98.69 9 ILE B O 1
ATOM 2659 N N . GLY B 1 10 ? 4.703 -29.703 -9.664 1 97.69 10 GLY B N 1
ATOM 2660 C CA . GLY B 1 10 ? 4.887 -29.391 -8.258 1 97.69 10 GLY B CA 1
ATOM 2661 C C . GLY B 1 10 ? 3.631 -29.578 -7.43 1 97.69 10 GLY B C 1
ATOM 2662 O O . GLY B 1 10 ? 2.557 -29.109 -7.801 1 97.69 10 GLY B O 1
ATOM 2663 N N . THR B 1 11 ? 3.773 -30.344 -6.336 1 97.88 11 THR B N 1
ATOM 2664 C CA . THR B 1 11 ? 2.678 -30.547 -5.395 1 97.88 11 THR B CA 1
ATOM 2665 C C . THR B 1 11 ? 2.871 -29.688 -4.148 1 97.88 11 THR B C 1
ATOM 2667 O O . THR B 1 11 ? 2.514 -30.094 -3.043 1 97.88 11 THR B O 1
ATOM 2670 N N . GLY B 1 12 ? 3.496 -28.531 -4.359 1 96.12 12 GLY B N 1
ATOM 2671 C CA . GLY B 1 12 ? 3.641 -27.594 -3.258 1 96.12 12 GLY B CA 1
ATOM 2672 C C . GLY B 1 12 ? 2.352 -26.875 -2.914 1 96.12 12 GLY B C 1
ATOM 2673 O O . GLY B 1 12 ? 1.308 -27.141 -3.516 1 96.12 12 GLY B O 1
ATOM 2674 N N . ALA B 1 13 ? 2.42 -26.016 -1.947 1 95.88 13 ALA B N 1
ATOM 2675 C CA . ALA B 1 13 ? 1.247 -25.297 -1.439 1 95.88 13 ALA B CA 1
ATOM 2676 C C . ALA B 1 13 ? 0.554 -24.516 -2.551 1 95.88 13 ALA B C 1
ATOM 2678 O O . ALA B 1 13 ? -0.653 -24.656 -2.758 1 95.88 13 ALA B O 1
ATOM 2679 N N . TYR B 1 14 ? 1.332 -23.703 -3.27 1 96.94 14 TYR B N 1
ATOM 2680 C CA . TYR B 1 14 ? 0.721 -22.828 -4.27 1 96.94 14 TYR B CA 1
ATOM 2681 C C . TYR B 1 14 ? 0.219 -23.641 -5.461 1 96.94 14 TYR B C 1
ATOM 2683 O O . TYR B 1 14 ? -0.84 -23.328 -6.02 1 96.94 14 TYR B O 1
ATOM 2691 N N . GLY B 1 15 ? 1.03 -24.609 -5.883 1 98 15 GLY B N 1
ATOM 2692 C CA . GLY B 1 15 ? 0.542 -25.5 -6.922 1 98 15 GLY B CA 1
ATOM 2693 C C . GLY B 1 15 ? -0.785 -26.141 -6.578 1 98 15 GLY B C 1
ATOM 2694 O O . GLY B 1 15 ? -1.688 -26.203 -7.414 1 98 15 GLY B O 1
ATOM 2695 N N . THR B 1 16 ? -0.906 -26.594 -5.352 1 98.25 16 THR B N 1
ATOM 2696 C CA . THR B 1 16 ? -2.139 -27.219 -4.887 1 98.25 16 THR B CA 1
ATOM 2697 C C . THR B 1 16 ? -3.293 -26.219 -4.898 1 98.25 16 THR B C 1
ATOM 2699 O O . THR B 1 16 ? -4.41 -26.562 -5.293 1 98.25 16 THR B O 1
ATOM 2702 N N . ALA B 1 17 ? -3.023 -25.031 -4.488 1 98.31 17 ALA B N 1
ATOM 2703 C CA . ALA B 1 17 ? -4.047 -23.984 -4.496 1 98.31 17 ALA B CA 1
ATOM 2704 C C . ALA B 1 17 ? -4.559 -23.719 -5.91 1 98.31 17 ALA B C 1
ATOM 2706 O O . ALA B 1 17 ? -5.766 -23.641 -6.133 1 98.31 17 ALA B O 1
ATOM 2707 N N . LEU B 1 18 ? -3.648 -23.625 -6.84 1 98.69 18 LEU B N 1
ATOM 2708 C CA . LEU B 1 18 ? -4.031 -23.375 -8.227 1 98.69 18 LEU B CA 1
ATOM 2709 C C . LEU B 1 18 ? -4.797 -24.578 -8.797 1 98.69 18 LEU B C 1
ATOM 2711 O O . LEU B 1 18 ? -5.73 -24.391 -9.578 1 98.69 18 LEU B O 1
ATOM 2715 N N . ALA B 1 19 ? -4.363 -25.766 -8.422 1 98.75 19 ALA B N 1
ATOM 2716 C CA . ALA B 1 19 ? -5.086 -26.969 -8.852 1 98.75 19 ALA B CA 1
ATOM 2717 C C . ALA B 1 19 ? -6.551 -26.906 -8.43 1 98.75 19 ALA B C 1
ATOM 2719 O O . ALA B 1 19 ? -7.441 -27.234 -9.211 1 98.75 19 ALA B O 1
ATOM 2720 N N . ASN B 1 20 ? -6.734 -26.5 -7.242 1 98.44 20 ASN B N 1
ATOM 2721 C CA . ASN B 1 20 ? -8.086 -26.391 -6.711 1 98.44 20 ASN B CA 1
ATOM 2722 C C . ASN B 1 20 ? -8.922 -25.391 -7.5 1 98.44 20 ASN B C 1
ATOM 2724 O O . ASN B 1 20 ? -10.078 -25.656 -7.836 1 98.44 20 ASN B O 1
ATOM 2728 N N . VAL B 1 21 ? -8.375 -24.234 -7.785 1 98.56 21 VAL B N 1
ATOM 2729 C CA . VAL B 1 21 ? -9.047 -23.188 -8.555 1 98.56 21 VAL B CA 1
ATOM 2730 C C . VAL B 1 21 ? -9.461 -23.734 -9.914 1 98.56 21 VAL B C 1
ATOM 2732 O O . VAL B 1 21 ? -10.609 -23.578 -10.336 1 98.56 21 VAL B O 1
ATOM 2735 N N . LEU B 1 22 ? -8.516 -24.359 -10.578 1 98.81 22 LEU B N 1
ATOM 2736 C CA . LEU B 1 22 ? -8.711 -24.812 -11.953 1 98.81 22 LEU B CA 1
ATOM 2737 C C . LEU B 1 22 ? -9.688 -25.984 -12 1 98.81 22 LEU B C 1
ATOM 2739 O O . LEU B 1 22 ? -10.492 -26.094 -12.93 1 98.81 22 LEU B O 1
ATOM 2743 N N . ALA B 1 23 ? -9.602 -26.859 -11 1 98.69 23 ALA B N 1
ATOM 2744 C CA . ALA B 1 23 ? -10.555 -27.969 -10.906 1 98.69 23 ALA B CA 1
ATOM 2745 C C . ALA B 1 23 ? -11.961 -27.453 -10.617 1 98.69 23 ALA B C 1
ATOM 2747 O O . ALA B 1 23 ? -12.945 -27.969 -11.156 1 98.69 23 ALA B O 1
ATOM 2748 N N . ASP B 1 24 ? -12.047 -26.484 -9.766 1 98.25 24 ASP B N 1
ATOM 2749 C CA . ASP B 1 24 ? -13.344 -25.875 -9.469 1 98.25 24 ASP B CA 1
ATOM 2750 C C . ASP B 1 24 ? -13.977 -25.281 -10.727 1 98.25 24 ASP B C 1
ATOM 2752 O O . ASP B 1 24 ? -15.195 -25.125 -10.805 1 98.25 24 ASP B O 1
ATOM 2756 N N . ASN B 1 25 ? -13.125 -24.938 -11.664 1 98.25 25 ASN B N 1
ATOM 2757 C CA . ASN B 1 25 ? -13.586 -24.406 -12.938 1 98.25 25 ASN B CA 1
ATOM 2758 C C . ASN B 1 25 ? -13.836 -25.531 -13.953 1 98.25 25 ASN B C 1
ATOM 2760 O O . ASN B 1 25 ? -13.898 -25.281 -15.156 1 98.25 25 ASN B O 1
ATOM 2764 N N . ASP B 1 26 ? -13.844 -26.75 -13.523 1 97.62 26 ASP B N 1
ATOM 2765 C CA . ASP B 1 26 ? -14.242 -27.938 -14.266 1 97.62 26 ASP B CA 1
ATOM 2766 C C . ASP B 1 26 ? -13.172 -28.359 -15.266 1 97.62 26 ASP B C 1
ATOM 2768 O O . ASP B 1 26 ? -13.461 -29.031 -16.25 1 97.62 26 ASP B O 1
ATOM 2772 N N . ASN B 1 27 ? -11.922 -27.875 -15.117 1 98.62 27 ASN B N 1
ATOM 2773 C CA . ASN B 1 27 ? -10.82 -28.344 -15.945 1 98.62 27 ASN B CA 1
ATOM 2774 C C . ASN B 1 27 ? -10.297 -29.703 -15.469 1 98.62 27 ASN B C 1
ATOM 2776 O O . ASN B 1 27 ? -10.578 -30.125 -14.344 1 98.62 27 ASN B O 1
ATOM 2780 N N . ASN B 1 28 ? -9.703 -30.453 -16.391 1 98.5 28 ASN B N 1
ATOM 2781 C CA . ASN B 1 28 ? -8.961 -31.656 -16.016 1 98.5 28 ASN B CA 1
ATOM 2782 C C . ASN B 1 28 ? -7.574 -31.312 -15.477 1 98.5 28 ASN B C 1
ATOM 2784 O O . ASN B 1 28 ? -6.719 -30.828 -16.219 1 98.5 28 ASN B O 1
ATOM 2788 N N . VAL B 1 29 ? -7.348 -31.609 -14.18 1 98.81 29 VAL B N 1
ATOM 2789 C CA . VAL B 1 29 ? -6.113 -31.156 -13.547 1 98.81 29 VAL B CA 1
ATOM 2790 C C . VAL B 1 29 ? -5.301 -32.344 -13.078 1 98.81 29 VAL B C 1
ATOM 2792 O O . VAL B 1 29 ? -5.812 -33.219 -12.359 1 98.81 29 VAL B O 1
ATOM 2795 N N . ILE B 1 30 ? -4.09 -32.438 -13.508 1 98.81 30 ILE B N 1
ATOM 2796 C CA . ILE B 1 30 ? -3.152 -33.438 -13.031 1 98.81 30 ILE B CA 1
ATOM 2797 C C . ILE B 1 30 ? -1.91 -32.75 -12.461 1 98.81 30 ILE B C 1
ATOM 2799 O O . ILE B 1 30 ? -1.34 -31.859 -13.094 1 98.81 30 ILE B O 1
ATOM 2803 N N . MET B 1 31 ? -1.529 -33.156 -11.273 1 98.81 31 MET B N 1
ATOM 2804 C CA . MET B 1 31 ? -0.316 -32.625 -10.656 1 98.81 31 MET B CA 1
ATOM 2805 C C . MET B 1 31 ? 0.814 -33.656 -10.727 1 98.81 31 MET B C 1
ATOM 2807 O O . MET B 1 31 ? 0.589 -34.844 -10.539 1 98.81 31 MET B O 1
ATOM 2811 N N . TYR B 1 32 ? 1.981 -33.125 -11.023 1 98.75 32 TYR B N 1
ATOM 2812 C CA . TYR B 1 32 ? 3.193 -33.906 -10.906 1 98.75 32 TYR B CA 1
ATOM 2813 C C . TYR B 1 32 ? 3.918 -33.625 -9.602 1 98.75 32 TYR B C 1
ATOM 2815 O O . TYR B 1 32 ? 4.23 -32.469 -9.305 1 98.75 32 TYR B O 1
ATOM 2823 N N . GLY B 1 33 ? 4.145 -34.625 -8.836 1 97.75 33 GLY B N 1
ATOM 2824 C CA . GLY B 1 33 ? 4.883 -34.5 -7.59 1 97.75 33 GLY B CA 1
ATOM 2825 C C . GLY B 1 33 ? 5.961 -35.562 -7.434 1 97.75 33 GLY B C 1
ATOM 2826 O O . GLY B 1 33 ? 5.809 -36.688 -7.902 1 97.75 33 GLY B O 1
ATOM 2827 N N . ILE B 1 34 ? 6.965 -35.188 -6.648 1 96.25 34 ILE B N 1
ATOM 2828 C CA . ILE B 1 34 ? 8.086 -36.125 -6.504 1 96.25 34 ILE B CA 1
ATOM 2829 C C . ILE B 1 34 ? 7.996 -36.844 -5.156 1 96.25 34 ILE B C 1
ATOM 2831 O O . ILE B 1 34 ? 8.664 -37.844 -4.938 1 96.25 34 ILE B O 1
ATOM 2835 N N . VAL B 1 35 ? 7.203 -36.312 -4.285 1 96.62 35 VAL B N 1
ATOM 2836 C CA . VAL B 1 35 ? 7.02 -36.938 -2.977 1 96.62 35 VAL B CA 1
ATOM 2837 C C . VAL B 1 35 ? 5.801 -37.844 -3.008 1 96.62 35 VAL B C 1
ATOM 2839 O O . VAL B 1 35 ? 4.664 -37.406 -3.088 1 96.62 35 VAL B O 1
ATOM 2842 N N . GLU B 1 36 ? 6.02 -39.125 -2.82 1 96.75 36 GLU B N 1
ATOM 2843 C CA . GLU B 1 36 ? 4.977 -40.125 -2.951 1 96.75 36 GLU B CA 1
ATOM 2844 C C . GLU B 1 36 ? 3.836 -39.875 -1.973 1 96.75 36 GLU B C 1
ATOM 2846 O O . GLU B 1 36 ? 2.664 -40.031 -2.322 1 96.75 36 GLU B O 1
ATOM 2851 N N . GLN B 1 37 ? 4.203 -39.5 -0.825 1 96.06 37 GLN B N 1
ATOM 2852 C CA . GLN B 1 37 ? 3.188 -39.281 0.195 1 96.06 37 GLN B CA 1
ATOM 2853 C C . GLN B 1 37 ? 2.23 -38.156 -0.232 1 96.06 37 GLN B C 1
ATOM 2855 O O . GLN B 1 37 ? 1.026 -38.25 0.018 1 96.06 37 GLN B O 1
ATOM 2860 N N . GLN B 1 38 ? 2.73 -37.125 -0.852 1 97.19 38 GLN B N 1
ATOM 2861 C CA . GLN B 1 38 ? 1.889 -36.031 -1.313 1 97.19 38 GLN B CA 1
ATOM 2862 C C . GLN B 1 38 ? 0.982 -36.469 -2.457 1 97.19 38 GLN B C 1
ATOM 2864 O O . GLN B 1 38 ? -0.191 -36.094 -2.51 1 97.19 38 GLN B O 1
ATOM 2869 N N . VAL B 1 39 ? 1.507 -37.281 -3.338 1 98 39 VAL B N 1
ATOM 2870 C CA . VAL B 1 39 ? 0.741 -37.812 -4.461 1 98 39 VAL B CA 1
ATOM 2871 C C . VAL B 1 39 ? -0.411 -38.656 -3.939 1 98 39 VAL B C 1
ATOM 2873 O O . VAL B 1 39 ? -1.555 -38.5 -4.375 1 98 39 VAL B O 1
ATOM 2876 N N . ASP B 1 40 ? -0.099 -39.5 -2.969 1 97.69 40 ASP B N 1
ATOM 2877 C CA . ASP B 1 40 ? -1.113 -40.375 -2.375 1 97.69 40 ASP B CA 1
ATOM 2878 C C . ASP B 1 40 ? -2.176 -39.562 -1.644 1 97.69 40 ASP B C 1
ATOM 2880 O O . ASP B 1 40 ? -3.369 -39.844 -1.756 1 97.69 40 ASP B O 1
ATOM 2884 N N . ASP B 1 41 ? -1.726 -38.594 -0.937 1 97.44 41 ASP B N 1
ATOM 2885 C CA . ASP B 1 41 ? -2.633 -37.719 -0.194 1 97.44 41 ASP B CA 1
ATOM 2886 C C . ASP B 1 41 ? -3.666 -37.094 -1.121 1 97.44 41 ASP B C 1
ATOM 2888 O O . ASP B 1 41 ? -4.855 -37.062 -0.8 1 97.44 41 ASP B O 1
ATOM 2892 N N . ILE B 1 42 ? -3.205 -36.656 -2.246 1 98.25 42 ILE B N 1
ATOM 2893 C CA . ILE B 1 42 ? -4.062 -35.969 -3.199 1 98.25 42 ILE B CA 1
ATOM 2894 C C . ILE B 1 42 ? -5.027 -36.938 -3.848 1 98.25 42 ILE B C 1
ATOM 2896 O O . ILE B 1 42 ? -6.223 -36.656 -3.963 1 98.25 42 ILE B O 1
ATOM 2900 N N . ASN B 1 43 ? -4.57 -38.125 -4.18 1 98.38 43 ASN B N 1
ATOM 2901 C CA . ASN B 1 43 ? -5.375 -39.094 -4.914 1 98.38 43 ASN B CA 1
ATOM 2902 C C . ASN B 1 43 ? -6.379 -39.812 -4.004 1 98.38 43 ASN B C 1
ATOM 2904 O O . ASN B 1 43 ? -7.5 -40.094 -4.422 1 98.38 43 ASN B O 1
ATOM 2908 N N . ILE B 1 44 ? -5.973 -40.031 -2.797 1 97.88 44 ILE B N 1
ATOM 2909 C CA . ILE B 1 44 ? -6.754 -40.906 -1.92 1 97.88 44 ILE B CA 1
ATOM 2910 C C . ILE B 1 44 ? -7.629 -40.062 -1.003 1 97.88 44 ILE B C 1
ATOM 2912 O O . ILE B 1 44 ? -8.82 -40.344 -0.838 1 97.88 44 ILE B O 1
ATOM 2916 N N . TYR B 1 45 ? -7.047 -39.031 -0.458 1 97.25 45 TYR B N 1
ATOM 2917 C CA . TYR B 1 45 ? -7.746 -38.312 0.595 1 97.25 45 TYR B CA 1
ATOM 2918 C C . TYR B 1 45 ? -8.227 -36.938 0.094 1 97.25 45 TYR B C 1
ATOM 2920 O O . TYR B 1 45 ? -8.953 -36.25 0.794 1 97.25 45 TYR B O 1
ATOM 2928 N N . HIS B 1 46 ? -7.828 -36.594 -1.142 1 98.12 46 HIS B N 1
ATOM 2929 C CA . HIS B 1 46 ? -8.188 -35.281 -1.702 1 98.12 46 HIS B CA 1
ATOM 2930 C C . HIS B 1 46 ? -7.793 -34.156 -0.766 1 98.12 46 HIS B C 1
ATOM 2932 O O . HIS B 1 46 ? -8.609 -33.281 -0.465 1 98.12 46 HIS B O 1
ATOM 2938 N N . GLN B 1 47 ? -6.508 -34.344 -0.334 1 97.25 47 GLN B N 1
ATOM 2939 C CA . GLN B 1 47 ? -5.871 -33.375 0.545 1 97.25 47 GLN B CA 1
ATOM 2940 C C . GLN B 1 47 ? -4.375 -33.281 0.254 1 97.25 47 GLN B C 1
ATOM 2942 O O . GLN B 1 47 ? -3.801 -34.125 -0.408 1 97.25 47 GLN B O 1
ATOM 2947 N N . ASN B 1 48 ? -3.83 -32.156 0.578 1 97.5 48 ASN B N 1
ATOM 2948 C CA . ASN B 1 48 ? -2.385 -32.031 0.72 1 97.5 48 ASN B CA 1
ATOM 2949 C C . ASN B 1 48 ? -1.995 -31.688 2.156 1 97.5 48 ASN B C 1
ATOM 2951 O O . ASN B 1 48 ? -1.741 -30.516 2.479 1 97.5 48 ASN B O 1
ATOM 2955 N N . SER B 1 49 ? -1.813 -32.656 2.99 1 96 49 SER B N 1
ATOM 2956 C CA . SER B 1 49 ? -1.725 -32.5 4.438 1 96 49 SER B CA 1
ATOM 2957 C C . SER B 1 49 ? -0.392 -31.891 4.855 1 96 49 SER B C 1
ATOM 2959 O O . SER B 1 49 ? -0.266 -31.359 5.957 1 96 49 SER B O 1
ATOM 2961 N N . VAL B 1 50 ? 0.529 -32 3.973 1 94.69 50 VAL B N 1
ATOM 2962 C CA . VAL B 1 50 ? 1.837 -31.438 4.273 1 94.69 50 VAL B CA 1
ATOM 2963 C C . VAL B 1 50 ? 1.723 -29.922 4.395 1 94.69 50 VAL B C 1
ATOM 2965 O O . VAL B 1 50 ? 2.359 -29.312 5.254 1 94.69 50 VAL B O 1
ATOM 2968 N N . PHE B 1 51 ? 0.853 -29.328 3.561 1 95 51 PHE B N 1
ATOM 2969 C CA . PHE B 1 51 ? 0.829 -27.875 3.488 1 95 51 PHE B CA 1
ATOM 2970 C C . PHE B 1 51 ? -0.471 -27.328 4.062 1 95 51 PHE B C 1
ATOM 2972 O O . PHE B 1 51 ? -0.53 -26.156 4.484 1 95 51 PHE B O 1
ATOM 2979 N N . PHE B 1 52 ? -1.519 -28.109 3.969 1 96.06 52 PHE B N 1
ATOM 2980 C CA . PHE B 1 52 ? -2.83 -27.656 4.414 1 96.06 52 PHE B CA 1
ATOM 2981 C C . PHE B 1 52 ? -3.451 -28.656 5.379 1 96.06 52 PHE B C 1
ATOM 2983 O O . PHE B 1 52 ? -3.932 -29.703 4.961 1 96.06 52 PHE B O 1
ATOM 2990 N N . ASP B 1 53 ? -3.553 -28.188 6.59 1 91.5 53 ASP B N 1
ATOM 2991 C CA . ASP B 1 53 ? -4.082 -29.078 7.613 1 91.5 53 ASP B CA 1
ATOM 2992 C C . ASP B 1 53 ? -5.605 -29.188 7.516 1 91.5 53 ASP B C 1
ATOM 2994 O O . ASP B 1 53 ? -6.312 -28.188 7.648 1 91.5 53 ASP B O 1
ATOM 2998 N N . ASN B 1 54 ? -6.051 -30.391 7.273 1 91.31 54 ASN B N 1
ATOM 2999 C CA . ASN B 1 54 ? -7.469 -30.734 7.32 1 91.31 54 ASN B CA 1
ATOM 3000 C C . ASN B 1 54 ? -8.273 -29.938 6.305 1 91.31 54 ASN B C 1
ATOM 3002 O O . ASN B 1 54 ? -9.367 -29.453 6.613 1 91.31 54 ASN B O 1
ATOM 3006 N N . LYS B 1 55 ? -7.645 -29.688 5.203 1 95.56 55 LYS B N 1
ATOM 3007 C CA . LYS B 1 55 ? -8.367 -29.047 4.109 1 95.56 55 LYS B CA 1
ATOM 3008 C C . LYS B 1 55 ? -8.578 -30.016 2.949 1 95.56 55 LYS B C 1
ATOM 3010 O O . LYS B 1 55 ? -7.66 -30.734 2.561 1 95.56 55 LYS B O 1
ATOM 3015 N N . LYS B 1 56 ? -9.773 -30.031 2.514 1 96.81 56 LYS B N 1
ATOM 3016 C CA . LYS B 1 56 ? -10.078 -30.844 1.338 1 96.81 56 LYS B CA 1
ATOM 3017 C C . LYS B 1 56 ? -9.93 -30.031 0.056 1 96.81 56 LYS B C 1
ATOM 3019 O O . LYS B 1 56 ? -10.25 -28.844 0.03 1 96.81 56 LYS B O 1
ATOM 3024 N N . ILE B 1 57 ? -9.461 -30.656 -0.922 1 98.06 57 ILE B N 1
ATOM 3025 C CA . ILE B 1 57 ? -9.398 -30.047 -2.248 1 98.06 57 ILE B CA 1
ATOM 3026 C C . ILE B 1 57 ? -10.352 -30.781 -3.191 1 98.06 57 ILE B C 1
ATOM 3028 O O . ILE B 1 57 ? -10.945 -31.797 -2.822 1 98.06 57 ILE B O 1
ATOM 3032 N N . ASN B 1 58 ? -10.594 -30.172 -4.34 1 98.38 58 ASN B N 1
ATOM 3033 C CA . ASN B 1 58 ? -11.508 -30.75 -5.324 1 98.38 58 ASN B CA 1
ATOM 3034 C C . ASN B 1 58 ? -11.148 -32.219 -5.637 1 98.38 58 ASN B C 1
ATOM 3036 O O . ASN B 1 58 ? -10 -32.5 -5.965 1 98.38 58 ASN B O 1
ATOM 3040 N N . LYS B 1 59 ? -12.086 -33.094 -5.605 1 98.06 59 LYS B N 1
ATOM 3041 C CA . LYS B 1 59 ? -11.883 -34.531 -5.672 1 98.06 59 LYS B CA 1
ATOM 3042 C C . LYS B 1 59 ? -11.453 -34.969 -7.07 1 98.06 59 LYS B C 1
ATOM 3044 O O . LYS B 1 59 ? -10.977 -36.094 -7.266 1 98.06 59 LYS B O 1
ATOM 3049 N N . THR B 1 60 ? -11.633 -34.125 -8.016 1 98.38 60 THR B N 1
ATOM 3050 C CA . THR B 1 60 ? -11.336 -34.5 -9.391 1 98.38 60 THR B CA 1
ATOM 3051 C C . THR B 1 60 ? -9.844 -34.344 -9.688 1 98.38 60 THR B C 1
ATOM 3053 O O . THR B 1 60 ? -9.352 -34.812 -10.711 1 98.38 60 THR B O 1
ATOM 3056 N N . ILE B 1 61 ? -9.117 -33.688 -8.781 1 98.75 61 ILE B N 1
ATOM 3057 C CA . ILE B 1 61 ? -7.684 -33.5 -8.977 1 98.75 61 ILE B CA 1
ATOM 3058 C C . ILE B 1 61 ? -6.945 -34.812 -8.875 1 98.75 61 ILE B C 1
ATOM 3060 O O . ILE B 1 61 ? -7.219 -35.625 -7.973 1 98.75 61 ILE B O 1
ATOM 3064 N N . ARG B 1 62 ? -6.07 -35.031 -9.789 1 98.62 62 ARG B N 1
ATOM 3065 C CA . ARG B 1 62 ? -5.215 -36.219 -9.75 1 98.62 62 ARG B CA 1
ATOM 3066 C C . ARG B 1 62 ? -3.744 -35.844 -9.641 1 98.62 62 ARG B C 1
ATOM 3068 O O . ARG B 1 62 ? -3.365 -34.719 -10.016 1 98.62 62 ARG B O 1
ATOM 3075 N N . ALA B 1 63 ? -2.965 -36.75 -9.102 1 98.75 63 ALA B N 1
ATOM 3076 C CA . ALA B 1 63 ? -1.522 -36.531 -9 1 98.75 63 ALA B CA 1
ATOM 3077 C C . ALA B 1 63 ? -0.758 -37.781 -9.422 1 98.75 63 ALA B C 1
ATOM 3079 O O . ALA B 1 63 ? -1.289 -38.906 -9.359 1 98.75 63 ALA B O 1
ATOM 3080 N N . THR B 1 64 ? 0.429 -37.625 -9.953 1 98.75 64 THR B N 1
ATOM 3081 C CA . THR B 1 64 ? 1.279 -38.719 -10.383 1 98.75 64 THR B CA 1
ATOM 3082 C C . THR B 1 64 ? 2.754 -38.375 -10.203 1 98.75 64 THR B C 1
ATOM 3084 O O . THR B 1 64 ? 3.109 -37.219 -10.094 1 98.75 64 THR B O 1
ATOM 3087 N N . ASN B 1 65 ? 3.559 -39.375 -10.07 1 98.06 65 ASN B N 1
ATOM 3088 C CA . ASN B 1 65 ? 5.004 -39.188 -10.039 1 98.06 65 ASN B CA 1
ATOM 3089 C C . ASN B 1 65 ? 5.641 -39.5 -11.391 1 98.06 65 ASN B C 1
ATOM 3091 O O . ASN B 1 65 ? 6.863 -39.469 -11.523 1 98.06 65 ASN B O 1
ATOM 3095 N N . SER B 1 66 ? 4.852 -39.719 -12.352 1 98.06 66 SER B N 1
ATOM 3096 C CA . SER B 1 66 ? 5.324 -39.969 -13.711 1 98.06 66 SER B CA 1
ATOM 3097 C C . SER B 1 66 ? 5.164 -38.719 -14.57 1 98.06 66 SER B C 1
ATOM 3099 O O . SER B 1 66 ? 4.039 -38.281 -14.867 1 98.06 66 SER B O 1
ATOM 3101 N N . MET B 1 67 ? 6.273 -38.219 -14.992 1 97.81 67 MET B N 1
ATOM 3102 C CA . MET B 1 67 ? 6.258 -37.031 -15.852 1 97.81 67 MET B CA 1
ATOM 3103 C C . MET B 1 67 ? 5.551 -37.312 -17.172 1 97.81 67 MET B C 1
ATOM 3105 O O . MET B 1 67 ? 4.773 -36.5 -17.656 1 97.81 67 MET B O 1
ATOM 3109 N N . ALA B 1 68 ? 5.816 -38.469 -17.672 1 97.56 68 ALA B N 1
ATOM 3110 C CA . ALA B 1 68 ? 5.203 -38.875 -18.938 1 97.56 68 ALA B CA 1
ATOM 3111 C C . ALA B 1 68 ? 3.684 -38.906 -18.812 1 97.56 68 ALA B C 1
ATOM 3113 O O . ALA B 1 68 ? 2.965 -38.438 -19.703 1 97.56 68 ALA B O 1
ATOM 3114 N N . ALA B 1 69 ? 3.248 -39.469 -17.734 1 97.75 69 ALA B N 1
ATOM 3115 C CA . ALA B 1 69 ? 1.811 -39.562 -17.484 1 97.75 69 ALA B CA 1
ATOM 3116 C C . ALA B 1 69 ? 1.189 -38.188 -17.297 1 97.75 69 ALA B C 1
ATOM 3118 O O . ALA B 1 69 ? 0.087 -37.906 -17.781 1 97.75 69 ALA B O 1
ATOM 3119 N N . ALA B 1 70 ? 1.858 -37.344 -16.609 1 98.25 70 ALA B N 1
ATOM 3120 C CA . ALA B 1 70 ? 1.355 -36.031 -16.297 1 98.25 70 ALA B CA 1
ATOM 3121 C C . ALA B 1 70 ? 1.207 -35.188 -17.578 1 98.25 70 ALA B C 1
ATOM 3123 O O . ALA B 1 70 ? 0.29 -34.375 -17.688 1 98.25 70 ALA B O 1
ATOM 3124 N N . LEU B 1 71 ? 2.074 -35.406 -18.578 1 98.25 71 LEU B N 1
ATOM 3125 C CA . LEU B 1 71 ? 2.176 -34.531 -19.734 1 98.25 71 LEU B CA 1
ATOM 3126 C C . LEU B 1 71 ? 1.386 -35.094 -20.906 1 98.25 71 LEU B C 1
ATOM 3128 O O . LEU B 1 71 ? 1.326 -34.438 -21.969 1 98.25 71 LEU B O 1
ATOM 3132 N N . GLU B 1 72 ? 0.782 -36.219 -20.844 1 95.75 72 GLU B N 1
ATOM 3133 C CA . GLU B 1 72 ? 0.201 -36.969 -21.953 1 95.75 72 GLU B CA 1
ATOM 3134 C C . GLU B 1 72 ? -0.764 -36.094 -22.766 1 95.75 72 GLU B C 1
ATOM 3136 O O . GLU B 1 72 ? -0.738 -36.094 -24 1 95.75 72 GLU B O 1
ATOM 3141 N N . ASN B 1 73 ? -1.657 -35.312 -22.172 1 94.88 73 ASN B N 1
ATOM 3142 C CA . ASN B 1 73 ? -2.666 -34.5 -22.859 1 94.88 73 ASN B CA 1
ATOM 3143 C C . ASN B 1 73 ? -2.701 -33.062 -22.359 1 94.88 73 ASN B C 1
ATOM 3145 O O . ASN B 1 73 ? -3.775 -32.469 -22.219 1 94.88 73 ASN B O 1
ATOM 3149 N N . THR B 1 74 ? -1.588 -32.5 -22.219 1 97.94 74 THR B N 1
ATOM 3150 C CA . THR B 1 74 ? -1.521 -31.219 -21.531 1 97.94 74 THR B CA 1
ATOM 3151 C C . THR B 1 74 ? -1.747 -30.078 -22.516 1 97.94 74 THR B C 1
ATOM 3153 O O . THR B 1 74 ? -1.038 -29.969 -23.531 1 97.94 74 THR B O 1
ATOM 3156 N N . ASP B 1 75 ? -2.764 -29.203 -22.266 1 98 75 ASP B N 1
ATOM 3157 C CA . ASP B 1 75 ? -2.98 -27.953 -23 1 98 75 ASP B CA 1
ATOM 3158 C C . ASP B 1 75 ? -2.215 -26.797 -22.344 1 98 75 ASP B C 1
ATOM 3160 O O . ASP B 1 75 ? -1.607 -25.984 -23.031 1 98 75 ASP B O 1
ATOM 3164 N N . ILE B 1 76 ? -2.287 -26.703 -21.047 1 98.62 76 ILE B N 1
ATOM 3165 C CA . ILE B 1 76 ? -1.656 -25.672 -20.25 1 98.62 76 ILE B CA 1
ATOM 3166 C C . ILE B 1 76 ? -0.752 -26.312 -19.203 1 98.62 76 ILE B C 1
ATOM 3168 O O . ILE B 1 76 ? -1.168 -27.25 -18.484 1 98.62 76 ILE B O 1
ATOM 3172 N N . LEU B 1 77 ? 0.451 -25.891 -19.156 1 98.75 77 LEU B N 1
ATOM 3173 C CA . LEU B 1 77 ? 1.417 -26.375 -18.172 1 98.75 77 LEU B CA 1
ATOM 3174 C C . LEU B 1 77 ? 1.798 -25.281 -17.203 1 98.75 77 LEU B C 1
ATOM 3176 O O . LEU B 1 77 ? 2.293 -24.219 -17.609 1 98.75 77 LEU B O 1
ATOM 3180 N N . ILE B 1 78 ? 1.589 -25.516 -15.875 1 98.81 78 ILE B N 1
ATOM 3181 C CA . ILE B 1 78 ? 1.919 -24.562 -14.836 1 98.81 78 ILE B CA 1
ATOM 3182 C C . ILE B 1 78 ? 3.176 -25 -14.094 1 98.81 78 ILE B C 1
ATOM 3184 O O . ILE B 1 78 ? 3.219 -26.109 -13.547 1 98.81 78 ILE B O 1
ATOM 3188 N N . LEU B 1 79 ? 4.141 -24.172 -14.172 1 98.56 79 LEU B N 1
ATOM 3189 C CA . LEU B 1 79 ? 5.352 -24.406 -13.391 1 98.56 79 LEU B CA 1
ATOM 3190 C C . LEU B 1 79 ? 5.164 -23.953 -11.945 1 98.56 79 LEU B C 1
ATOM 3192 O O . LEU B 1 79 ? 5.402 -22.781 -11.625 1 98.56 79 LEU B O 1
ATOM 3196 N N . GLY B 1 80 ? 4.828 -24.859 -11.07 1 97.62 80 GLY B N 1
ATOM 3197 C CA . GLY B 1 80 ? 4.594 -24.562 -9.672 1 97.62 80 GLY B CA 1
ATOM 3198 C C . GLY B 1 80 ? 5.766 -24.922 -8.781 1 97.62 80 GLY B C 1
ATOM 3199 O O . GLY B 1 80 ? 5.582 -25.453 -7.684 1 97.62 80 GLY B O 1
ATOM 3200 N N . VAL B 1 81 ? 6.973 -24.75 -9.258 1 95.62 81 VAL B N 1
ATOM 3201 C CA . VAL B 1 81 ? 8.188 -25.094 -8.523 1 95.62 81 VAL B CA 1
ATOM 3202 C C . VAL B 1 81 ? 9.016 -23.828 -8.281 1 95.62 81 VAL B C 1
ATOM 3204 O O . VAL B 1 81 ? 8.836 -22.812 -8.969 1 95.62 81 VAL B O 1
ATOM 3207 N N . PRO B 1 82 ? 9.891 -23.828 -7.332 1 91.06 82 PRO B N 1
ATOM 3208 C CA . PRO B 1 82 ? 10.773 -22.672 -7.09 1 91.06 82 PRO B CA 1
ATOM 3209 C C . PRO B 1 82 ? 11.727 -22.406 -8.258 1 91.06 82 PRO B C 1
ATOM 3211 O O . PRO B 1 82 ? 11.953 -23.297 -9.078 1 91.06 82 PRO B O 1
ATOM 3214 N N . THR B 1 83 ? 12.219 -21.25 -8.219 1 91.38 83 THR B N 1
ATOM 3215 C CA . THR B 1 83 ? 13.102 -20.797 -9.297 1 91.38 83 THR B CA 1
ATOM 3216 C C . THR B 1 83 ? 14.258 -21.781 -9.484 1 91.38 83 THR B C 1
ATOM 3218 O O . THR B 1 83 ? 14.625 -22.094 -10.617 1 91.38 83 THR B O 1
ATOM 3221 N N . ALA B 1 84 ? 14.773 -22.328 -8.422 1 88.5 84 ALA B N 1
ATOM 3222 C CA . ALA B 1 84 ? 15.969 -23.172 -8.461 1 88.5 84 ALA B CA 1
ATOM 3223 C C . ALA B 1 84 ? 15.688 -24.5 -9.172 1 88.5 84 ALA B C 1
ATOM 3225 O O . ALA B 1 84 ? 16.609 -25.125 -9.711 1 88.5 84 ALA B O 1
ATOM 3226 N N . ALA B 1 85 ? 14.477 -24.906 -9.258 1 93.56 85 ALA B N 1
ATOM 3227 C CA . ALA B 1 85 ? 14.125 -26.203 -9.812 1 93.56 85 ALA B CA 1
ATOM 3228 C C . ALA B 1 85 ? 13.719 -26.078 -11.281 1 93.56 85 ALA B C 1
ATOM 3230 O O . ALA B 1 85 ? 13.625 -27.094 -11.992 1 93.56 85 ALA B O 1
ATOM 3231 N N . ILE B 1 86 ? 13.578 -24.938 -11.828 1 96.12 86 ILE B N 1
ATOM 3232 C CA . ILE B 1 86 ? 12.93 -24.703 -13.117 1 96.12 86 ILE B CA 1
ATOM 3233 C C . ILE B 1 86 ? 13.758 -25.328 -14.234 1 96.12 86 ILE B C 1
ATOM 3235 O O . ILE B 1 86 ? 13.211 -25.984 -15.125 1 96.12 86 ILE B O 1
ATOM 3239 N N . LYS B 1 87 ? 15.055 -25.172 -14.18 1 95.75 87 LYS B N 1
ATOM 3240 C CA . LYS B 1 87 ? 15.891 -25.688 -15.25 1 95.75 87 LYS B CA 1
ATOM 3241 C C . LYS B 1 87 ? 15.727 -27.203 -15.391 1 95.75 87 LYS B C 1
ATOM 3243 O O . LYS B 1 87 ? 15.508 -27.703 -16.484 1 95.75 87 LYS B O 1
ATOM 3248 N N . HIS B 1 88 ? 15.828 -27.812 -14.258 1 96.62 88 HIS B N 1
ATOM 3249 C CA . HIS B 1 88 ? 15.719 -29.266 -14.25 1 96.62 88 HIS B CA 1
ATOM 3250 C C . HIS B 1 88 ? 14.352 -29.719 -14.75 1 96.62 88 HIS B C 1
ATOM 3252 O O . HIS B 1 88 ? 14.25 -30.656 -15.539 1 96.62 88 HIS B O 1
ATOM 3258 N N . VAL B 1 89 ? 13.352 -29.094 -14.344 1 96.94 89 VAL B N 1
ATOM 3259 C CA . VAL B 1 89 ? 11.977 -29.422 -14.688 1 96.94 89 VAL B CA 1
ATOM 3260 C C . VAL B 1 89 ? 11.75 -29.203 -16.188 1 96.94 89 VAL B C 1
ATOM 3262 O O . VAL B 1 89 ? 11.109 -30.016 -16.844 1 96.94 89 VAL B O 1
ATOM 3265 N N . VAL B 1 90 ? 12.258 -28.094 -16.672 1 97.69 90 VAL B N 1
ATOM 3266 C CA . VAL B 1 90 ? 12.086 -27.781 -18.078 1 97.69 90 VAL B CA 1
ATOM 3267 C C . VAL B 1 90 ? 12.758 -28.859 -18.938 1 97.69 90 VAL B C 1
ATOM 3269 O O . VAL B 1 90 ? 12.203 -29.281 -19.953 1 97.69 90 VAL B O 1
ATOM 3272 N N . ASN B 1 91 ? 13.914 -29.328 -18.516 1 97.19 91 ASN B N 1
ATOM 3273 C CA . ASN B 1 91 ? 14.586 -30.406 -19.219 1 97.19 91 ASN B CA 1
ATOM 3274 C C . ASN B 1 91 ? 13.719 -31.672 -19.281 1 97.19 91 ASN B C 1
ATOM 3276 O O . ASN B 1 91 ? 13.625 -32.312 -20.328 1 97.19 91 ASN B O 1
ATOM 3280 N N . ASP B 1 92 ? 13.125 -31.984 -18.188 1 97.38 92 ASP B N 1
ATOM 3281 C CA . ASP B 1 92 ? 12.25 -33.156 -18.125 1 97.38 92 ASP B CA 1
ATOM 3282 C C . ASP B 1 92 ? 11.023 -32.969 -19.016 1 97.38 92 ASP B C 1
ATOM 3284 O O . ASP B 1 92 ? 10.586 -33.906 -19.688 1 97.38 92 ASP B O 1
ATOM 3288 N N . ILE B 1 93 ? 10.484 -31.797 -19.031 1 97.88 93 ILE B N 1
ATOM 3289 C CA . ILE B 1 93 ? 9.312 -31.5 -19.844 1 97.88 93 ILE B CA 1
ATOM 3290 C C . ILE B 1 93 ? 9.648 -31.688 -21.312 1 97.88 93 ILE B C 1
ATOM 3292 O O . ILE B 1 93 ? 8.883 -32.312 -22.062 1 97.88 93 ILE B O 1
ATOM 3296 N N . ILE B 1 94 ? 10.758 -31.141 -21.734 1 97.25 94 ILE B N 1
ATOM 3297 C CA . ILE B 1 94 ? 11.172 -31.234 -23.125 1 97.25 94 ILE B CA 1
ATOM 3298 C C . ILE B 1 94 ? 11.336 -32.688 -23.516 1 97.25 94 ILE B C 1
ATOM 3300 O O . ILE B 1 94 ? 10.969 -33.094 -24.625 1 97.25 94 ILE B O 1
ATOM 3304 N N . LYS B 1 95 ? 11.789 -33.5 -22.594 1 96.56 95 LYS B N 1
ATOM 3305 C CA . LYS B 1 95 ? 12.055 -34.938 -22.828 1 96.56 95 LYS B CA 1
ATOM 3306 C C . LYS B 1 95 ? 10.75 -35.688 -23.047 1 96.56 95 LYS B C 1
ATOM 3308 O O . LYS B 1 95 ? 10.695 -36.594 -23.875 1 96.56 95 LYS B O 1
ATOM 3313 N N . TYR B 1 96 ? 9.703 -35.281 -22.344 1 96.88 96 TYR B N 1
ATOM 3314 C CA . TYR B 1 96 ? 8.547 -36.188 -22.281 1 96.88 96 TYR B CA 1
ATOM 3315 C C . TYR B 1 96 ? 7.355 -35.562 -23.016 1 96.88 96 TYR B C 1
ATOM 3317 O O . TYR B 1 96 ? 6.402 -36.281 -23.344 1 96.88 96 TYR B O 1
ATOM 3325 N N . ALA B 1 97 ? 7.355 -34.281 -23.234 1 95.25 97 ALA B N 1
ATOM 3326 C CA . ALA B 1 97 ? 6.199 -33.625 -23.844 1 95.25 97 ALA B CA 1
ATOM 3327 C C . ALA B 1 97 ? 6.031 -34.062 -25.297 1 95.25 97 ALA B C 1
ATOM 3329 O O . ALA B 1 97 ? 7.016 -34.219 -26.016 1 95.25 97 ALA B O 1
ATOM 3330 N N . LYS B 1 98 ? 4.789 -34.156 -25.766 1 91.56 98 LYS B N 1
ATOM 3331 C CA . LYS B 1 98 ? 4.508 -34.656 -27.109 1 91.56 98 LYS B CA 1
ATOM 3332 C C . LYS B 1 98 ? 3.904 -33.562 -28 1 91.56 98 LYS B C 1
ATOM 3334 O O . LYS B 1 98 ? 3.781 -33.75 -29.203 1 91.56 98 LYS B O 1
ATOM 3339 N N . LYS B 1 99 ? 3.424 -32.5 -27.453 1 94.5 99 LYS B N 1
ATOM 3340 C CA . LYS B 1 99 ? 2.811 -31.422 -28.188 1 94.5 99 LYS B CA 1
ATOM 3341 C C . LYS B 1 99 ? 3.131 -30.062 -27.547 1 94.5 99 LYS B C 1
ATOM 3343 O O . LYS B 1 99 ? 3.549 -30.016 -26.391 1 94.5 99 LYS B O 1
ATOM 3348 N N . PRO B 1 100 ? 2.891 -29.016 -28.344 1 96.44 100 PRO B N 1
ATOM 3349 C CA . PRO B 1 100 ? 3.072 -27.688 -27.75 1 96.44 100 PRO B CA 1
ATOM 3350 C C . PRO B 1 100 ? 2.023 -27.375 -26.688 1 96.44 100 PRO B C 1
ATOM 3352 O O . PRO B 1 100 ? 0.862 -27.766 -26.828 1 96.44 100 PRO B O 1
ATOM 3355 N N . MET B 1 101 ? 2.48 -26.672 -25.672 1 97.38 101 MET B N 1
ATOM 3356 C CA . MET B 1 101 ? 1.59 -26.297 -24.578 1 97.38 101 MET B CA 1
ATOM 3357 C C . MET B 1 101 ? 1.794 -24.844 -24.172 1 97.38 101 MET B C 1
ATOM 3359 O O . MET B 1 101 ? 2.852 -24.266 -24.438 1 97.38 101 MET B O 1
ATOM 3363 N N . ASP B 1 102 ? 0.764 -24.219 -23.594 1 97.81 102 ASP B N 1
ATOM 3364 C CA . ASP B 1 102 ? 0.902 -22.906 -22.969 1 97.81 102 ASP B CA 1
ATOM 3365 C C . ASP B 1 102 ? 1.583 -23.016 -21.609 1 97.81 102 ASP B C 1
ATOM 3367 O O . ASP B 1 102 ? 1.094 -23.719 -20.719 1 97.81 102 ASP B O 1
ATOM 3371 N N . ILE B 1 103 ? 2.689 -22.312 -21.438 1 98.38 103 ILE B N 1
ATOM 3372 C CA . ILE B 1 103 ? 3.457 -22.391 -20.203 1 98.38 103 ILE B CA 1
ATOM 3373 C C . ILE B 1 103 ? 3.076 -21.219 -19.297 1 98.38 103 ILE B C 1
ATOM 3375 O O . ILE B 1 103 ? 3.041 -20.062 -19.734 1 98.38 103 ILE B O 1
ATOM 3379 N N . ILE B 1 104 ? 2.777 -21.516 -18.062 1 98.75 104 ILE B N 1
ATOM 3380 C CA . ILE B 1 104 ? 2.506 -20.5 -17.047 1 98.75 104 ILE B CA 1
ATOM 3381 C C . ILE B 1 104 ? 3.471 -20.656 -15.883 1 98.75 104 ILE B C 1
ATOM 3383 O O . ILE B 1 104 ? 3.459 -21.672 -15.188 1 98.75 104 ILE B O 1
ATOM 3387 N N . ASN B 1 105 ? 4.289 -19.688 -15.664 1 98.44 105 ASN B N 1
ATOM 3388 C CA . ASN B 1 105 ? 5.215 -19.688 -14.539 1 98.44 105 ASN B CA 1
ATOM 3389 C C . ASN B 1 105 ? 4.59 -19.062 -13.297 1 98.44 105 ASN B C 1
ATOM 3391 O O . ASN B 1 105 ? 3.857 -18.078 -13.398 1 98.44 105 ASN B O 1
ATOM 3395 N N . THR B 1 106 ? 4.926 -19.625 -12.102 1 97.88 106 THR B N 1
ATOM 3396 C CA . THR B 1 106 ? 4.418 -19.062 -10.859 1 97.88 106 THR B CA 1
ATOM 3397 C C . THR B 1 106 ? 5.562 -18.625 -9.953 1 97.88 106 THR B C 1
ATOM 3399 O O . THR B 1 106 ? 5.336 -18 -8.914 1 97.88 106 THR B O 1
ATOM 3402 N N . ALA B 1 107 ? 6.797 -18.969 -10.359 1 95.12 107 ALA B N 1
ATOM 3403 C CA . ALA B 1 107 ? 7.949 -1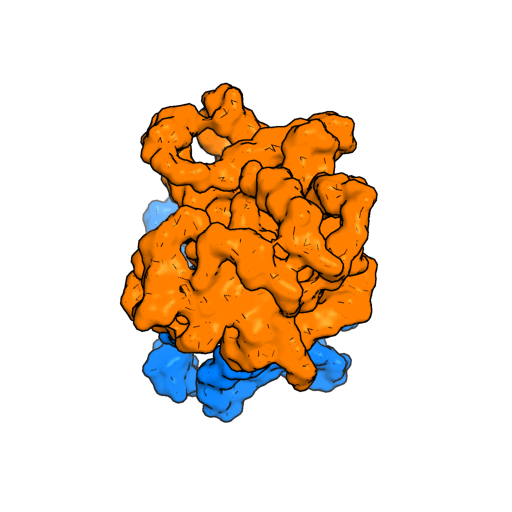8.578 -9.555 1 95.12 107 ALA B CA 1
ATOM 3404 C C . ALA B 1 107 ? 8.164 -17.078 -9.578 1 95.12 107 ALA B C 1
ATOM 3406 O O . ALA B 1 107 ? 7.988 -16.438 -10.625 1 95.12 107 ALA B O 1
ATOM 3407 N N . LYS B 1 108 ? 8.492 -16.531 -8.422 1 92.81 108 LYS B N 1
ATOM 3408 C CA . LYS B 1 108 ? 8.719 -15.094 -8.281 1 92.81 108 LYS B CA 1
ATOM 3409 C C . LYS B 1 108 ? 10.195 -14.797 -8.023 1 92.81 108 LYS B C 1
ATOM 3411 O O . LYS B 1 108 ? 10.664 -14.883 -6.887 1 92.81 108 LYS B O 1
ATOM 3416 N N . GLY B 1 109 ? 10.922 -14.586 -9.125 1 93.31 109 GLY B N 1
ATOM 3417 C CA . GLY B 1 109 ? 12.344 -14.32 -9.016 1 93.31 109 GLY B CA 1
ATOM 3418 C C . GLY B 1 109 ? 12.922 -13.648 -10.25 1 93.31 109 GLY B C 1
ATOM 3419 O O . GLY B 1 109 ? 12.172 -13.219 -11.133 1 93.31 109 GLY B O 1
ATOM 3420 N N . LEU B 1 110 ? 14.203 -13.5 -10.172 1 96.31 110 LEU B N 1
ATOM 3421 C CA . LEU B 1 110 ? 14.953 -12.906 -11.273 1 96.31 110 LEU B CA 1
ATOM 3422 C C . LEU B 1 110 ? 16.047 -13.844 -11.766 1 96.31 110 LEU B C 1
ATOM 3424 O O . LEU B 1 110 ? 16.281 -14.898 -11.156 1 96.31 110 LEU B O 1
ATOM 3428 N N . ASP B 1 111 ? 16.609 -13.539 -12.906 1 96.25 111 ASP B N 1
ATOM 3429 C CA . ASP B 1 111 ? 17.734 -14.289 -13.453 1 96.25 111 ASP B CA 1
ATOM 3430 C C . ASP B 1 111 ? 19.047 -13.875 -12.789 1 96.25 111 ASP B C 1
ATOM 3432 O O . ASP B 1 111 ? 19.625 -12.852 -13.148 1 96.25 111 ASP B O 1
ATOM 3436 N N . GLU B 1 112 ? 19.547 -14.68 -11.898 1 93.12 112 GLU B N 1
ATOM 3437 C CA . GLU B 1 112 ? 20.734 -14.344 -11.133 1 93.12 112 GLU B CA 1
ATOM 3438 C C . GLU B 1 112 ? 21.984 -14.422 -12.008 1 93.12 112 GLU B C 1
ATOM 3440 O O . GLU B 1 112 ? 22.984 -13.734 -11.742 1 93.12 112 GLU B O 1
ATOM 3445 N N . GLU B 1 113 ? 21.969 -15.242 -12.922 1 93.38 113 GLU B N 1
ATOM 3446 C CA . GLU B 1 113 ? 23.141 -15.461 -13.773 1 93.38 113 GLU B CA 1
ATOM 3447 C C . GLU B 1 113 ? 23.312 -14.32 -14.766 1 93.38 113 GLU B C 1
ATOM 3449 O O . GLU B 1 113 ? 24.406 -13.781 -14.914 1 93.38 113 GLU B O 1
ATOM 3454 N N . ASN B 1 114 ? 22.266 -13.938 -15.391 1 95.31 114 ASN B N 1
ATOM 3455 C CA . ASN B 1 114 ? 22.344 -12.922 -16.438 1 95.31 114 ASN B CA 1
ATOM 3456 C C . ASN B 1 114 ? 21.875 -11.562 -15.938 1 95.31 114 ASN B C 1
ATOM 3458 O O . ASN B 1 114 ? 21.922 -10.578 -16.672 1 95.31 114 ASN B O 1
ATOM 3462 N N . LEU B 1 115 ? 21.484 -11.5 -14.695 1 96.19 115 LEU B N 1
ATOM 3463 C CA . LEU B 1 115 ? 21.031 -10.258 -14.07 1 96.19 115 LEU B CA 1
ATOM 3464 C C . LEU B 1 115 ? 19.906 -9.633 -14.875 1 96.19 115 LEU B C 1
ATOM 3466 O O . LEU B 1 115 ? 19.984 -8.461 -15.25 1 96.19 115 LEU B O 1
ATOM 3470 N N . GLY B 1 116 ? 18.875 -10.461 -15.141 1 96.31 116 GLY B N 1
ATOM 3471 C CA . GLY B 1 116 ? 17.719 -10.055 -15.922 1 96.31 116 GLY B CA 1
ATOM 3472 C C . GLY B 1 116 ? 16.438 -10.711 -15.469 1 96.31 116 GLY B C 1
ATOM 3473 O O . GLY B 1 116 ? 16.297 -11.078 -14.297 1 96.31 116 GLY B O 1
ATOM 3474 N N . LEU B 1 117 ? 15.531 -10.789 -16.422 1 97.56 117 LEU B N 1
ATOM 3475 C CA . LEU B 1 117 ? 14.211 -11.312 -16.109 1 97.56 117 LEU B CA 1
ATOM 3476 C C . LEU B 1 117 ? 14.219 -12.836 -16.109 1 97.56 117 LEU B C 1
ATOM 3478 O O . LEU B 1 117 ? 14.867 -13.461 -16.953 1 97.56 117 LEU B O 1
ATOM 3482 N N . LEU B 1 118 ? 13.539 -13.422 -15.141 1 97.25 118 LEU B N 1
ATOM 3483 C CA . LEU B 1 118 ? 13.383 -14.875 -15.07 1 97.25 118 LEU B CA 1
ATOM 3484 C C . LEU B 1 118 ? 12.633 -15.398 -16.281 1 97.25 118 LEU B C 1
ATOM 3486 O O . LEU B 1 118 ? 12.914 -16.5 -16.766 1 97.25 118 LEU B O 1
ATOM 3490 N N . SER B 1 119 ? 11.625 -14.656 -16.75 1 97.94 119 SER B N 1
ATOM 3491 C CA . SER B 1 119 ? 10.844 -15.039 -17.922 1 97.94 119 SER B CA 1
ATOM 3492 C C . SER B 1 119 ? 11.742 -15.266 -19.141 1 97.94 119 SER B C 1
ATOM 3494 O O . SER B 1 119 ? 11.562 -16.234 -19.875 1 97.94 119 SER B O 1
ATOM 3496 N N . ASP B 1 120 ? 12.68 -14.367 -19.328 1 97.12 120 ASP B N 1
ATOM 3497 C CA . ASP B 1 120 ? 13.617 -14.516 -20.438 1 97.12 120 ASP B CA 1
ATOM 3498 C C . ASP B 1 120 ? 14.438 -15.797 -20.297 1 97.12 120 ASP B C 1
ATOM 3500 O O . ASP B 1 120 ? 14.664 -16.516 -21.266 1 97.12 120 ASP B O 1
ATOM 3504 N N . LYS B 1 121 ? 14.844 -16.016 -19.109 1 97.31 121 LYS B N 1
ATOM 3505 C CA . LYS B 1 121 ? 15.633 -17.219 -18.812 1 97.31 121 LYS B CA 1
ATOM 3506 C C . LYS B 1 121 ? 14.828 -18.484 -19.078 1 97.31 121 LYS B C 1
ATOM 3508 O O . LYS B 1 121 ? 15.328 -19.422 -19.688 1 97.31 121 LYS B O 1
ATOM 3513 N N . ILE B 1 122 ? 13.609 -18.516 -18.656 1 97.69 122 ILE B N 1
ATOM 3514 C CA . ILE B 1 122 ? 12.75 -19.688 -18.812 1 97.69 122 ILE B CA 1
ATOM 3515 C C . ILE B 1 122 ? 12.477 -19.922 -20.297 1 97.69 122 ILE B C 1
ATOM 3517 O O . ILE B 1 122 ? 12.547 -21.047 -20.781 1 97.69 122 ILE B O 1
ATOM 3521 N N . LYS B 1 123 ? 12.148 -18.875 -21.031 1 96.94 123 LYS B N 1
ATOM 3522 C CA . LYS B 1 123 ? 11.938 -18.984 -22.469 1 96.94 123 LYS B CA 1
ATOM 3523 C C . LYS B 1 123 ? 13.164 -19.562 -23.172 1 96.94 123 LYS B C 1
ATOM 3525 O O . LYS B 1 123 ? 13.039 -20.359 -24.094 1 96.94 123 LYS B O 1
ATOM 3530 N N . LYS B 1 124 ? 14.289 -19.141 -22.688 1 96.44 124 LYS B N 1
ATOM 3531 C CA . LYS B 1 124 ? 15.539 -19.625 -23.266 1 96.44 124 LYS B CA 1
ATOM 3532 C C . LYS B 1 124 ? 15.711 -21.109 -23.016 1 96.44 124 LYS B C 1
ATOM 3534 O O . LYS B 1 124 ? 16.234 -21.828 -23.875 1 96.44 124 LYS B O 1
ATOM 3539 N N . TYR B 1 125 ? 15.328 -21.578 -21.828 1 96.62 125 TYR B N 1
ATOM 3540 C CA . TYR B 1 125 ? 15.414 -23 -21.531 1 96.62 125 TYR B CA 1
ATOM 3541 C C . TYR B 1 125 ? 14.617 -23.812 -22.547 1 96.62 125 TYR B C 1
ATOM 3543 O O . TYR B 1 125 ? 14.977 -24.953 -22.859 1 96.62 125 TYR B O 1
ATOM 3551 N N . PHE B 1 126 ? 13.508 -23.266 -23.078 1 96.62 126 PHE B N 1
ATOM 3552 C CA . PHE B 1 126 ? 12.625 -23.984 -23.969 1 96.62 126 PHE B CA 1
ATOM 3553 C C . PHE B 1 126 ? 13.039 -23.781 -25.422 1 96.62 126 PHE B C 1
ATOM 3555 O O . PHE B 1 126 ? 12.461 -24.391 -26.328 1 96.62 126 PHE B O 1
ATOM 3562 N N . GLU B 1 127 ? 13.953 -22.859 -25.594 1 93.75 127 GLU B N 1
ATOM 3563 C CA . GLU B 1 127 ? 14.352 -22.531 -26.953 1 93.75 127 GLU B CA 1
ATOM 3564 C C . GLU B 1 127 ? 14.781 -23.781 -27.719 1 93.75 127 GLU B C 1
ATOM 3566 O O . GLU B 1 127 ? 15.531 -24.609 -27.203 1 93.75 127 GLU B O 1
ATOM 3571 N N . GLY B 1 128 ? 14.359 -23.828 -28.922 1 91.5 128 GLY B N 1
ATOM 3572 C CA . GLY B 1 128 ? 14.719 -24.953 -29.766 1 91.5 128 GLY B CA 1
ATOM 3573 C C . GLY B 1 128 ? 13.836 -26.156 -29.578 1 91.5 128 GLY B C 1
ATOM 3574 O O . GLY B 1 128 ? 13.914 -27.125 -30.328 1 91.5 128 GLY B O 1
ATOM 3575 N N . SER B 1 129 ? 13.031 -25.969 -28.531 1 90.38 129 SER B N 1
ATOM 3576 C CA . SER B 1 129 ? 12.086 -27.062 -28.312 1 90.38 129 SER B CA 1
ATOM 3577 C C . SER B 1 129 ? 10.758 -26.781 -29 1 90.38 129 SER B C 1
ATOM 3579 O O . SER B 1 129 ? 10.484 -25.656 -29.406 1 90.38 129 SER B O 1
ATOM 3581 N N . ASN B 1 130 ? 10.016 -27.781 -29.469 1 91.31 130 ASN B N 1
ATOM 3582 C CA . ASN B 1 130 ? 8.703 -27.609 -30.078 1 91.31 130 ASN B CA 1
ATOM 3583 C C . ASN B 1 130 ? 7.586 -27.844 -29.047 1 91.31 130 ASN B C 1
ATOM 3585 O O . ASN B 1 130 ? 6.465 -28.188 -29.422 1 91.31 130 ASN B O 1
ATOM 3589 N N . VAL B 1 131 ? 7.938 -27.453 -27.766 1 95.12 131 VAL B N 1
ATOM 3590 C CA . VAL B 1 131 ? 6.953 -27.891 -26.766 1 95.12 131 VAL B CA 1
ATOM 3591 C C . VAL B 1 131 ? 6.281 -26.656 -26.156 1 95.12 131 VAL B C 1
ATOM 3593 O O . VAL B 1 131 ? 5.355 -26.797 -25.344 1 95.12 131 VAL B O 1
ATOM 3596 N N . ILE B 1 132 ? 6.699 -25.453 -26.484 1 95.25 132 ILE B N 1
ATOM 3597 C CA . ILE B 1 132 ? 6.113 -24.234 -25.922 1 95.25 132 ILE B CA 1
ATOM 3598 C C . ILE B 1 132 ? 5.316 -23.5 -27 1 95.25 132 ILE B C 1
ATOM 3600 O O . ILE B 1 132 ? 5.832 -23.234 -28.094 1 95.25 132 ILE B O 1
ATOM 3604 N N . SER B 1 133 ? 4.098 -23.219 -26.703 1 96.06 133 SER B N 1
ATOM 3605 C CA . SER B 1 133 ? 3.258 -22.391 -27.578 1 96.06 133 SER B CA 1
ATOM 3606 C C . SER B 1 133 ? 3.287 -20.922 -27.156 1 96.06 133 SER B C 1
ATOM 3608 O O . SER B 1 133 ? 3.443 -20.031 -28 1 96.06 133 SER B O 1
ATOM 3610 N N . THR B 1 134 ? 3.057 -20.641 -25.906 1 97 134 THR B N 1
ATOM 3611 C CA . THR B 1 134 ? 3.092 -19.312 -25.328 1 97 134 THR B CA 1
ATOM 3612 C C . THR B 1 134 ? 3.68 -19.344 -23.922 1 97 134 THR B C 1
ATOM 3614 O O . THR B 1 134 ? 3.752 -20.406 -23.297 1 97 134 THR B O 1
ATOM 3617 N N . TYR B 1 135 ? 4.184 -18.219 -23.516 1 98.06 135 TYR B N 1
ATOM 3618 C CA . TYR B 1 135 ? 4.648 -18.047 -22.141 1 98.06 135 TYR B CA 1
ATOM 3619 C C . TYR B 1 135 ? 3.797 -17.016 -21.406 1 98.06 135 TYR B C 1
ATOM 3621 O O . TYR B 1 135 ? 3.523 -15.93 -21.922 1 98.06 135 TYR B O 1
ATOM 3629 N N . SER B 1 136 ? 3.344 -17.344 -20.234 1 98.69 136 SER B N 1
ATOM 3630 C CA . SER B 1 136 ? 2.635 -16.469 -19.312 1 98.69 136 SER B CA 1
ATOM 3631 C C . SER B 1 136 ? 3.115 -16.672 -17.875 1 98.69 136 SER B C 1
ATOM 3633 O O . SER B 1 136 ? 3.932 -17.562 -17.609 1 98.69 136 SER B O 1
ATOM 3635 N N . ALA B 1 137 ? 2.727 -15.797 -17.016 1 98.69 137 ALA B N 1
ATOM 3636 C CA . ALA B 1 137 ? 3.096 -15.914 -15.609 1 98.69 137 ALA B CA 1
ATOM 3637 C C . ALA B 1 137 ? 2.029 -15.289 -14.711 1 98.69 137 ALA B C 1
ATOM 3639 O O . ALA B 1 137 ? 1.304 -14.391 -15.133 1 98.69 137 ALA B O 1
ATOM 3640 N N . LEU B 1 138 ? 1.938 -15.812 -13.492 1 98.56 138 LEU B N 1
ATOM 3641 C CA . LEU B 1 138 ? 0.982 -15.336 -12.5 1 98.56 138 LEU B CA 1
ATOM 3642 C C . LEU B 1 138 ? 1.678 -14.492 -11.43 1 98.56 138 LEU B C 1
ATOM 3644 O O . LEU B 1 138 ? 2.74 -14.867 -10.93 1 98.56 138 LEU B O 1
ATOM 3648 N N . TYR B 1 139 ? 1.057 -13.352 -11.195 1 98.06 139 TYR B N 1
ATOM 3649 C CA . TYR B 1 139 ? 1.604 -12.469 -10.172 1 98.06 139 TYR B CA 1
ATOM 3650 C C . TYR B 1 139 ? 0.492 -11.844 -9.344 1 98.06 139 TYR B C 1
ATOM 3652 O O . TYR B 1 139 ? -0.59 -11.555 -9.859 1 98.06 139 TYR B O 1
ATOM 3660 N N . GLY B 1 140 ? 0.786 -11.602 -8.055 1 97.25 140 GLY B N 1
ATOM 3661 C CA . GLY B 1 140 ? -0.18 -10.898 -7.227 1 97.25 140 GLY B CA 1
ATOM 3662 C C . GLY B 1 140 ? -0.338 -11.508 -5.848 1 97.25 140 GLY B C 1
ATOM 3663 O O . GLY B 1 140 ? 0.233 -12.562 -5.562 1 97.25 140 GLY B O 1
ATOM 3664 N N . PRO B 1 141 ? -1.063 -10.844 -5.012 1 96.19 141 PRO B N 1
ATOM 3665 C CA . PRO B 1 141 ? -1.303 -11.328 -3.65 1 96.19 141 PRO B CA 1
ATOM 3666 C C . PRO B 1 141 ? -2.205 -12.562 -3.617 1 96.19 141 PRO B C 1
ATOM 3668 O O . PRO B 1 141 ? -3.41 -12.461 -3.857 1 96.19 141 PRO B O 1
ATOM 3671 N N . SER B 1 142 ? -1.582 -13.75 -3.273 1 95.75 142 SER B N 1
ATOM 3672 C CA . SER B 1 142 ? -2.35 -14.992 -3.332 1 95.75 142 SER B CA 1
ATOM 3673 C C . SER B 1 142 ? -1.769 -16.047 -2.395 1 95.75 142 SER B C 1
ATOM 3675 O O . SER B 1 142 ? -1.408 -17.141 -2.83 1 95.75 142 SER B O 1
ATOM 3677 N N . ILE B 1 143 ? -1.916 -15.719 -1.127 1 94.69 143 ILE B N 1
ATOM 3678 C CA . ILE B 1 143 ? -1.538 -16.719 -0.134 1 94.69 143 ILE B CA 1
ATOM 3679 C C . ILE B 1 143 ? -2.289 -18.016 -0.4 1 94.69 143 ILE B C 1
ATOM 3681 O O . ILE B 1 143 ? -3.518 -18.016 -0.512 1 94.69 143 ILE B O 1
ATOM 3685 N N . ALA B 1 144 ? -1.603 -19.141 -0.383 1 95.81 144 ALA B N 1
ATOM 3686 C CA . ALA B 1 144 ? -2.119 -20.406 -0.87 1 95.81 144 ALA B CA 1
ATOM 3687 C C . ALA B 1 144 ? -3.279 -20.891 -0.009 1 95.81 144 ALA B C 1
ATOM 3689 O O . ALA B 1 144 ? -4.309 -21.328 -0.531 1 95.81 144 ALA B O 1
ATOM 3690 N N . ILE B 1 145 ? -3.162 -20.844 1.297 1 95.44 145 ILE B N 1
ATOM 3691 C CA . ILE B 1 145 ? -4.184 -21.391 2.186 1 95.44 145 ILE B CA 1
ATOM 3692 C C . ILE B 1 145 ? -5.488 -20.609 2.014 1 95.44 145 ILE B C 1
ATOM 3694 O O . ILE B 1 145 ? -6.574 -21.188 2.096 1 95.44 145 ILE B O 1
ATOM 3698 N N . GLU B 1 146 ? -5.398 -19.344 1.766 1 95.19 146 GLU B N 1
ATOM 3699 C CA . GLU B 1 146 ? -6.598 -18.531 1.559 1 95.19 146 GLU B CA 1
ATOM 3700 C C . GLU B 1 146 ? -7.262 -18.875 0.227 1 95.19 146 GLU B C 1
ATOM 3702 O O . GLU B 1 146 ? -8.492 -18.828 0.111 1 95.19 146 GLU B O 1
ATOM 3707 N N . VAL B 1 147 ? -6.465 -19.203 -0.744 1 96.81 147 VAL B N 1
ATOM 3708 C CA . VAL B 1 147 ? -7 -19.625 -2.039 1 96.81 147 VAL B CA 1
ATOM 3709 C C . VAL B 1 147 ? -7.699 -20.969 -1.903 1 96.81 147 VAL B C 1
ATOM 3711 O O . VAL B 1 147 ? -8.797 -21.156 -2.434 1 96.81 147 VAL B O 1
ATOM 3714 N N . VAL B 1 148 ? -7.086 -21.859 -1.162 1 97.44 148 VAL B N 1
ATOM 3715 C CA . VAL B 1 148 ? -7.672 -23.188 -0.939 1 97.44 148 VAL B CA 1
ATOM 3716 C C . VAL B 1 148 ? -9 -23.031 -0.195 1 97.44 148 VAL B C 1
ATOM 3718 O O . VAL B 1 148 ? -9.938 -23.797 -0.443 1 97.44 148 VAL B O 1
ATOM 3721 N N . ASP B 1 149 ? -9.055 -22.047 0.649 1 96.19 149 ASP B N 1
ATOM 3722 C CA . ASP B 1 149 ? -10.266 -21.766 1.417 1 96.19 149 ASP B CA 1
ATOM 3723 C C . ASP B 1 149 ? -11.289 -21 0.578 1 96.19 149 ASP B C 1
ATOM 3725 O O . ASP B 1 149 ? -12.328 -20.594 1.086 1 96.19 149 ASP B O 1
ATOM 3729 N N . ARG B 1 150 ? -10.953 -20.781 -0.664 1 96.06 150 ARG B N 1
ATOM 3730 C CA . ARG B 1 150 ? -11.828 -20.125 -1.624 1 96.06 150 ARG B CA 1
ATOM 3731 C C . ARG B 1 150 ? -12.18 -18.703 -1.165 1 96.06 150 ARG B C 1
ATOM 3733 O O . ARG B 1 150 ? -13.328 -18.281 -1.288 1 96.06 150 ARG B O 1
ATOM 3740 N N . GLN B 1 151 ? -11.219 -18.062 -0.529 1 95 151 GLN B N 1
ATOM 3741 C CA . GLN B 1 151 ? -11.359 -16.656 -0.186 1 95 151 GLN B CA 1
ATOM 3742 C C . GLN B 1 151 ? -11.094 -15.766 -1.399 1 95 151 GLN B C 1
ATOM 3744 O O . GLN B 1 151 ? -10.32 -16.141 -2.285 1 95 151 GLN B O 1
ATOM 3749 N N . PRO B 1 152 ? -11.695 -14.57 -1.427 1 95 152 PRO B N 1
ATOM 3750 C CA . PRO B 1 152 ? -11.508 -13.688 -2.582 1 95 152 PRO B CA 1
ATOM 3751 C C . PRO B 1 152 ? -10.039 -13.352 -2.834 1 95 152 PRO B C 1
ATOM 3753 O O . PRO B 1 152 ? -9.336 -12.93 -1.914 1 95 152 PRO B O 1
ATOM 3756 N N . THR B 1 153 ? -9.617 -13.57 -4.062 1 96 153 THR B N 1
ATOM 3757 C CA . THR B 1 153 ? -8.234 -13.359 -4.477 1 96 153 THR B CA 1
ATOM 3758 C C . THR B 1 153 ? -8.172 -12.789 -5.887 1 96 153 THR B C 1
ATOM 3760 O O . THR B 1 153 ? -8.781 -13.328 -6.812 1 96 153 THR B O 1
ATOM 3763 N N . ALA B 1 154 ? -7.531 -11.625 -6.016 1 96.69 154 ALA B N 1
ATOM 3764 C CA . ALA B 1 154 ? -7.332 -11.023 -7.332 1 96.69 154 ALA B CA 1
ATOM 3765 C C . ALA B 1 154 ? -5.848 -10.977 -7.691 1 96.69 154 ALA B C 1
ATOM 3767 O O . ALA B 1 154 ? -5.023 -10.523 -6.891 1 96.69 154 ALA B O 1
ATOM 3768 N N . ILE B 1 155 ? -5.5 -11.5 -8.859 1 97 155 ILE B N 1
ATOM 3769 C CA . ILE B 1 155 ? -4.102 -11.477 -9.266 1 97 155 ILE B CA 1
ATOM 3770 C C . ILE B 1 155 ? -4 -11.188 -10.766 1 97 155 ILE B C 1
ATOM 3772 O O . ILE B 1 155 ? -5.02 -11.086 -11.453 1 97 155 ILE B O 1
ATOM 3776 N N . MET B 1 156 ? -2.799 -10.945 -11.211 1 98.12 156 MET B N 1
ATOM 3777 C CA . MET B 1 156 ? -2.529 -10.656 -12.609 1 98.12 156 MET B CA 1
ATOM 3778 C C . MET B 1 156 ? -2.053 -11.906 -13.344 1 98.12 156 MET B C 1
ATOM 3780 O O . MET B 1 156 ? -1.349 -12.734 -12.773 1 98.12 156 MET B O 1
ATOM 3784 N N . ILE B 1 157 ? -2.412 -12.023 -14.539 1 98.56 157 ILE B N 1
ATOM 3785 C CA . ILE B 1 157 ? -1.738 -12.922 -15.469 1 98.56 157 ILE B CA 1
ATOM 3786 C C . ILE B 1 157 ? -1.07 -12.117 -16.578 1 98.56 157 ILE B C 1
ATOM 3788 O O . ILE B 1 157 ? -1.717 -11.297 -17.234 1 98.56 157 ILE B O 1
ATOM 3792 N N . ALA B 1 158 ? 0.206 -12.266 -16.75 1 98.62 158 ALA B N 1
ATOM 3793 C CA . ALA B 1 158 ? 0.996 -11.562 -17.75 1 98.62 158 ALA B CA 1
ATOM 3794 C C . ALA B 1 158 ? 1.381 -12.492 -18.891 1 98.62 158 ALA B C 1
ATOM 3796 O O . ALA B 1 158 ? 1.893 -13.586 -18.672 1 98.62 158 ALA B O 1
ATOM 3797 N N . SER B 1 159 ? 1.087 -12.086 -20.125 1 98.38 159 SER B N 1
ATOM 3798 C CA . SER B 1 159 ? 1.433 -12.844 -21.312 1 98.38 159 SER B CA 1
ATOM 3799 C C . SER B 1 159 ? 2.025 -11.945 -22.391 1 98.38 159 SER B C 1
ATOM 3801 O O . SER B 1 159 ? 2.09 -10.727 -22.219 1 98.38 159 SER B O 1
ATOM 3803 N N . GLU B 1 160 ? 2.463 -12.594 -23.438 1 96.31 160 GLU B N 1
ATOM 3804 C CA . GLU B 1 160 ? 3.082 -11.867 -24.531 1 96.31 160 GLU B CA 1
ATOM 3805 C C . GLU B 1 160 ? 2.049 -11.055 -25.312 1 96.31 160 GLU B C 1
ATOM 3807 O O . GLU B 1 160 ? 2.363 -9.992 -25.844 1 96.31 160 GLU B O 1
ATOM 3812 N N . THR B 1 161 ? 0.86 -11.547 -25.422 1 97.94 161 THR B N 1
ATOM 3813 C CA . THR B 1 161 ? -0.229 -10.82 -26.062 1 97.94 161 THR B CA 1
ATOM 3814 C C . THR B 1 161 ? -1.415 -10.672 -25.109 1 97.94 161 THR B C 1
ATOM 3816 O O . THR B 1 161 ? -1.64 -11.523 -24.25 1 97.94 161 THR B O 1
ATOM 3819 N N . ILE B 1 162 ? -2.113 -9.602 -25.312 1 98.38 162 ILE B N 1
ATOM 3820 C CA . ILE B 1 162 ? -3.258 -9.328 -24.453 1 98.38 162 ILE B CA 1
ATOM 3821 C C . ILE B 1 162 ? -4.352 -10.367 -24.703 1 98.38 162 ILE B C 1
ATOM 3823 O O . ILE B 1 162 ? -5.074 -10.75 -23.781 1 98.38 162 ILE B O 1
ATOM 3827 N N . GLU B 1 163 ? -4.445 -10.836 -25.906 1 98.31 163 GLU B N 1
ATOM 3828 C CA . GLU B 1 163 ? -5.438 -11.852 -26.266 1 98.31 163 GLU B CA 1
ATOM 3829 C C . GLU B 1 163 ? -5.199 -13.148 -25.5 1 98.31 163 GLU B C 1
ATOM 3831 O O . GLU B 1 163 ? -6.141 -13.734 -24.953 1 98.31 163 GLU B O 1
ATOM 3836 N N . LYS B 1 164 ? -3.979 -13.539 -25.453 1 98.19 164 LYS B N 1
ATOM 3837 C CA . LYS B 1 164 ? -3.648 -14.758 -24.719 1 98.19 164 LYS B CA 1
ATOM 3838 C C . LYS B 1 164 ? -3.9 -14.578 -23.219 1 98.19 164 LYS B C 1
ATOM 3840 O O . LYS B 1 164 ? -4.43 -15.469 -22.562 1 98.19 164 LYS B O 1
ATOM 3845 N N . ALA B 1 165 ? -3.479 -13.453 -22.703 1 98.56 165 ALA B N 1
ATOM 3846 C CA . ALA B 1 165 ? -3.723 -13.164 -21.297 1 98.56 165 ALA B CA 1
ATOM 3847 C C . ALA B 1 165 ? -5.211 -13.258 -20.969 1 98.56 165 ALA B C 1
ATOM 3849 O O . ALA B 1 165 ? -5.598 -13.859 -19.953 1 98.56 165 ALA B O 1
ATOM 3850 N N . LYS B 1 166 ? -6.02 -12.688 -21.828 1 98.19 166 LYS B N 1
ATOM 3851 C CA . LYS B 1 166 ? -7.465 -12.703 -21.625 1 98.19 166 LYS B CA 1
ATOM 3852 C C . LYS B 1 166 ? -8.016 -14.125 -21.703 1 98.19 166 LYS B C 1
ATOM 3854 O O . LYS B 1 166 ? -8.906 -14.492 -20.922 1 98.19 166 LYS B O 1
ATOM 3859 N N . GLU B 1 167 ? -7.551 -14.844 -22.641 1 97.81 167 GLU B N 1
ATOM 3860 C CA . GLU B 1 167 ? -7.961 -16.234 -22.75 1 97.81 167 GLU B CA 1
ATOM 3861 C C . GLU B 1 167 ? -7.684 -17 -21.453 1 97.81 167 GLU B C 1
ATOM 3863 O O . GLU B 1 167 ? -8.547 -17.75 -20.969 1 97.81 167 GLU B O 1
ATOM 3868 N N . LEU B 1 168 ? -6.531 -16.781 -20.953 1 98.19 168 LEU B N 1
ATOM 3869 C CA . LEU B 1 168 ? -6.141 -17.484 -19.734 1 98.19 168 LEU B CA 1
ATOM 3870 C C . LEU B 1 168 ? -6.941 -17 -18.547 1 98.19 168 LEU B C 1
ATOM 3872 O O . LEU B 1 168 ? -7.238 -17.766 -17.625 1 98.19 168 LEU B O 1
ATOM 3876 N N . CYS B 1 169 ? -7.273 -15.727 -18.531 1 97.56 169 CYS B N 1
ATOM 3877 C CA . CYS B 1 169 ? -8.148 -15.219 -17.484 1 97.56 169 CYS B CA 1
ATOM 3878 C C . CYS B 1 169 ? -9.445 -16.016 -17.406 1 97.56 169 CYS B C 1
ATOM 3880 O O . CYS B 1 169 ? -9.922 -16.344 -16.328 1 97.56 169 CYS B O 1
ATOM 3882 N N . ASN B 1 170 ? -9.953 -16.344 -18.547 1 97.31 170 ASN B N 1
ATOM 3883 C CA . ASN B 1 170 ? -11.203 -17.094 -18.594 1 97.31 170 ASN B CA 1
ATOM 3884 C C . ASN B 1 170 ? -11.039 -18.5 -18.031 1 97.31 170 ASN B C 1
ATOM 3886 O O . ASN B 1 170 ? -11.984 -19.062 -17.484 1 97.31 170 ASN B O 1
ATOM 3890 N N . VAL B 1 171 ? -9.891 -19 -18.109 1 98.12 171 VAL B N 1
ATOM 3891 C CA . VAL B 1 171 ? -9.602 -20.344 -17.625 1 98.12 171 VAL B CA 1
ATOM 3892 C C . VAL B 1 171 ? -9.555 -20.344 -16.094 1 98.12 171 VAL B C 1
ATOM 3894 O O . VAL B 1 171 ? -10.016 -21.297 -15.461 1 98.12 171 VAL B O 1
ATOM 3897 N N . PHE B 1 172 ? -9.102 -19.281 -15.477 1 98 172 PHE B N 1
ATOM 3898 C CA . PHE B 1 172 ? -8.797 -19.266 -14.047 1 98 172 PHE B CA 1
ATOM 3899 C C . PHE B 1 172 ? -9.938 -18.625 -13.258 1 98 172 PHE B C 1
ATOM 3901 O O . PHE B 1 172 ? -10.203 -19.016 -12.117 1 98 172 PHE B O 1
ATOM 3908 N N . SER B 1 173 ? -10.609 -17.656 -13.844 1 97.06 173 SER B N 1
ATOM 3909 C CA . SER B 1 173 ? -11.523 -16.812 -13.078 1 97.06 173 SER B CA 1
ATOM 3910 C C . SER B 1 173 ? -12.766 -17.578 -12.656 1 97.06 173 SER B C 1
ATOM 3912 O O . SER B 1 173 ? -13.297 -18.391 -13.422 1 97.06 173 SER B O 1
ATOM 3914 N N . ASN B 1 174 ? -13.227 -17.344 -11.508 1 96.5 174 ASN B N 1
ATOM 3915 C CA . ASN B 1 174 ? -14.477 -17.875 -10.977 1 96.5 174 ASN B CA 1
ATOM 3916 C C . ASN B 1 174 ? -15.023 -17 -9.852 1 96.5 174 ASN B C 1
ATOM 3918 O O . ASN B 1 174 ? -14.859 -15.789 -9.867 1 96.5 174 ASN B O 1
ATOM 3922 N N . GLU B 1 175 ? -15.711 -17.562 -8.883 1 94.44 175 GLU B N 1
ATOM 3923 C CA . GLU B 1 175 ? -16.453 -16.781 -7.898 1 94.44 175 GLU B CA 1
ATOM 3924 C C . GLU B 1 175 ? -15.523 -16.203 -6.836 1 94.44 175 GLU B C 1
ATOM 3926 O O . GLU B 1 175 ? -15.891 -15.266 -6.129 1 94.44 175 GLU B O 1
ATOM 3931 N N . TYR B 1 176 ? -14.273 -16.797 -6.699 1 95.19 176 TYR B N 1
ATOM 3932 C CA . TYR B 1 176 ? -13.43 -16.328 -5.605 1 95.19 176 TYR B CA 1
ATOM 3933 C C . TYR B 1 176 ? -12.023 -16 -6.102 1 95.19 176 TYR B C 1
ATOM 3935 O O . TYR B 1 176 ? -11.211 -15.445 -5.363 1 95.19 176 TYR B O 1
ATOM 3943 N N . PHE B 1 177 ? -11.75 -16.344 -7.305 1 97.06 177 PHE B N 1
ATOM 3944 C CA . PHE B 1 177 ? -10.438 -16.125 -7.906 1 97.06 177 PHE B CA 1
ATOM 3945 C C . PHE B 1 177 ? -10.555 -15.258 -9.148 1 97.06 177 PHE B C 1
ATOM 3947 O O . PHE B 1 177 ? -10.961 -15.734 -10.211 1 97.06 177 PHE B O 1
ATOM 3954 N N . TYR B 1 178 ? -10.125 -13.977 -9.031 1 96.75 178 TYR B N 1
ATOM 3955 C CA . TYR B 1 178 ? -10.297 -12.977 -10.078 1 96.75 178 TYR B CA 1
ATOM 3956 C C . TYR B 1 178 ? -8.984 -12.719 -10.812 1 96.75 178 TYR B C 1
ATOM 3958 O O . TYR B 1 178 ? -8.008 -12.289 -10.203 1 96.75 178 TYR B O 1
ATOM 3966 N N . MET B 1 179 ? -9 -13.023 -12.078 1 97 179 MET B N 1
ATOM 3967 C CA . MET B 1 179 ? -7.793 -12.844 -12.875 1 97 179 MET B CA 1
ATOM 3968 C C . MET B 1 179 ? -7.898 -11.602 -13.75 1 97 179 MET B C 1
ATOM 3970 O O . MET B 1 179 ? -8.945 -11.336 -14.344 1 97 179 MET B O 1
ATOM 3974 N N . TYR B 1 180 ? -6.84 -10.852 -13.836 1 97.81 180 TYR B N 1
ATOM 3975 C CA . TYR B 1 180 ? -6.758 -9.664 -14.68 1 97.81 180 TYR B CA 1
ATOM 3976 C C . TYR B 1 180 ? -5.57 -9.75 -15.633 1 97.81 180 TYR B C 1
ATOM 3978 O O . TYR B 1 180 ? -4.473 -10.148 -15.227 1 97.81 180 TYR B O 1
ATOM 3986 N N . PRO B 1 181 ? -5.77 -9.383 -16.906 1 97.94 181 PRO B N 1
ATOM 3987 C CA . PRO B 1 181 ? -4.746 -9.594 -17.922 1 97.94 181 PRO B CA 1
ATOM 3988 C C . PRO B 1 181 ? -3.787 -8.414 -18.062 1 97.94 181 PRO B C 1
ATOM 3990 O O . PRO B 1 181 ? -4.184 -7.266 -17.828 1 97.94 181 PRO B O 1
ATOM 3993 N N . THR B 1 182 ? -2.545 -8.664 -18.375 1 98.44 182 THR B N 1
ATOM 3994 C CA . THR B 1 182 ? -1.561 -7.641 -18.719 1 98.44 182 THR B CA 1
ATOM 3995 C C . THR B 1 182 ? -0.516 -8.203 -19.688 1 98.44 182 THR B C 1
ATOM 3997 O O . THR B 1 182 ? -0.407 -9.422 -19.859 1 98.44 182 THR B O 1
ATOM 4000 N N . THR B 1 183 ? 0.136 -7.348 -20.406 1 98.56 183 THR B N 1
ATOM 4001 C CA . THR B 1 183 ? 1.243 -7.758 -21.266 1 98.56 183 THR B CA 1
ATOM 4002 C C . THR B 1 183 ? 2.58 -7.34 -20.656 1 98.56 183 THR B C 1
ATOM 4004 O O . THR B 1 183 ? 3.635 -7.562 -21.25 1 98.56 183 THR B O 1
ATOM 4007 N N . ASP B 1 184 ? 2.523 -6.707 -19.453 1 98.5 184 ASP B N 1
ATOM 4008 C CA . ASP B 1 184 ? 3.729 -6.156 -18.844 1 98.5 184 ASP B CA 1
ATOM 4009 C C . ASP B 1 184 ? 4.426 -7.191 -17.969 1 98.5 184 ASP B C 1
ATOM 4011 O O . ASP B 1 184 ? 4.527 -7.012 -16.75 1 98.5 184 ASP B O 1
ATOM 4015 N N . ILE B 1 185 ? 5.047 -8.156 -18.547 1 98.38 185 ILE B N 1
ATOM 4016 C CA . ILE B 1 185 ? 5.719 -9.242 -17.844 1 98.38 185 ILE B CA 1
ATOM 4017 C C . ILE B 1 185 ? 6.867 -8.68 -17 1 98.38 185 ILE B C 1
ATOM 4019 O O . ILE B 1 185 ? 7.035 -9.047 -15.844 1 98.38 185 ILE B O 1
ATOM 4023 N N . ALA B 1 186 ? 7.598 -7.801 -17.562 1 98.31 186 ALA B N 1
ATOM 4024 C CA . ALA B 1 186 ? 8.766 -7.238 -16.891 1 98.31 186 ALA B CA 1
ATOM 4025 C C . ALA B 1 186 ? 8.367 -6.559 -15.578 1 98.31 186 ALA B C 1
ATOM 4027 O O . ALA B 1 186 ? 8.977 -6.805 -14.531 1 98.31 186 ALA B O 1
ATOM 4028 N N . GLY B 1 187 ? 7.34 -5.652 -15.648 1 98.38 187 GLY B N 1
ATOM 4029 C CA . GLY B 1 187 ? 6.883 -4.961 -14.453 1 98.38 187 GLY B CA 1
ATOM 4030 C C . GLY B 1 187 ? 6.387 -5.902 -13.375 1 98.38 187 GLY B C 1
ATOM 4031 O O . GLY B 1 187 ? 6.727 -5.742 -12.195 1 98.38 187 GLY B O 1
ATOM 4032 N N . CYS B 1 188 ? 5.629 -6.883 -13.781 1 98.56 188 CYS B N 1
ATOM 4033 C CA . CYS B 1 188 ? 5.082 -7.852 -12.836 1 98.56 188 CYS B CA 1
ATOM 4034 C C . CYS B 1 188 ? 6.195 -8.664 -12.188 1 98.56 188 CYS B C 1
ATOM 4036 O O . CYS B 1 188 ? 6.191 -8.867 -10.969 1 98.56 188 CYS B O 1
ATOM 4038 N N . GLU B 1 189 ? 7.082 -9.094 -12.992 1 98.19 189 GLU B N 1
ATOM 4039 C CA . GLU B 1 189 ? 8.164 -9.953 -12.523 1 98.19 189 GLU B CA 1
ATOM 4040 C C . GLU B 1 189 ? 9.086 -9.219 -11.57 1 98.19 189 GLU B C 1
ATOM 4042 O O . GLU B 1 189 ? 9.445 -9.742 -10.516 1 98.19 189 GLU B O 1
ATOM 4047 N N . ILE B 1 190 ? 9.484 -8.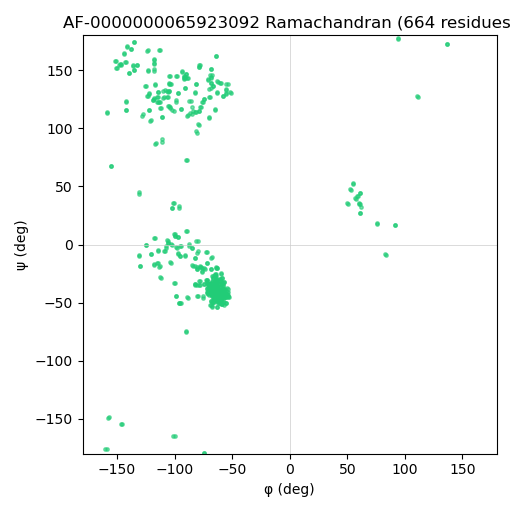016 -11.922 1 98.12 190 ILE B N 1
ATOM 4048 C CA . ILE B 1 190 ? 10.344 -7.191 -11.078 1 98.12 190 ILE B CA 1
ATOM 4049 C C . ILE B 1 190 ? 9.664 -6.934 -9.734 1 98.12 190 ILE B C 1
ATOM 4051 O O . ILE B 1 190 ? 10.289 -7.078 -8.68 1 98.12 190 ILE B O 1
ATOM 4055 N N . SER B 1 191 ? 8.43 -6.57 -9.781 1 97.94 191 SER B N 1
ATOM 4056 C CA . SER B 1 191 ? 7.684 -6.285 -8.562 1 97.94 191 SER B CA 1
ATOM 4057 C C . SER B 1 191 ? 7.594 -7.516 -7.664 1 97.94 191 SER B C 1
ATOM 4059 O O . SER B 1 191 ? 7.832 -7.43 -6.461 1 97.94 191 SER B O 1
ATOM 4061 N N . ALA B 1 192 ? 7.289 -8.617 -8.273 1 97.06 192 ALA B N 1
ATOM 4062 C CA . ALA B 1 192 ? 7.098 -9.859 -7.527 1 97.06 192 ALA B CA 1
ATOM 4063 C C . ALA B 1 192 ? 8.398 -10.312 -6.871 1 97.06 192 ALA B C 1
ATOM 4065 O O . ALA B 1 192 ? 8.383 -10.891 -5.781 1 97.06 192 ALA B O 1
ATOM 4066 N N . ALA B 1 193 ? 9.469 -10.055 -7.492 1 96.94 193 ALA B N 1
ATOM 4067 C CA . ALA B 1 193 ? 10.766 -10.5 -6.98 1 96.94 193 ALA B CA 1
ATOM 4068 C C . ALA B 1 193 ? 11.266 -9.57 -5.883 1 96.94 193 ALA B C 1
ATOM 4070 O O . ALA B 1 193 ? 11.664 -10.023 -4.809 1 96.94 193 ALA B O 1
ATOM 4071 N N . LEU B 1 194 ? 11.156 -8.273 -6.102 1 98 194 LEU B N 1
ATOM 4072 C CA . LEU B 1 194 ? 11.836 -7.301 -5.254 1 98 194 LEU B CA 1
ATOM 4073 C C . LEU B 1 194 ? 11.055 -7.066 -3.963 1 98 194 LEU B C 1
ATOM 4075 O O . LEU B 1 194 ? 11.625 -6.625 -2.961 1 98 194 LEU B O 1
ATOM 4079 N N . LYS B 1 195 ? 9.789 -7.387 -4.004 1 97.75 195 LYS B N 1
ATOM 4080 C CA . LYS B 1 195 ? 8.953 -7.148 -2.828 1 97.75 195 LYS B CA 1
ATOM 4081 C C . LYS B 1 195 ? 9.484 -7.902 -1.612 1 97.75 195 LYS B C 1
ATOM 4083 O O . LYS B 1 195 ? 9.312 -7.461 -0.476 1 97.75 195 LYS B O 1
ATOM 4088 N N . ASN B 1 196 ? 10.156 -9.047 -1.85 1 96 196 ASN B N 1
ATOM 4089 C CA . ASN B 1 196 ? 10.656 -9.883 -0.767 1 96 196 ASN B CA 1
ATOM 4090 C C . ASN B 1 196 ? 11.758 -9.18 0.028 1 96 196 ASN B C 1
ATOM 4092 O O . ASN B 1 196 ? 11.828 -9.32 1.25 1 96 196 ASN B O 1
ATOM 4096 N N . ALA B 1 197 ? 12.562 -8.438 -0.656 1 97.5 197 ALA B N 1
ATOM 4097 C CA . ALA B 1 197 ? 13.594 -7.664 0.03 1 97.5 197 ALA B CA 1
ATOM 4098 C C . ALA B 1 197 ? 12.984 -6.527 0.842 1 97.5 197 ALA B C 1
ATOM 4100 O O . ALA B 1 197 ? 13.453 -6.219 1.94 1 97.5 197 ALA B O 1
ATOM 4101 N N . ILE B 1 198 ? 11.977 -5.914 0.316 1 97.81 198 ILE B N 1
ATOM 4102 C CA . ILE B 1 198 ? 11.305 -4.82 1.009 1 97.81 198 ILE B CA 1
ATOM 4103 C C . ILE B 1 198 ? 10.664 -5.34 2.297 1 97.81 198 ILE B C 1
ATOM 4105 O O . ILE B 1 198 ? 10.672 -4.656 3.322 1 97.81 198 ILE B O 1
ATOM 4109 N N . ALA B 1 199 ? 10.18 -6.582 2.225 1 97.69 199 ALA B N 1
ATOM 4110 C CA . ALA B 1 199 ? 9.57 -7.203 3.396 1 97.69 199 ALA B CA 1
ATOM 4111 C C . ALA B 1 199 ? 10.586 -7.371 4.52 1 97.69 199 ALA B C 1
ATOM 4113 O O . ALA B 1 199 ? 10.242 -7.262 5.699 1 97.69 199 ALA B O 1
ATOM 4114 N N . ILE B 1 200 ? 11.805 -7.648 4.184 1 97.38 200 ILE B N 1
ATOM 4115 C CA . ILE B 1 200 ? 12.859 -7.723 5.191 1 97.38 200 ILE B CA 1
ATOM 4116 C C . ILE B 1 200 ? 13 -6.371 5.887 1 97.38 200 ILE B C 1
ATOM 4118 O O . ILE B 1 200 ? 13.094 -6.301 7.113 1 97.38 200 ILE B O 1
ATOM 4122 N N . GLY B 1 201 ? 13.008 -5.316 5.07 1 97.56 201 GLY B N 1
ATOM 4123 C CA . GLY B 1 201 ? 13.047 -3.979 5.637 1 97.56 201 GLY B CA 1
ATOM 4124 C C . GLY B 1 201 ? 11.875 -3.693 6.562 1 97.56 201 GLY B C 1
ATOM 4125 O O . GLY B 1 201 ? 12.047 -3.057 7.605 1 97.56 201 GLY B O 1
ATOM 4126 N N . GLY B 1 202 ? 10.719 -4.121 6.172 1 96.81 202 GLY B N 1
ATOM 4127 C CA . GLY B 1 202 ? 9.555 -3.979 7.039 1 96.81 202 GLY B CA 1
ATOM 4128 C C . GLY B 1 202 ? 9.734 -4.637 8.391 1 96.81 202 GLY B C 1
ATOM 4129 O O . GLY B 1 202 ? 9.406 -4.051 9.422 1 96.81 202 GLY B O 1
ATOM 4130 N N . GLY B 1 203 ? 10.25 -5.863 8.398 1 96.75 203 GLY B N 1
ATOM 4131 C CA . GLY B 1 203 ? 10.531 -6.566 9.633 1 96.75 203 GLY B CA 1
ATOM 4132 C C . GLY B 1 203 ? 11.539 -5.844 10.516 1 96.75 203 GLY B C 1
ATOM 4133 O O . GLY B 1 203 ? 11.375 -5.801 11.734 1 96.75 203 GLY B O 1
ATOM 4134 N N . ILE B 1 204 ? 12.531 -5.277 9.898 1 97.25 204 ILE B N 1
ATOM 4135 C CA . ILE B 1 204 ? 13.547 -4.527 10.625 1 97.25 204 ILE B CA 1
ATOM 4136 C C . ILE B 1 204 ? 12.906 -3.322 11.312 1 97.25 204 ILE B C 1
ATOM 4138 O O . ILE B 1 204 ? 13.117 -3.1 12.508 1 97.25 204 ILE B O 1
ATOM 4142 N N . LEU B 1 205 ? 12.117 -2.57 10.602 1 96.12 205 LEU B N 1
ATOM 4143 C CA . LEU B 1 205 ? 11.469 -1.396 11.164 1 96.12 205 LEU B CA 1
ATOM 4144 C C . LEU B 1 205 ? 10.547 -1.788 12.32 1 96.12 205 LEU B C 1
ATOM 4146 O O . LEU B 1 205 ? 10.516 -1.114 13.352 1 96.12 205 LEU B O 1
ATOM 4150 N N . LYS B 1 206 ? 9.859 -2.848 12.109 1 94.75 206 LYS B N 1
ATOM 4151 C CA . LYS B 1 206 ? 8.945 -3.316 13.148 1 94.75 206 LYS B CA 1
ATOM 4152 C C . LYS B 1 206 ? 9.695 -3.664 14.43 1 94.75 206 LYS B C 1
ATOM 4154 O O . LYS B 1 206 ? 9.273 -3.295 15.531 1 94.75 206 LYS B O 1
ATOM 4159 N N . ALA B 1 207 ? 10.734 -4.367 14.289 1 96.12 207 ALA B N 1
ATOM 4160 C CA . ALA B 1 207 ? 11.508 -4.816 15.445 1 96.12 207 ALA B CA 1
ATOM 4161 C C . ALA B 1 207 ? 12.109 -3.637 16.203 1 96.12 207 ALA B C 1
ATOM 4163 O O . ALA B 1 207 ? 12.305 -3.699 17.422 1 96.12 207 ALA B O 1
ATOM 4164 N N . TYR B 1 208 ? 12.367 -2.521 15.523 1 95.88 208 TYR B N 1
ATOM 4165 C CA . TYR B 1 208 ? 12.891 -1.312 16.156 1 95.88 208 TYR B CA 1
ATOM 4166 C C . TYR B 1 208 ? 11.75 -0.442 16.672 1 95.88 208 TYR B C 1
ATOM 4168 O O . TYR B 1 208 ? 11.984 0.68 17.141 1 95.88 208 TYR B O 1
ATOM 4176 N N . ASN B 1 209 ? 10.531 -0.854 16.5 1 93.81 209 ASN B N 1
ATOM 4177 C CA . ASN B 1 209 ? 9.359 -0.096 16.906 1 93.81 209 ASN B CA 1
ATOM 4178 C C . ASN B 1 209 ? 9.328 1.289 16.266 1 93.81 209 ASN B C 1
ATOM 4180 O O . ASN B 1 209 ? 9.102 2.289 16.953 1 93.81 209 ASN B O 1
ATOM 4184 N N . ALA B 1 210 ? 9.703 1.408 14.984 1 92 210 ALA B N 1
ATOM 4185 C CA . ALA B 1 210 ? 9.797 2.68 14.266 1 92 210 ALA B CA 1
ATOM 4186 C C . ALA B 1 210 ? 8.414 3.289 14.055 1 92 210 ALA B C 1
ATOM 4188 O O . ALA B 1 210 ? 8.297 4.48 13.758 1 92 210 ALA B O 1
ATOM 4189 N N . GLY B 1 211 ? 7.305 2.57 14.297 1 90.62 211 GLY B N 1
ATOM 4190 C CA . GLY B 1 211 ? 5.953 3.09 14.203 1 90.62 211 GLY B CA 1
ATOM 4191 C C . GLY B 1 211 ? 5.312 2.836 12.852 1 90.62 211 GLY B C 1
ATOM 4192 O O . GLY B 1 211 ? 5.965 2.33 11.938 1 90.62 211 GLY B O 1
ATOM 4193 N N . ASP B 1 212 ? 4.055 3.223 12.664 1 92.94 212 ASP B N 1
ATOM 4194 C CA . ASP B 1 212 ? 3.26 2.984 11.461 1 92.94 212 ASP B CA 1
ATOM 4195 C C . ASP B 1 212 ? 3.635 3.965 10.359 1 92.94 212 ASP B C 1
ATOM 4197 O O . ASP B 1 212 ? 3.582 3.623 9.172 1 92.94 212 ASP B O 1
ATOM 4201 N N . ASN B 1 213 ? 4.047 5.215 10.734 1 94.62 213 ASN B N 1
ATOM 4202 C CA . ASN B 1 213 ? 4.48 6.188 9.734 1 94.62 213 ASN B CA 1
ATOM 4203 C C . ASN B 1 213 ? 5.668 5.672 8.93 1 94.62 213 ASN B C 1
ATOM 4205 O O . ASN B 1 213 ? 5.672 5.75 7.699 1 94.62 213 ASN B O 1
ATOM 4209 N N . ALA B 1 214 ? 6.582 5.105 9.672 1 94.56 214 ALA B N 1
ATOM 4210 C CA . ALA B 1 214 ? 7.805 4.613 9.039 1 94.56 214 ALA B CA 1
ATOM 4211 C C . ALA B 1 214 ? 7.508 3.428 8.125 1 94.56 214 ALA B C 1
ATOM 4213 O O . ALA B 1 214 ? 8.078 3.314 7.039 1 94.56 214 ALA B O 1
ATOM 4214 N N . HIS B 1 215 ? 6.664 2.553 8.578 1 94.69 215 HIS B N 1
ATOM 4215 C CA . HIS B 1 215 ? 6.32 1.383 7.777 1 94.69 215 HIS B CA 1
ATOM 4216 C C . HIS B 1 215 ? 5.652 1.787 6.465 1 94.69 215 HIS B C 1
ATOM 4218 O O . HIS B 1 215 ? 6.008 1.279 5.398 1 94.69 215 HIS B O 1
ATOM 4224 N N . ALA B 1 216 ? 4.648 2.693 6.52 1 94.94 216 ALA B N 1
ATOM 4225 C CA . ALA B 1 216 ? 3.98 3.197 5.32 1 94.94 216 ALA B CA 1
ATOM 4226 C C . ALA B 1 216 ? 4.977 3.869 4.379 1 94.94 216 ALA B C 1
ATOM 4228 O O . ALA B 1 216 ? 4.895 3.703 3.158 1 94.94 216 ALA B O 1
ATOM 4229 N N . THR B 1 217 ? 5.891 4.559 4.953 1 94.88 217 THR B N 1
ATOM 4230 C CA . THR B 1 217 ? 6.918 5.25 4.184 1 94.88 217 THR B CA 1
ATOM 4231 C C . THR B 1 217 ? 7.828 4.25 3.477 1 94.88 217 THR B C 1
ATOM 4233 O O . THR B 1 217 ? 8.156 4.422 2.303 1 94.88 217 THR B O 1
ATOM 4236 N N . LEU B 1 218 ? 8.172 3.238 4.18 1 96.12 218 LEU B N 1
ATOM 4237 C CA . LEU B 1 218 ? 9.039 2.217 3.609 1 96.12 218 LEU B CA 1
ATOM 4238 C C . LEU B 1 218 ? 8.391 1.557 2.4 1 96.12 218 LEU B C 1
ATOM 4240 O O . LEU B 1 218 ? 9.031 1.368 1.367 1 96.12 218 LEU B O 1
ATOM 4244 N N . LEU B 1 219 ? 7.141 1.195 2.551 1 96.62 219 LEU B N 1
ATOM 4245 C CA . LEU B 1 219 ? 6.438 0.555 1.445 1 96.62 219 LEU B CA 1
ATOM 4246 C C . LEU B 1 219 ? 6.359 1.483 0.238 1 96.62 219 LEU B C 1
ATOM 4248 O O . LEU B 1 219 ? 6.52 1.042 -0.902 1 96.62 219 LEU B O 1
ATOM 4252 N N . THR B 1 220 ? 6.137 2.74 0.507 1 97.25 220 THR B N 1
ATOM 4253 C CA . THR B 1 220 ? 6.012 3.727 -0.561 1 97.25 220 THR B CA 1
ATOM 4254 C C . THR B 1 220 ? 7.344 3.91 -1.285 1 97.25 220 THR B C 1
ATOM 4256 O O . THR B 1 220 ? 7.398 3.85 -2.516 1 97.25 220 THR B O 1
ATOM 4259 N N . LEU B 1 221 ? 8.406 4.117 -0.516 1 96.69 221 LEU B N 1
ATOM 4260 C CA . LEU B 1 221 ? 9.703 4.312 -1.146 1 96.69 221 LEU B CA 1
ATOM 4261 C C . LEU B 1 221 ? 10.18 3.029 -1.824 1 96.69 221 LEU B C 1
ATOM 4263 O O . LEU B 1 221 ? 10.805 3.078 -2.883 1 96.69 221 LEU B O 1
ATOM 4267 N N . GLY B 1 222 ? 9.906 1.87 -1.163 1 96.69 222 GLY B N 1
ATOM 4268 C CA . GLY B 1 222 ? 10.25 0.596 -1.772 1 96.69 222 GLY B CA 1
ATOM 4269 C C . GLY B 1 222 ? 9.609 0.39 -3.131 1 96.69 222 GLY B C 1
ATOM 4270 O O . GLY B 1 222 ? 10.266 -0.059 -4.074 1 96.69 222 GLY B O 1
ATOM 4271 N N . LEU B 1 223 ? 8.344 0.722 -3.211 1 97.56 223 LEU B N 1
ATOM 4272 C CA . LEU B 1 223 ? 7.621 0.586 -4.473 1 97.56 223 LEU B CA 1
ATOM 4273 C C . LEU B 1 223 ? 8.211 1.503 -5.539 1 97.56 223 LEU B C 1
ATOM 4275 O O . LEU B 1 223 ? 8.281 1.13 -6.711 1 97.56 223 LEU B O 1
ATOM 4279 N N . ASN B 1 224 ? 8.594 2.707 -5.18 1 97.19 224 ASN B N 1
ATOM 4280 C CA . ASN B 1 224 ? 9.211 3.643 -6.113 1 97.19 224 ASN B CA 1
ATOM 4281 C C . ASN B 1 224 ? 10.547 3.117 -6.633 1 97.19 224 ASN B C 1
ATOM 4283 O O . ASN B 1 224 ? 10.836 3.219 -7.828 1 97.19 224 ASN B O 1
ATOM 4287 N N . GLU B 1 225 ? 11.305 2.564 -5.734 1 96.31 225 GLU B N 1
ATOM 4288 C CA . GLU B 1 225 ? 12.578 2.008 -6.172 1 96.31 225 GLU B CA 1
ATOM 4289 C C . GLU B 1 225 ? 12.375 0.785 -7.062 1 96.31 225 GLU B C 1
ATOM 4291 O O . GLU B 1 225 ? 13.133 0.562 -8.008 1 96.31 225 GLU B O 1
ATOM 4296 N N . MET B 1 226 ? 11.375 -0.017 -6.715 1 97 226 MET B N 1
ATOM 4297 C CA . MET B 1 226 ? 11.023 -1.141 -7.578 1 97 226 MET B CA 1
ATOM 4298 C C . MET B 1 226 ? 10.758 -0.67 -9.008 1 97 226 MET B C 1
ATOM 4300 O O . MET B 1 226 ? 11.195 -1.307 -9.961 1 97 226 MET B O 1
ATOM 4304 N N . TYR B 1 227 ? 10.023 0.42 -9.109 1 97.31 227 TYR B N 1
ATOM 4305 C CA . TYR B 1 227 ? 9.703 0.942 -10.43 1 97.31 227 TYR B CA 1
ATOM 4306 C C . TYR B 1 227 ? 10.969 1.353 -11.172 1 97.31 227 TYR B C 1
ATOM 4308 O O . TYR B 1 227 ? 11.07 1.182 -12.391 1 97.31 227 TYR B O 1
ATOM 4316 N N . GLU B 1 228 ? 11.961 1.928 -10.461 1 96.69 228 GLU B N 1
ATOM 4317 C CA . GLU B 1 228 ? 13.219 2.299 -11.102 1 96.69 228 GLU B CA 1
ATOM 4318 C C . GLU B 1 228 ? 13.883 1.089 -11.75 1 96.69 228 GLU B C 1
ATOM 4320 O O . GLU B 1 228 ? 14.438 1.19 -12.852 1 96.69 228 GLU B O 1
ATOM 4325 N N . PHE B 1 229 ? 13.836 -0.048 -11.078 1 97.5 229 PHE B N 1
ATOM 4326 C CA . PHE B 1 229 ? 14.352 -1.281 -11.656 1 97.5 229 PHE B CA 1
ATOM 4327 C C . PHE B 1 229 ? 13.523 -1.711 -12.859 1 97.5 229 PHE B C 1
ATOM 4329 O O . PHE B 1 229 ? 14.07 -2.07 -13.906 1 97.5 229 PHE B O 1
ATOM 4336 N N . GLY B 1 230 ? 12.164 -1.73 -12.656 1 97.62 230 GLY B N 1
ATOM 4337 C CA . GLY B 1 230 ? 11.273 -2.143 -13.727 1 97.62 230 GLY B CA 1
ATOM 4338 C C . GLY B 1 230 ? 11.43 -1.312 -14.984 1 97.62 230 GLY B C 1
ATOM 4339 O O . GLY B 1 230 ? 11.398 -1.849 -16.094 1 97.62 230 GLY B O 1
ATOM 4340 N N . LYS B 1 231 ? 11.617 -0.022 -14.766 1 97.06 231 LYS B N 1
ATOM 4341 C CA . LYS B 1 231 ? 11.742 0.919 -15.875 1 97.06 231 LYS B CA 1
ATOM 4342 C C . LYS B 1 231 ? 12.898 0.53 -16.797 1 97.06 231 LYS B C 1
ATOM 4344 O O . LYS B 1 231 ? 12.789 0.654 -18.016 1 97.06 231 LYS B O 1
ATOM 4349 N N . HIS B 1 232 ? 13.938 0.09 -16.25 1 96.56 232 HIS B N 1
ATOM 4350 C CA . HIS B 1 232 ? 15.094 -0.337 -17.016 1 96.56 232 HIS B CA 1
ATOM 4351 C C . HIS B 1 232 ? 14.742 -1.479 -17.969 1 96.56 232 HIS B C 1
ATOM 4353 O O . HIS B 1 232 ? 15.289 -1.574 -19.062 1 96.56 232 HIS B O 1
ATOM 4359 N N . PHE B 1 233 ? 13.781 -2.322 -17.562 1 97.31 233 PHE B N 1
ATOM 4360 C CA . PHE B 1 233 ? 13.422 -3.5 -18.344 1 97.31 233 PHE B CA 1
ATOM 4361 C C . PHE B 1 233 ? 12.164 -3.242 -19.156 1 97.31 233 PHE B C 1
ATOM 4363 O O . PHE B 1 233 ? 11.555 -4.176 -19.688 1 97.31 233 PHE B O 1
ATOM 4370 N N . GLY B 1 234 ? 11.742 -1.99 -19.156 1 97.56 234 GLY B N 1
ATOM 4371 C CA . GLY B 1 234 ? 10.625 -1.6 -20.016 1 97.56 234 GLY B CA 1
ATOM 4372 C C . GLY B 1 234 ? 9.281 -1.72 -19.328 1 97.56 234 GLY B C 1
ATOM 4373 O O . GLY B 1 234 ? 8.234 -1.696 -19.984 1 97.56 234 GLY B O 1
ATOM 4374 N N . ALA B 1 235 ? 9.266 -1.812 -18.047 1 98.12 235 ALA B N 1
ATOM 4375 C CA . ALA B 1 235 ? 8.031 -1.937 -17.281 1 98.12 235 ALA B CA 1
ATOM 4376 C C . ALA B 1 235 ? 7.207 -0.651 -17.344 1 98.12 235 ALA B C 1
ATOM 4378 O O . ALA B 1 235 ? 7.762 0.437 -17.516 1 98.12 235 ALA B O 1
ATOM 4379 N N . LYS B 1 236 ? 5.91 -0.82 -17.234 1 97.75 236 LYS B N 1
ATOM 4380 C CA . LYS B 1 236 ? 4.984 0.309 -17.188 1 97.75 236 LYS B CA 1
ATOM 4381 C C . LYS B 1 236 ? 4.707 0.736 -15.742 1 97.75 236 LYS B C 1
ATOM 4383 O O . LYS B 1 236 ? 4.59 -0.106 -14.852 1 97.75 236 LYS B O 1
ATOM 4388 N N . LEU B 1 237 ? 4.586 2.037 -15.555 1 97.25 237 LEU B N 1
ATOM 4389 C CA . LEU B 1 237 ? 4.309 2.59 -14.234 1 97.25 237 LEU B CA 1
ATOM 4390 C C . LEU B 1 237 ? 3.018 2.014 -13.664 1 97.25 237 LEU B C 1
ATOM 4392 O O . LEU B 1 237 ? 2.924 1.762 -12.461 1 97.25 237 LEU B O 1
ATOM 4396 N N . GLU B 1 238 ? 2.012 1.754 -14.477 1 97.19 238 GLU B N 1
ATOM 4397 C CA . GLU B 1 238 ? 0.689 1.274 -14.086 1 97.19 238 GLU B CA 1
ATOM 4398 C C . GLU B 1 238 ? 0.778 -0.074 -13.375 1 97.19 238 GLU B C 1
ATOM 4400 O O . GLU B 1 238 ? -0.027 -0.37 -12.492 1 97.19 238 GLU B O 1
ATOM 4405 N N . THR B 1 239 ? 1.784 -0.837 -13.734 1 98 239 THR B N 1
ATOM 4406 C CA . THR B 1 239 ? 1.948 -2.168 -13.156 1 98 239 THR B CA 1
ATOM 4407 C C . THR B 1 239 ? 2.238 -2.082 -11.664 1 98 239 THR B C 1
ATOM 4409 O O . THR B 1 239 ? 1.825 -2.953 -10.891 1 98 239 THR B O 1
ATOM 4412 N N . PHE B 1 240 ? 2.779 -1.03 -11.211 1 97.94 240 PHE B N 1
ATOM 4413 C CA . PHE B 1 240 ? 3.164 -0.87 -9.82 1 97.94 240 PHE B CA 1
ATOM 4414 C C . PHE B 1 240 ? 1.982 -0.395 -8.977 1 97.94 240 PHE B C 1
ATOM 4416 O O . PHE B 1 240 ? 2.061 -0.359 -7.75 1 97.94 240 PHE B O 1
ATOM 4423 N N . LEU B 1 241 ? 0.857 -0.157 -9.688 1 97.19 241 LEU B N 1
ATOM 4424 C CA . LEU B 1 241 ? -0.387 0.182 -9 1 97.19 241 LEU B CA 1
ATOM 4425 C C . LEU B 1 241 ? -1.373 -0.979 -9.062 1 97.19 241 LEU B C 1
ATOM 4427 O O . LEU B 1 241 ? -2.486 -0.881 -8.539 1 97.19 241 LEU B O 1
ATOM 4431 N N . ASN B 1 242 ? -1.02 -2.064 -9.703 1 97.75 242 ASN B N 1
ATOM 4432 C CA . ASN B 1 242 ? -1.967 -3.17 -9.82 1 97.75 242 ASN B CA 1
ATOM 4433 C C . ASN B 1 242 ? -1.651 -4.281 -8.82 1 97.75 242 ASN B C 1
ATOM 4435 O O . ASN B 1 242 ? -0.935 -4.062 -7.844 1 97.75 242 ASN B O 1
ATOM 4439 N N . PHE B 1 243 ? -2.209 -5.441 -9.008 1 97.94 243 PHE B N 1
ATOM 4440 C CA . PHE B 1 243 ? -2.131 -6.512 -8.023 1 97.94 243 PHE B CA 1
ATOM 4441 C C . PHE B 1 243 ? -0.726 -7.098 -7.969 1 97.94 243 PHE B C 1
ATOM 4443 O O . PHE B 1 243 ? -0.261 -7.516 -6.906 1 97.94 243 PHE B O 1
ATOM 4450 N N . ALA B 1 244 ? -0.016 -7.086 -9.07 1 97.88 244 ALA B N 1
ATOM 4451 C CA . ALA B 1 244 ? 1.332 -7.645 -9.133 1 97.88 244 ALA B CA 1
ATOM 4452 C C . ALA B 1 244 ? 2.324 -6.758 -8.383 1 97.88 244 ALA B C 1
ATOM 4454 O O . ALA B 1 244 ? 3.26 -7.258 -7.754 1 97.88 244 ALA B O 1
ATOM 4455 N N . GLY B 1 245 ? 2.139 -5.492 -8.492 1 97.5 245 GLY B N 1
ATOM 4456 C CA . GLY B 1 245 ? 3.043 -4.551 -7.852 1 97.5 245 GLY B CA 1
ATOM 4457 C C . GLY B 1 245 ? 2.621 -4.184 -6.441 1 97.5 245 GLY B C 1
ATOM 4458 O O . GLY B 1 245 ? 3.141 -4.73 -5.469 1 97.5 245 GLY B O 1
ATOM 4459 N N . LEU B 1 246 ? 1.622 -3.398 -6.359 1 97.5 246 LEU B N 1
ATOM 4460 C CA . LEU B 1 246 ? 1.155 -2.836 -5.098 1 97.5 246 LEU B CA 1
ATOM 4461 C C . LEU B 1 246 ? 0.538 -3.916 -4.219 1 97.5 246 LEU B C 1
ATOM 4463 O O . LEU B 1 246 ? 0.912 -4.062 -3.051 1 97.5 246 LEU B O 1
ATOM 4467 N N . GLY B 1 247 ? -0.369 -4.629 -4.773 1 96.81 247 GLY B N 1
ATOM 4468 C CA . GLY B 1 247 ? -1.082 -5.625 -3.988 1 96.81 247 GLY B CA 1
ATOM 4469 C C . GLY B 1 247 ? -0.162 -6.625 -3.314 1 96.81 247 GLY B C 1
ATOM 4470 O O . GLY B 1 247 ? -0.263 -6.852 -2.105 1 96.81 247 GLY B O 1
ATOM 4471 N N . ASP B 1 248 ? 0.697 -7.148 -4.102 1 97 248 ASP B N 1
ATOM 4472 C CA . ASP B 1 248 ? 1.59 -8.18 -3.584 1 97 248 ASP B CA 1
ATOM 4473 C C . ASP B 1 248 ? 2.586 -7.598 -2.586 1 97 248 ASP B C 1
ATOM 4475 O O . ASP B 1 248 ? 2.988 -8.273 -1.635 1 97 248 ASP B O 1
ATOM 4479 N N . LEU B 1 249 ? 2.986 -6.383 -2.803 1 97.5 249 LEU B N 1
ATOM 4480 C CA . LEU B 1 249 ? 3.896 -5.719 -1.874 1 97.5 249 LEU B CA 1
ATOM 4481 C C . LEU B 1 249 ? 3.248 -5.547 -0.505 1 97.5 249 LEU B C 1
ATOM 4483 O O . LEU B 1 249 ? 3.859 -5.859 0.52 1 97.5 249 LEU B O 1
ATOM 4487 N N . ILE B 1 250 ? 2.043 -5.066 -0.515 1 95.94 250 ILE B N 1
ATOM 4488 C CA . ILE B 1 250 ? 1.325 -4.84 0.734 1 95.94 250 ILE B CA 1
ATOM 4489 C C . ILE B 1 250 ? 1.187 -6.152 1.498 1 95.94 250 ILE B C 1
ATOM 4491 O O . ILE B 1 250 ? 1.484 -6.219 2.693 1 95.94 250 ILE B O 1
ATOM 4495 N N . LEU B 1 251 ? 0.811 -7.172 0.833 1 94.06 251 LEU B N 1
ATOM 4496 C CA . LEU B 1 251 ? 0.595 -8.477 1.447 1 94.06 251 LEU B CA 1
ATOM 4497 C C . LEU B 1 251 ? 1.881 -9 2.076 1 94.06 251 LEU B C 1
ATOM 4499 O O . LEU B 1 251 ? 1.873 -9.469 3.217 1 94.06 251 LEU B O 1
ATOM 4503 N N . THR B 1 252 ? 2.961 -8.898 1.399 1 94.62 252 THR B N 1
ATOM 4504 C CA . THR B 1 252 ? 4.207 -9.547 1.791 1 94.62 252 THR B CA 1
ATOM 4505 C C . THR B 1 252 ? 4.941 -8.719 2.842 1 94.62 252 THR B C 1
ATOM 4507 O O . THR B 1 252 ? 5.57 -9.266 3.748 1 94.62 252 THR B O 1
ATOM 4510 N N . ALA B 1 253 ? 4.82 -7.406 2.74 1 94.31 253 ALA B N 1
ATOM 4511 C CA . ALA B 1 253 ? 5.645 -6.539 3.58 1 94.31 253 ALA B CA 1
ATOM 4512 C C . ALA B 1 253 ? 4.875 -6.082 4.816 1 94.31 253 ALA B C 1
ATOM 4514 O O . ALA B 1 253 ? 5.371 -5.27 5.598 1 94.31 253 ALA B O 1
ATOM 4515 N N . SER B 1 254 ? 3.654 -6.605 5.055 1 88.88 254 SER B N 1
ATOM 4516 C CA . SER B 1 254 ? 2.867 -6.18 6.207 1 88.88 254 SER B CA 1
ATOM 4517 C C . SER B 1 254 ? 2.465 -7.371 7.074 1 88.88 254 SER B C 1
ATOM 4519 O O . SER B 1 254 ? 1.818 -7.203 8.109 1 88.88 254 SER B O 1
ATOM 4521 N N . SER B 1 255 ? 2.85 -8.516 6.695 1 83.06 255 SER B N 1
ATOM 4522 C CA . SER B 1 255 ? 2.338 -9.695 7.383 1 83.06 255 SER B CA 1
ATOM 4523 C C . SER B 1 255 ? 3.459 -10.461 8.07 1 83.06 255 SER B C 1
ATOM 4525 O O . SER B 1 255 ? 4.508 -10.711 7.469 1 83.06 255 SER B O 1
ATOM 4527 N N . LYS B 1 256 ? 3.166 -10.906 9.273 1 83.5 256 LYS B N 1
ATOM 4528 C CA . LYS B 1 256 ? 4.109 -11.758 9.992 1 83.5 256 LYS B CA 1
ATOM 4529 C C . LYS B 1 256 ? 4.145 -13.164 9.383 1 83.5 256 LYS B C 1
ATOM 4531 O O . LYS B 1 256 ? 5.059 -13.938 9.664 1 83.5 256 LYS B O 1
ATOM 4536 N N . LYS B 1 257 ? 3.295 -13.422 8.461 1 79.88 257 LYS B N 1
ATOM 4537 C CA . LYS B 1 257 ? 3.295 -14.711 7.77 1 79.88 257 LYS B CA 1
ATOM 4538 C C . LYS B 1 257 ? 4.422 -14.773 6.742 1 79.88 257 LYS B C 1
ATOM 4540 O O . LYS B 1 257 ? 4.805 -15.859 6.301 1 79.88 257 LYS B O 1
ATOM 4545 N N . SER B 1 258 ? 4.859 -13.641 6.406 1 88.81 258 SER B N 1
ATOM 4546 C CA . SER B 1 258 ? 5.965 -13.57 5.457 1 88.81 258 SER B CA 1
ATOM 4547 C C . SER B 1 258 ? 7.285 -13.961 6.121 1 88.81 258 SER B C 1
ATOM 4549 O O . SER B 1 258 ? 7.715 -13.32 7.082 1 88.81 258 SER B O 1
ATOM 4551 N N . ARG B 1 259 ? 7.977 -14.93 5.555 1 89.88 259 ARG B N 1
ATOM 4552 C CA . ARG B 1 259 ? 9.281 -15.359 6.051 1 89.88 259 ARG B CA 1
ATOM 4553 C C . ARG B 1 259 ? 10.305 -14.242 5.93 1 89.88 259 ARG B C 1
ATOM 4555 O O . ARG B 1 259 ? 11.203 -14.125 6.773 1 89.88 259 ARG B O 1
ATOM 4562 N N . ASN B 1 260 ? 10.164 -13.453 4.91 1 94.19 260 ASN B N 1
ATOM 4563 C CA . ASN B 1 260 ? 11.062 -12.312 4.719 1 94.19 260 ASN B CA 1
ATOM 4564 C C . ASN B 1 260 ? 10.914 -11.289 5.836 1 94.19 260 ASN B C 1
ATOM 4566 O O . ASN B 1 260 ? 11.906 -10.789 6.363 1 94.19 260 ASN B O 1
ATOM 4570 N N . PHE B 1 261 ? 9.68 -11.008 6.219 1 94.88 261 PHE B N 1
ATOM 4571 C CA . PHE B 1 261 ? 9.383 -10.062 7.289 1 94.88 261 PHE B CA 1
ATOM 4572 C C . PHE B 1 261 ? 9.953 -10.547 8.617 1 94.88 261 PHE B C 1
ATOM 4574 O O . PHE B 1 261 ? 10.602 -9.781 9.336 1 94.88 261 PHE B O 1
ATOM 4581 N N . ARG B 1 262 ? 9.836 -11.805 8.867 1 94.62 262 ARG B N 1
ATOM 4582 C CA . ARG B 1 262 ? 10.32 -12.398 10.109 1 94.62 262 ARG B CA 1
ATOM 4583 C C . ARG B 1 262 ? 11.844 -12.383 10.164 1 94.62 262 ARG B C 1
ATOM 4585 O O . ARG B 1 262 ? 12.43 -12.234 11.234 1 94.62 262 ARG B O 1
ATOM 4592 N N . LEU B 1 263 ? 12.383 -12.586 9.047 1 95.56 263 LEU B N 1
ATOM 4593 C CA . LEU B 1 263 ? 13.844 -12.5 9.008 1 95.56 263 LEU B CA 1
ATOM 4594 C C . LEU B 1 263 ? 14.312 -11.109 9.43 1 95.56 263 LEU B C 1
ATOM 4596 O O . LEU B 1 263 ? 15.281 -10.984 10.188 1 95.56 263 LEU B O 1
ATOM 4600 N N . GLY B 1 264 ? 13.625 -10.094 8.906 1 96.44 264 GLY B N 1
ATOM 4601 C CA . GLY B 1 264 ? 13.969 -8.742 9.312 1 96.44 264 GLY B CA 1
ATOM 4602 C C . GLY B 1 264 ? 13.914 -8.539 10.82 1 96.44 264 GLY B C 1
ATOM 4603 O O . GLY B 1 264 ? 14.82 -7.945 11.406 1 96.44 264 GLY B O 1
ATOM 4604 N N . GLU B 1 265 ? 12.891 -9.07 11.438 1 96.69 265 GLU B N 1
ATOM 4605 C CA . GLU B 1 265 ? 12.758 -8.977 12.883 1 96.69 265 GLU B CA 1
ATOM 4606 C C . GLU B 1 265 ? 13.906 -9.688 13.594 1 96.69 265 GLU B C 1
ATOM 4608 O O . GLU B 1 265 ? 14.484 -9.148 14.547 1 96.69 265 GLU B O 1
ATOM 4613 N N . ARG B 1 266 ? 14.234 -10.852 13.094 1 95.69 266 ARG B N 1
ATOM 4614 C CA . ARG B 1 266 ? 15.281 -11.672 13.703 1 95.69 266 ARG B CA 1
ATOM 4615 C C . ARG B 1 266 ? 16.641 -10.992 13.578 1 95.69 266 ARG B C 1
ATOM 4617 O O . ARG B 1 266 ? 17.484 -11.102 14.477 1 95.69 266 ARG B O 1
ATOM 4624 N N . ILE B 1 267 ? 16.859 -10.344 12.484 1 96.88 267 ILE B N 1
ATOM 4625 C CA . ILE B 1 267 ? 18.125 -9.648 12.266 1 96.88 267 ILE B CA 1
ATOM 4626 C C . ILE B 1 267 ? 18.328 -8.594 13.344 1 96.88 267 ILE B C 1
ATOM 4628 O O . ILE B 1 267 ? 19.422 -8.438 13.875 1 96.88 267 ILE B O 1
ATOM 4632 N N . VAL B 1 268 ? 17.281 -7.871 13.703 1 97.25 268 VAL B N 1
ATOM 4633 C CA . VAL B 1 268 ? 17.375 -6.84 14.727 1 97.25 268 VAL B CA 1
ATOM 4634 C C . VAL B 1 268 ? 17.562 -7.488 16.094 1 97.25 268 VAL B C 1
ATOM 4636 O O . VAL B 1 268 ? 18.375 -7.027 16.906 1 97.25 268 VAL B O 1
ATOM 4639 N N . GLU B 1 269 ? 16.828 -8.555 16.391 1 96.62 269 GLU B N 1
ATOM 4640 C CA . GLU B 1 269 ? 16.906 -9.258 17.672 1 96.62 269 GLU B CA 1
ATOM 4641 C C . GLU B 1 269 ? 18.328 -9.734 17.953 1 96.62 269 GLU B C 1
ATOM 4643 O O . GLU B 1 269 ? 18.812 -9.641 19.078 1 96.62 269 GLU B O 1
ATOM 4648 N N . LEU B 1 270 ? 18.969 -10.25 16.922 1 95.69 270 LEU B N 1
ATOM 4649 C CA . LEU B 1 270 ? 20.312 -10.812 17.094 1 95.69 270 LEU B CA 1
ATOM 4650 C C . LEU B 1 270 ? 21.375 -9.781 16.75 1 95.69 270 LEU B C 1
ATOM 4652 O O . LEU B 1 270 ? 22.562 -10.008 17.016 1 95.69 270 LEU B O 1
ATOM 4656 N N . ASN B 1 271 ? 20.953 -8.711 16.203 1 95.56 271 ASN B N 1
ATOM 4657 C CA . ASN B 1 271 ? 21.828 -7.641 15.727 1 95.56 271 ASN B CA 1
ATOM 4658 C C . ASN B 1 271 ? 22.938 -8.18 14.828 1 95.56 271 ASN B C 1
ATOM 4660 O O . ASN B 1 271 ? 24.094 -7.734 14.914 1 95.56 271 ASN B O 1
ATOM 4664 N N . ASP B 1 272 ? 22.531 -9.211 14.086 1 94 272 ASP B N 1
ATOM 4665 C CA . ASP B 1 272 ? 23.469 -9.922 13.219 1 94 272 ASP B CA 1
ATOM 4666 C C . ASP B 1 272 ? 22.719 -10.672 12.117 1 94 272 ASP B C 1
ATOM 4668 O O . ASP B 1 272 ? 22.047 -11.664 12.383 1 94 272 ASP B O 1
ATOM 4672 N N . ALA B 1 273 ? 22.953 -10.219 10.914 1 94.44 273 ALA B N 1
ATOM 4673 C CA . ALA B 1 273 ? 22.234 -10.82 9.797 1 94.44 273 ALA B CA 1
ATOM 4674 C C . ALA B 1 273 ? 22.672 -12.258 9.562 1 94.44 273 ALA B C 1
ATOM 4676 O O . ALA B 1 273 ? 21.859 -13.125 9.242 1 94.44 273 ALA B O 1
ATOM 4677 N N . LYS B 1 274 ? 23.938 -12.516 9.656 1 92.88 274 LYS B N 1
ATOM 4678 C CA . LYS B 1 274 ? 24.469 -13.852 9.445 1 92.88 274 LYS B CA 1
ATOM 4679 C C . LYS B 1 274 ? 23.891 -14.844 10.453 1 92.88 274 LYS B C 1
ATOM 4681 O O . LYS B 1 274 ? 23.438 -15.922 10.078 1 92.88 274 LYS B O 1
ATOM 4686 N N . LYS B 1 275 ? 23.922 -14.461 11.703 1 94 275 LYS B N 1
ATOM 4687 C CA . LYS B 1 275 ? 23.375 -15.312 12.75 1 94 275 LYS B CA 1
ATOM 4688 C C . LYS B 1 275 ? 21.875 -15.531 12.547 1 94 275 LYS B C 1
ATOM 4690 O O . LYS B 1 275 ? 21.359 -16.625 12.797 1 94 275 LYS B O 1
ATOM 4695 N N . ALA B 1 276 ? 21.203 -14.453 12.148 1 94.62 276 ALA B N 1
ATOM 4696 C CA . ALA B 1 276 ? 19.766 -14.555 11.898 1 94.62 276 ALA B CA 1
ATOM 4697 C C . ALA B 1 276 ? 19.484 -15.562 10.781 1 94.62 276 ALA B C 1
ATOM 4699 O O . ALA B 1 276 ? 18.562 -16.375 10.906 1 94.62 276 ALA B O 1
ATOM 4700 N N . LEU B 1 277 ? 20.281 -15.523 9.734 1 91.75 277 LEU B N 1
ATOM 4701 C CA . LEU B 1 277 ? 20.078 -16.406 8.594 1 91.75 277 LEU B CA 1
ATOM 4702 C C . LEU B 1 277 ? 20.359 -17.859 8.977 1 91.75 277 LEU B C 1
ATOM 4704 O O . LEU B 1 277 ? 19.656 -18.766 8.516 1 91.75 277 LEU B O 1
ATOM 4708 N N . GLU B 1 278 ? 21.281 -18.062 9.766 1 90.62 278 GLU B N 1
ATOM 4709 C CA . GLU B 1 278 ? 21.641 -19.406 10.227 1 90.62 278 GLU B CA 1
ATOM 4710 C C . GLU B 1 278 ? 20.531 -20 11.094 1 90.62 278 GLU B C 1
ATOM 4712 O O . GLU B 1 278 ? 20.359 -21.219 11.133 1 90.62 278 GLU B O 1
ATOM 4717 N N . SER B 1 279 ? 19.859 -19.141 11.703 1 87.19 279 SER B N 1
ATOM 4718 C CA . SER B 1 279 ? 18.828 -19.594 12.617 1 87.19 279 SER B CA 1
ATOM 4719 C C . SER B 1 279 ? 17.547 -19.969 11.859 1 87.19 279 SER B C 1
ATOM 4721 O O . SER B 1 279 ? 16.672 -20.656 12.406 1 87.19 279 SER B O 1
ATOM 4723 N N . PHE B 1 280 ? 17.453 -19.453 10.609 1 82.69 280 PHE B N 1
ATOM 4724 C CA . PHE B 1 280 ? 16.281 -19.766 9.789 1 82.69 280 PHE B CA 1
ATOM 4725 C C . PHE B 1 280 ? 16.469 -21.094 9.07 1 82.69 280 PHE B C 1
ATOM 4727 O O . PHE B 1 280 ? 17.516 -21.359 8.5 1 82.69 280 PHE B O 1
ATOM 4734 N N . ASN B 1 281 ? 15.68 -22.016 9.305 1 74.38 281 ASN B N 1
ATOM 4735 C CA . ASN B 1 281 ? 15.75 -23.328 8.68 1 74.38 281 ASN B CA 1
ATOM 4736 C C . ASN B 1 281 ? 15.133 -23.312 7.281 1 74.38 281 ASN B C 1
ATOM 4738 O O . ASN B 1 281 ? 15.211 -24.312 6.555 1 74.38 281 ASN B O 1
ATOM 4742 N N . LEU B 1 282 ? 14.531 -22.266 6.906 1 74.12 282 LEU B N 1
ATOM 4743 C CA . LEU B 1 282 ? 13.836 -22.234 5.625 1 74.12 282 LEU B CA 1
ATOM 4744 C C . LEU B 1 282 ? 14.445 -21.188 4.703 1 74.12 282 LEU B C 1
ATOM 4746 O O . LEU B 1 282 ? 15.047 -20.219 5.172 1 74.12 282 LEU B O 1
ATOM 4750 N N . THR B 1 283 ? 14.328 -21.484 3.486 1 76.25 283 THR B N 1
ATOM 4751 C CA . THR B 1 283 ? 14.812 -20.531 2.484 1 76.25 283 THR B CA 1
ATOM 4752 C C . THR B 1 283 ? 14.023 -19.234 2.557 1 76.25 283 THR B C 1
ATOM 4754 O O . THR B 1 283 ? 12.805 -19.234 2.691 1 76.25 283 THR B O 1
ATOM 4757 N N . VAL B 1 284 ? 14.805 -18.078 2.582 1 86.69 284 VAL B N 1
ATOM 4758 C CA . VAL B 1 284 ? 14.227 -16.75 2.551 1 86.69 284 VAL B CA 1
ATOM 4759 C C . VAL B 1 284 ? 14.539 -16.078 1.216 1 86.69 284 VAL B C 1
ATOM 4761 O O . VAL B 1 284 ? 15.68 -15.672 0.974 1 86.69 284 VAL B O 1
ATOM 4764 N N . GLU B 1 285 ? 13.578 -15.891 0.389 1 87.81 285 GLU B N 1
ATOM 4765 C CA . GLU B 1 285 ? 13.734 -15.438 -0.99 1 87.81 285 GLU B CA 1
ATOM 4766 C C . GLU B 1 285 ? 14.32 -14.031 -1.045 1 87.81 285 GLU B C 1
ATOM 4768 O O . GLU B 1 285 ? 15.07 -13.695 -1.966 1 87.81 285 GLU B O 1
ATOM 4773 N N . GLY B 1 286 ? 14.008 -13.242 -0.06 1 92.94 286 GLY B N 1
ATOM 4774 C CA . GLY B 1 286 ? 14.438 -11.852 -0.034 1 92.94 286 GLY B CA 1
ATOM 4775 C C . GLY B 1 286 ? 15.938 -11.688 0.047 1 92.94 286 GLY B C 1
ATOM 4776 O O . GLY B 1 286 ? 16.484 -10.656 -0.358 1 92.94 286 GLY B O 1
ATOM 4777 N N . VAL B 1 287 ? 16.578 -12.695 0.59 1 94.44 287 VAL B N 1
ATOM 4778 C CA . VAL B 1 287 ? 18.031 -12.625 0.751 1 94.44 287 VAL B CA 1
ATOM 4779 C C . VAL B 1 287 ? 18.703 -12.656 -0.618 1 94.44 287 VAL B C 1
ATOM 4781 O O . VAL B 1 287 ? 19.484 -11.766 -0.954 1 94.44 287 VAL B O 1
ATOM 4784 N N . GLU B 1 288 ? 18.375 -13.625 -1.367 1 93.19 288 GLU B N 1
ATOM 4785 C CA . GLU B 1 288 ? 18.953 -13.742 -2.705 1 93.19 288 GLU B CA 1
ATOM 4786 C C . GLU B 1 288 ? 18.5 -12.594 -3.602 1 93.19 288 GLU B C 1
ATOM 4788 O O . GLU B 1 288 ? 19.281 -12.094 -4.418 1 93.19 288 GLU B O 1
ATOM 4793 N N . THR B 1 289 ? 17.312 -12.219 -3.451 1 95.31 289 THR B N 1
ATOM 4794 C CA . THR B 1 289 ? 16.781 -11.133 -4.262 1 95.31 289 THR B CA 1
ATOM 4795 C C . THR B 1 289 ? 17.516 -9.828 -3.99 1 95.31 289 THR B C 1
ATOM 4797 O O . THR B 1 289 ? 17.766 -9.047 -4.91 1 95.31 289 THR B O 1
ATOM 4800 N N . ALA B 1 290 ? 17.844 -9.594 -2.77 1 96.81 290 ALA B N 1
ATOM 4801 C CA . ALA B 1 290 ? 18.594 -8.391 -2.418 1 96.81 290 ALA B CA 1
ATOM 4802 C C . ALA B 1 290 ? 19.953 -8.375 -3.119 1 96.81 290 ALA B C 1
ATOM 4804 O O . ALA B 1 290 ? 20.391 -7.332 -3.605 1 96.81 290 ALA B O 1
ATOM 4805 N N . ARG B 1 291 ? 20.562 -9.523 -3.119 1 97.06 291 ARG B N 1
ATOM 4806 C CA . ARG B 1 291 ? 21.844 -9.633 -3.803 1 97.06 291 ARG B CA 1
ATOM 4807 C C . ARG B 1 291 ? 21.703 -9.352 -5.297 1 97.06 291 ARG B C 1
ATOM 4809 O O . ARG B 1 291 ? 22.453 -8.555 -5.863 1 97.06 291 ARG B O 1
ATOM 4816 N N . ILE B 1 292 ? 20.75 -10.008 -5.918 1 97.06 292 ILE B N 1
ATOM 4817 C CA . ILE B 1 292 ? 20.531 -9.867 -7.352 1 97.06 292 ILE B CA 1
ATOM 4818 C C . ILE B 1 292 ? 20.172 -8.414 -7.68 1 97.06 292 ILE B C 1
ATOM 4820 O O . ILE B 1 292 ? 20.672 -7.855 -8.656 1 97.06 292 ILE B O 1
ATOM 4824 N N . ALA B 1 293 ? 19.328 -7.801 -6.879 1 97.56 293 ALA B N 1
ATOM 4825 C CA . ALA B 1 293 ? 18.953 -6.402 -7.078 1 97.56 293 ALA B CA 1
ATOM 4826 C C . ALA B 1 293 ? 20.172 -5.484 -7.016 1 97.56 293 ALA B C 1
ATOM 4828 O O . ALA B 1 293 ? 20.312 -4.578 -7.836 1 97.56 293 ALA B O 1
ATOM 4829 N N . HIS B 1 294 ? 20.984 -5.73 -6.047 1 97.94 294 HIS B N 1
ATOM 4830 C CA . HIS B 1 294 ? 22.188 -4.922 -5.91 1 97.94 294 HIS B CA 1
ATOM 4831 C C . HIS B 1 294 ? 23.078 -5.043 -7.141 1 97.94 294 HIS B C 1
ATOM 4833 O O . HIS B 1 294 ? 23.547 -4.035 -7.672 1 97.94 294 HIS B O 1
ATOM 4839 N N . GLU B 1 295 ? 23.266 -6.207 -7.562 1 98.12 295 GLU B N 1
ATOM 4840 C CA . GLU B 1 295 ? 24.109 -6.449 -8.727 1 98.12 295 GLU B CA 1
ATOM 4841 C C . GLU B 1 295 ? 23.5 -5.816 -9.984 1 98.12 295 GLU B C 1
ATOM 4843 O O . GLU B 1 295 ? 24.219 -5.23 -10.797 1 98.12 295 GLU B O 1
ATOM 4848 N N . ILE B 1 296 ? 22.219 -5.945 -10.156 1 98 296 ILE B N 1
ATOM 4849 C CA . ILE B 1 296 ? 21.531 -5.32 -11.281 1 98 296 ILE B CA 1
ATOM 4850 C C . ILE B 1 296 ? 21.688 -3.805 -11.203 1 98 296 ILE B C 1
ATOM 4852 O O . ILE B 1 296 ? 22 -3.154 -12.203 1 98 296 ILE B O 1
ATOM 4856 N N . GLY B 1 297 ? 21.438 -3.258 -10 1 97.56 297 GLY B N 1
ATOM 4857 C CA . GLY B 1 297 ? 21.578 -1.825 -9.805 1 97.56 297 GLY B CA 1
ATOM 4858 C C . GLY B 1 297 ? 22.953 -1.31 -10.172 1 97.56 297 GLY B C 1
ATOM 4859 O O . GLY B 1 297 ? 23.078 -0.27 -10.828 1 97.56 297 GLY B O 1
ATOM 4860 N N . VAL B 1 298 ? 23.953 -2.043 -9.789 1 97.44 298 VAL B N 1
ATOM 4861 C CA . VAL B 1 298 ? 25.328 -1.664 -10.07 1 97.44 298 VAL B CA 1
ATOM 4862 C C . VAL B 1 298 ? 25.594 -1.774 -11.57 1 97.44 298 VAL B C 1
ATOM 4864 O O . VAL B 1 298 ? 26.109 -0.838 -12.188 1 97.44 298 VAL B O 1
ATOM 4867 N N . LYS B 1 299 ? 25.203 -2.879 -12.102 1 97.31 299 LYS B N 1
ATOM 4868 C CA . LYS B 1 299 ? 25.469 -3.143 -13.508 1 97.31 299 LYS B CA 1
ATOM 4869 C C . LYS B 1 299 ? 24.828 -2.078 -14.398 1 97.31 299 LYS B C 1
ATOM 4871 O O . LYS B 1 299 ? 25.453 -1.601 -15.352 1 97.31 299 LYS B O 1
ATOM 4876 N N . TYR B 1 300 ? 23.672 -1.723 -14.109 1 97.12 300 TYR B N 1
ATOM 4877 C CA . TYR B 1 300 ? 22.922 -0.852 -15.008 1 97.12 300 TYR B CA 1
ATOM 4878 C C . TYR B 1 300 ? 22.828 0.563 -14.445 1 97.12 300 TYR B C 1
ATOM 4880 O O . TYR B 1 300 ? 22.109 1.403 -14.977 1 97.12 300 TYR B O 1
ATOM 4888 N N . GLN B 1 301 ? 23.469 0.846 -13.297 1 96.81 301 GLN B N 1
ATOM 4889 C CA . GLN B 1 301 ? 23.547 2.16 -12.664 1 96.81 301 GLN B CA 1
ATOM 4890 C C . GLN B 1 301 ? 22.156 2.678 -12.297 1 96.81 301 GLN B C 1
ATOM 4892 O O . GLN B 1 301 ? 21.797 3.814 -12.617 1 96.81 301 GLN B O 1
ATOM 4897 N N . ILE B 1 302 ? 21.406 1.823 -11.758 1 95.69 302 ILE B N 1
ATOM 4898 C CA . ILE B 1 302 ? 20.078 2.189 -11.258 1 95.69 302 ILE B CA 1
ATOM 4899 C C . ILE B 1 302 ? 20.219 2.812 -9.875 1 95.69 302 ILE B C 1
ATOM 4901 O O . ILE B 1 302 ? 20.906 2.277 -9.008 1 95.69 302 ILE B O 1
ATOM 4905 N N . SER B 1 303 ? 19.562 3.99 -9.688 1 90.81 303 SER B N 1
ATOM 4906 C CA . SER B 1 303 ? 19.531 4.617 -8.375 1 90.81 303 SER B CA 1
ATOM 4907 C C . SER B 1 303 ? 18.766 3.76 -7.371 1 90.81 303 SER B C 1
ATOM 4909 O O . SER B 1 303 ? 17.594 3.443 -7.59 1 90.81 303 SER B O 1
ATOM 4911 N N . MET B 1 304 ? 19.469 3.295 -6.375 1 93.5 304 MET B N 1
ATOM 4912 C CA . MET B 1 304 ? 18.828 2.475 -5.352 1 93.5 304 MET B CA 1
ATOM 4913 C C . MET B 1 304 ? 19.391 2.797 -3.971 1 93.5 304 MET B C 1
ATOM 4915 O O . MET B 1 304 ? 20.594 2.674 -3.738 1 93.5 304 MET B O 1
ATOM 4919 N N . ASN B 1 305 ? 18.625 3.281 -3.152 1 94.81 305 ASN B N 1
ATOM 4920 C CA . ASN B 1 305 ? 19.016 3.551 -1.775 1 94.81 305 ASN B CA 1
ATOM 4921 C C . ASN B 1 305 ? 18.609 2.414 -0.84 1 94.81 305 ASN B C 1
ATOM 4923 O O . ASN B 1 305 ? 19.438 1.905 -0.081 1 94.81 305 ASN B O 1
ATOM 4927 N N . PHE B 1 306 ? 17.406 2.049 -0.935 1 97.19 306 PHE B N 1
ATOM 4928 C CA . PHE B 1 306 ? 16.891 1.003 -0.061 1 97.19 306 PHE B CA 1
ATOM 4929 C C . PHE B 1 306 ? 17.609 -0.32 -0.318 1 97.19 306 PHE B C 1
ATOM 4931 O O . PHE B 1 306 ? 18.109 -0.95 0.612 1 97.19 306 PHE B O 1
ATOM 4938 N N . PHE B 1 307 ? 17.641 -0.789 -1.55 1 97.56 307 PHE B N 1
ATOM 4939 C CA . PHE B 1 307 ? 18.188 -2.1 -1.881 1 97.56 307 PHE B CA 1
ATOM 4940 C C . PHE B 1 307 ? 19.672 -2.16 -1.561 1 97.56 307 PHE B C 1
ATOM 4942 O O . PHE B 1 307 ? 20.188 -3.213 -1.179 1 97.56 307 PHE B O 1
ATOM 4949 N N . GLU B 1 308 ? 20.297 -1.033 -1.649 1 97.06 308 GLU B N 1
ATOM 4950 C CA . GLU B 1 308 ? 21.703 -0.979 -1.259 1 97.06 308 GLU B CA 1
ATOM 4951 C C . GLU B 1 308 ? 21.875 -1.197 0.242 1 97.06 308 GLU B C 1
ATOM 4953 O O . GLU B 1 308 ? 22.75 -1.94 0.673 1 97.06 308 GLU B O 1
ATOM 4958 N N . ILE B 1 309 ? 21.047 -0.562 1.013 1 97.44 309 ILE B N 1
ATOM 4959 C CA . ILE B 1 309 ? 21.109 -0.684 2.465 1 97.44 309 ILE B CA 1
ATOM 4960 C C . ILE B 1 309 ? 20.844 -2.131 2.873 1 97.44 309 ILE B C 1
ATOM 4962 O O . ILE B 1 309 ? 21.578 -2.697 3.688 1 97.44 309 ILE B O 1
ATOM 4966 N N . ILE B 1 310 ? 19.828 -2.754 2.299 1 98 310 ILE B N 1
ATOM 4967 C CA . ILE B 1 310 ? 19.469 -4.121 2.645 1 98 310 ILE B CA 1
ATOM 4968 C C . ILE B 1 310 ? 20.594 -5.078 2.25 1 98 310 ILE B C 1
ATOM 4970 O O . ILE B 1 310 ? 20.922 -6.004 2.994 1 98 310 ILE B O 1
ATOM 4974 N N . TYR B 1 311 ? 21.156 -4.824 1.051 1 98.06 311 TYR B N 1
ATOM 4975 C CA . TYR B 1 311 ? 22.297 -5.629 0.617 1 98.06 311 TYR B CA 1
ATOM 4976 C C . TYR B 1 311 ? 23.438 -5.559 1.629 1 98.06 311 TYR B C 1
ATOM 4978 O O . TYR B 1 311 ? 24 -6.586 2.006 1 98.06 311 TYR B O 1
ATOM 4986 N N . ASN B 1 312 ? 23.734 -4.387 2.096 1 97.88 312 ASN B N 1
ATOM 4987 C CA . ASN B 1 312 ? 24.844 -4.199 3.027 1 97.88 312 ASN B CA 1
ATOM 4988 C C . ASN B 1 312 ? 24.547 -4.832 4.383 1 97.88 312 ASN B C 1
ATOM 4990 O O . ASN B 1 312 ? 25.453 -5.355 5.039 1 97.88 312 ASN B O 1
ATOM 4994 N N . ILE B 1 313 ? 23.328 -4.793 4.801 1 97.75 313 ILE B N 1
ATOM 4995 C CA . ILE B 1 313 ? 22.938 -5.422 6.059 1 97.75 313 ILE B CA 1
ATOM 4996 C C . ILE B 1 313 ? 23.109 -6.938 5.945 1 97.75 313 ILE B C 1
ATOM 4998 O O . ILE B 1 313 ? 23.672 -7.574 6.832 1 97.75 313 ILE B O 1
ATOM 5002 N N . LEU B 1 314 ? 22.703 -7.52 4.824 1 97.12 314 LEU B N 1
ATOM 5003 C CA . LEU B 1 314 ? 22.641 -8.969 4.664 1 97.12 314 LEU B CA 1
ATOM 5004 C C . LEU B 1 314 ? 24.016 -9.547 4.336 1 97.12 314 LEU B C 1
ATOM 5006 O O . LEU B 1 314 ? 24.344 -10.648 4.785 1 97.12 314 LEU B O 1
ATOM 5010 N N . TYR B 1 315 ? 24.812 -8.797 3.58 1 96.69 315 TYR B N 1
ATOM 5011 C CA . TYR B 1 315 ? 25.984 -9.43 3 1 96.69 315 TYR B CA 1
ATOM 5012 C C . TYR B 1 315 ? 27.266 -8.781 3.52 1 96.69 315 TYR B C 1
ATOM 5014 O O . TYR B 1 315 ? 28.344 -9.359 3.414 1 96.69 315 TYR B O 1
ATOM 5022 N N . ASN B 1 316 ? 27.125 -7.582 4.078 1 95.88 316 ASN B N 1
ATOM 5023 C CA . ASN B 1 316 ? 28.312 -6.906 4.594 1 95.88 316 ASN B CA 1
ATOM 5024 C C . ASN B 1 316 ? 28.219 -6.699 6.102 1 95.88 316 ASN B C 1
ATOM 5026 O O . ASN B 1 316 ? 29.016 -5.961 6.68 1 95.88 316 ASN B O 1
ATOM 5030 N N . ASN B 1 317 ? 27.188 -7.234 6.719 1 91.06 317 ASN B N 1
ATOM 5031 C CA . ASN B 1 317 ? 26.984 -7.254 8.164 1 91.06 317 ASN B CA 1
ATOM 5032 C C . ASN B 1 317 ? 26.891 -5.844 8.734 1 91.06 317 ASN B C 1
ATOM 5034 O O . ASN B 1 317 ? 27.391 -5.574 9.828 1 91.06 317 ASN B O 1
ATOM 5038 N N . VAL B 1 318 ? 26.453 -4.953 7.91 1 95.5 318 VAL B N 1
ATOM 5039 C CA . VAL B 1 318 ? 26.125 -3.631 8.43 1 95.5 318 VAL B CA 1
ATOM 5040 C C . VAL B 1 318 ? 24.984 -3.74 9.438 1 95.5 318 VAL B C 1
ATOM 5042 O O . VAL B 1 318 ? 24.078 -4.555 9.273 1 95.5 318 VAL B O 1
ATOM 5045 N N . LYS B 1 319 ? 25.062 -2.953 10.555 1 96.5 319 LYS B N 1
ATOM 5046 C CA . LYS B 1 319 ? 24.031 -2.992 11.586 1 96.5 319 LYS B CA 1
ATOM 5047 C C . LYS B 1 319 ? 22.672 -2.604 11.016 1 96.5 319 LYS B C 1
ATOM 5049 O O . LYS B 1 319 ? 22.578 -1.689 10.195 1 96.5 319 LYS B O 1
ATOM 5054 N N . PRO B 1 320 ? 21.656 -3.328 11.445 1 97.19 320 PRO B N 1
ATOM 5055 C CA . PRO B 1 320 ? 20.344 -3.094 10.859 1 97.19 320 PRO B CA 1
ATOM 5056 C C . PRO B 1 320 ? 19.812 -1.692 11.148 1 97.19 320 PRO B C 1
ATOM 5058 O O . PRO B 1 320 ? 18.938 -1.193 10.422 1 97.19 320 PRO B O 1
ATOM 5061 N N . ILE B 1 321 ? 20.297 -1.021 12.125 1 95.19 321 ILE B N 1
ATOM 5062 C CA . ILE B 1 321 ? 19.844 0.316 12.492 1 95.19 321 ILE B CA 1
ATOM 5063 C C . ILE B 1 321 ? 20.125 1.285 11.344 1 95.19 321 ILE B C 1
ATOM 5065 O O . ILE B 1 321 ? 19.5 2.35 11.258 1 95.19 321 ILE B O 1
ATOM 5069 N N . SER B 1 322 ? 21.031 0.932 10.469 1 94.5 322 SER B N 1
ATOM 5070 C CA . SER B 1 322 ? 21.359 1.753 9.305 1 94.5 322 SER B CA 1
ATOM 5071 C C . SER B 1 322 ? 20.125 1.993 8.43 1 94.5 322 SER B C 1
ATOM 5073 O O . SER B 1 322 ? 20.016 3.031 7.773 1 94.5 322 SER B O 1
ATOM 5075 N N . LEU B 1 323 ? 19.234 1.022 8.383 1 94.5 323 LEU B N 1
ATOM 5076 C CA . LEU B 1 323 ? 18.016 1.199 7.609 1 94.5 323 LEU B CA 1
ATOM 5077 C C . LEU B 1 323 ? 17.203 2.375 8.141 1 94.5 323 LEU B C 1
ATOM 5079 O O . LEU B 1 323 ? 16.797 3.252 7.375 1 94.5 323 LEU B O 1
ATOM 5083 N N . LEU B 1 324 ? 16.984 2.379 9.414 1 91 324 LEU B N 1
ATOM 5084 C CA . LEU B 1 324 ? 16.203 3.42 10.07 1 91 324 LEU B CA 1
ATOM 5085 C C . LEU B 1 324 ? 16.859 4.789 9.875 1 91 324 LEU B C 1
ATOM 5087 O O . LEU B 1 324 ? 16.156 5.785 9.664 1 91 324 LEU B O 1
ATOM 5091 N N . ASN B 1 325 ? 18.141 4.84 9.836 1 90 325 ASN B N 1
ATOM 5092 C CA . ASN B 1 325 ? 18.891 6.098 9.844 1 90 325 ASN B CA 1
ATOM 5093 C C . ASN B 1 325 ? 19 6.688 8.445 1 90 325 ASN B C 1
ATOM 5095 O O . ASN B 1 325 ? 19.172 7.898 8.289 1 90 325 ASN B O 1
ATOM 5099 N N . ASN B 1 326 ? 18.766 5.828 7.41 1 90.75 326 ASN B N 1
ATOM 5100 C CA . ASN B 1 326 ? 19.203 6.312 6.105 1 90.75 326 ASN B CA 1
ATOM 5101 C C . ASN B 1 326 ? 18.109 6.176 5.059 1 90.75 326 ASN B C 1
ATOM 5103 O O . ASN B 1 326 ? 18.156 6.828 4.016 1 90.75 326 ASN B O 1
ATOM 5107 N N . VAL B 1 327 ? 17.156 5.398 5.293 1 90.06 327 VAL B N 1
ATOM 5108 C CA . VAL B 1 327 ? 16.297 4.961 4.199 1 90.06 327 VAL B CA 1
ATOM 5109 C C . VAL B 1 327 ? 15.344 6.086 3.812 1 90.06 327 VAL B C 1
ATOM 5111 O O . VAL B 1 327 ? 14.898 6.164 2.666 1 90.06 327 VAL B O 1
ATOM 5114 N N . PHE B 1 328 ? 15.07 7.008 4.688 1 90.5 328 PHE B N 1
ATOM 5115 C CA . PHE B 1 328 ? 14.039 8.008 4.445 1 90.5 328 PHE B CA 1
ATOM 5116 C C . PHE B 1 328 ? 14.641 9.281 3.859 1 90.5 328 PHE B C 1
ATOM 5118 O O . PHE B 1 328 ? 13.914 10.195 3.461 1 90.5 328 PHE B O 1
ATOM 5125 N N . ARG B 1 329 ? 15.906 9.242 3.727 1 86.06 329 ARG B N 1
ATOM 5126 C CA . ARG B 1 329 ? 16.609 10.422 3.209 1 86.06 329 ARG B CA 1
ATOM 5127 C C . ARG B 1 329 ? 16.734 10.352 1.69 1 86.06 329 ARG B C 1
ATOM 5129 O O . ARG B 1 329 ? 16.969 9.281 1.126 1 86.06 329 ARG B O 1
ATOM 5136 N N . ASP B 1 330 ? 16.453 11.438 1.078 1 82 330 ASP B N 1
ATOM 5137 C CA . ASP B 1 330 ? 16.688 11.617 -0.351 1 82 330 ASP B CA 1
ATOM 5138 C C . ASP B 1 330 ? 15.93 10.578 -1.169 1 82 330 ASP B C 1
ATOM 5140 O O . ASP B 1 330 ? 16.5 9.922 -2.041 1 82 330 ASP B O 1
ATOM 5144 N N . VAL B 1 331 ? 14.766 10.383 -0.747 1 87.06 331 VAL B N 1
ATOM 5145 C CA . VAL B 1 331 ? 13.922 9.43 -1.464 1 87.06 331 VAL B CA 1
ATOM 5146 C C . VAL B 1 331 ? 13.531 10.008 -2.824 1 87.06 331 VAL B C 1
ATOM 5148 O O . VAL B 1 331 ? 13.141 11.172 -2.922 1 87.06 331 VAL B O 1
ATOM 5151 N N . LYS B 1 332 ? 13.805 9.219 -3.85 1 86.38 332 LYS B N 1
ATOM 5152 C CA . LYS B 1 332 ? 13.375 9.586 -5.195 1 86.38 332 LYS B CA 1
ATOM 5153 C C . LYS B 1 332 ? 11.969 9.062 -5.492 1 86.38 332 LYS B C 1
ATOM 5155 O O . LYS B 1 332 ? 11.766 7.852 -5.59 1 86.38 332 LYS B O 1
ATOM 5160 N N . LEU B 1 333 ? 11.023 9.93 -5.602 1 92.31 333 LEU B N 1
ATOM 5161 C CA . LEU B 1 333 ? 9.656 9.57 -5.965 1 92.31 333 LEU B CA 1
ATOM 5162 C C . LEU B 1 333 ? 9.461 9.656 -7.473 1 92.31 333 LEU B C 1
ATOM 5164 O O . LEU B 1 333 ? 10.062 10.5 -8.141 1 92.31 333 LEU B O 1
ATOM 5168 N N . VAL B 1 334 ? 8.703 8.836 -8.07 1 89.81 334 VAL B N 1
ATOM 5169 C CA . VAL B 1 334 ? 8.469 8.789 -9.516 1 89.81 334 VAL B CA 1
ATOM 5170 C C . VAL B 1 334 ? 7.871 10.109 -9.984 1 89.81 334 VAL B C 1
ATOM 5172 O O . VAL B 1 334 ? 7.223 10.82 -9.211 1 89.81 334 VAL B O 1
#

InterPro domains:
  IPR006109 Glycerol-3-phosphate dehydrogenase, NAD-dependent, C-terminal [PF07479] (184-324)
  IPR006168 Glycerol-3-phosphate dehydrogenase, NAD-dependent [MF_00394] (4-326)
  IPR006168 Glycerol-3-phosphate dehydrogenase, NAD-dependent [PIRSF000114] (3-330)
  IPR006168 Glycerol-3-phosphate dehydrogenase, NAD-dependent [PR00077] (8-25)
  IPR006168 Glycerol-3-phosphate dehydrogenase, NAD-dependent [PR00077] (58-85)
  IPR006168 Glycerol-3-phosphate dehydrogenase, NAD-dependent [PR00077] (13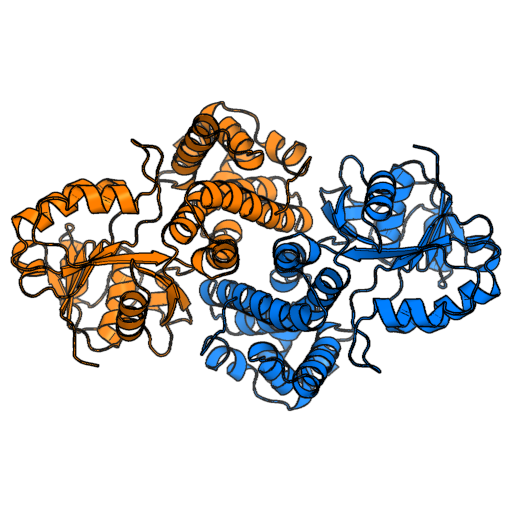7-157)
  IPR006168 Glycerol-3-phosphate dehydrogenase, NAD-dependent [PR00077] (177-201)
  IPR006168 Glycerol-3-phosphate dehydrogenase, NAD-dependent [PR00077] (202-226)
  IPR006168 Glycerol-3-phosphate dehydrogenase, NAD-dependent [PR00077] (242-259)
  IPR006168 Glycerol-3-phosphate dehydrogenase, NAD-dependent [PS00957] (192-213)
  IPR008927 6-phosphogluconate dehydrogenase-like, C-terminal domain superfamily [SSF48179] (183-327)
  IPR011128 Glycerol-3-phosphate dehydrogenase, NAD-dependent, N-terminal [PF01210] (5-163)
  IPR013328 6-phosphogluconate dehydrogenase, domain 2 [G3DSA:1.10.1040.10] (188-329)
  IPR036291 NAD(P)-binding domain superfamily [SSF51735] (5-182)

Radius of gyration: 26.53 Å; Cα contacts (8 Å, |Δi|>4): 1514; chains: 2; bounding box: 57×84×62 Å

Sequence (668 aa):
MSKKNITIIGTGAYGTALANVLADNDNNVIMYGIVEQQVDDINIYHQNSVFFDNKKINKTIRATNSMAAALENTDILILGVPTAAIKHVVNDIIKYAKKPMDIINTAKGLDEENLGLLSDKIKKYFEGSNVISTYSALYGPSIAIEVVDRQPTAIMIASETIEKAKELCNVFSNEYFYMYPTTDIAGCEISAALKNAIAIGGGILKAYNAGDNAHATLLTLGLNEMYEFGKHFGAKLETFLNFAGLGDLILTASSKKSRNFRLGERIVELNDAKKALESFNLTVEGVETARIAHEIGVKYQISMNFFEIIYNILYNNVKPISLLNNVFRDVKLVMSKKNITIIGTGAYGTALANVLADNDNNVIMYGIVEQQVDDINIYHQNSVFFDNKKINKTIRATNSMAAALENTDILILGVPTAAIKHVVNDIIKYAKKPMDIINTAKGLDEENLGLLSDKIKKYFEGSNVISTYSALYGPSIAIEVVDRQPTAIMIASETIEKAKELCNVFSNEYFYMYPTTDIAGCEISAALKNAIAIGGGILKAYNAGDNAHATLLTLGLNEMYEFGKHFGAKLETFLNFAGLGDLILTASSKKSRNFRLGERIVELNDAKKALESFNLTVEGVETARIAHEIGVKYQISMNFFEIIYNILYNNVKPISLLNNVFRDVKLV

Organism: Mesoplasma florum (strain ATCC 33453 / NBRC 100688 / NCTC 11704 / L1) (NCBI:txid265311)

Secondary structure (DSSP, 8-state):
----EEEEE--SHHHHHHHHHHHHTT-EEEEE-S-HHHHHIIIIIS--TTTSTT----TT-EEES-HHHHHTT-SEEEE-S-GGGHHHHHHHHHHH--S-EEEEE----EETTTTEEHHHHHHHHHTT-S-EEEEEEEES---HHHHHTT--EEEEEEESSHHHHHHHHHHH-SSSEEEEEES-HHHHHHHHHHHHHHHHHHHHHHHTT--HHHHHHHHHHHHHHHHHHHHHTT--GGGGGSIIIIIHHHHHHS-TT-HHHHHHHHHHHHT-HHHHHHH--S--HHHHHHHHHHHHHHHHT---SHHHHHHHHHHS---THHHHHHTTTT----/-PPPEEEEE--SHHHHHHHHHHHHTT-EEEEE-S-HHHHHIIIIIS--TTTSTT----TT-EEES-HHHHHTT-SEEEE-S-GGGHHHHHHHHHHH--S-EEEEE----EETTTTEEHHHHHHHHHTT-S-EEEEEEEES---HHHHHTT--EEEEEEESSHHHHHHHHHHH-SSSEEEEEES-HHHHHHHHHHHHHHHHHHHHHHHTT--HHHHHHHHHHHHHHHHHHHHHTT--GGGGGSIIIIIHHHHHHS-TT-HHHHHHHHHHHHT-HHHHHHH--S--HHHHHHHHHHHHHHHHT---SHHHHHHHHHHS---THHHHHHTTTT----